Protein AF-0000000080789369 (afdb_homodimer)

Radius of gyration: 27.01 Å; Cα contacts (8 Å, |Δi|>4): 1394; chains: 2; bounding box: 45×80×58 Å

Structure (mmCIF, N/CA/C/O backbone):
data_AF-0000000080789369-model_v1
#
loop_
_entity.id
_entity.type
_entity.pdbx_description
1 polymer Dipeptidase
#
loop_
_atom_site.group_PDB
_atom_site.id
_atom_site.type_symbol
_atom_site.label_atom_id
_atom_site.label_alt_id
_atom_site.label_comp_id
_atom_site.label_asym_id
_atom_site.label_entity_id
_atom_site.label_seq_id
_atom_site.pdbx_PDB_ins_code
_atom_site.Cartn_x
_atom_site.Cartn_y
_atom_site.Cartn_z
_atom_site.occupancy
_atom_site.B_iso_or_equiv
_atom_site.auth_seq_id
_atom_site.auth_comp_id
_atom_site.auth_asym_id
_atom_site.auth_atom_id
_atom_site.pdbx_PDB_model_num
ATOM 1 N N . MET A 1 1 ? 8.461 16.344 27.047 1 94.12 1 MET A N 1
ATOM 2 C CA . MET A 1 1 ? 7.246 17 26.562 1 94.12 1 MET A CA 1
ATOM 3 C C . MET A 1 1 ? 6.656 16.234 25.391 1 94.12 1 MET A C 1
ATOM 5 O O . MET A 1 1 ? 7.391 15.766 24.516 1 94.12 1 MET A O 1
ATOM 9 N N . ARG A 1 2 ? 5.309 15.961 25.422 1 96.56 2 ARG A N 1
ATOM 10 C CA . ARG A 1 2 ? 4.613 15.297 24.328 1 96.56 2 ARG A CA 1
ATOM 11 C C . ARG A 1 2 ? 4.035 16.312 23.344 1 96.56 2 ARG A C 1
ATOM 13 O O . ARG A 1 2 ? 3.451 17.312 23.766 1 96.56 2 ARG A O 1
ATOM 20 N N . ILE A 1 3 ? 4.262 15.977 22.031 1 98.5 3 ILE A N 1
ATOM 21 C CA . ILE A 1 3 ? 3.693 16.906 21.047 1 98.5 3 ILE A CA 1
ATOM 22 C C . ILE A 1 3 ? 3.113 16.125 19.875 1 98.5 3 ILE A C 1
ATOM 24 O O . ILE A 1 3 ? 3.645 15.07 19.5 1 98.5 3 ILE A O 1
ATOM 28 N N . ILE A 1 4 ? 1.989 16.578 19.359 1 98.88 4 ILE A N 1
ATOM 29 C CA . ILE A 1 4 ? 1.464 16.188 18.047 1 98.88 4 ILE A CA 1
ATOM 30 C C . ILE A 1 4 ? 1.447 17.406 17.125 1 98.88 4 ILE A C 1
ATOM 32 O O . ILE A 1 4 ? 0.806 18.406 17.422 1 98.88 4 ILE A O 1
ATOM 36 N N . ASP A 1 5 ? 2.27 17.359 16.141 1 98.94 5 ASP A N 1
ATOM 37 C CA . ASP A 1 5 ? 2.242 18.375 15.086 1 98.94 5 ASP A CA 1
ATOM 38 C C . ASP A 1 5 ? 1.503 17.844 13.859 1 98.94 5 ASP A C 1
ATOM 40 O O . ASP A 1 5 ? 1.958 16.906 13.203 1 98.94 5 ASP A O 1
ATOM 44 N N . LEU A 1 6 ? 0.441 18.5 13.477 1 98.94 6 LEU A N 1
ATOM 45 C CA . LEU A 1 6 ? -0.512 17.953 12.516 1 98.94 6 LEU A CA 1
ATOM 46 C C . LEU A 1 6 ? -0.012 18.125 11.086 1 98.94 6 LEU A C 1
ATOM 48 O O . LEU A 1 6 ? -0.692 17.734 10.133 1 98.94 6 LEU A O 1
ATOM 52 N N . HIS A 1 7 ? 1.249 18.719 10.938 1 98.94 7 HIS A N 1
ATOM 53 C CA . HIS A 1 7 ? 1.694 18.844 9.555 1 98.94 7 HIS A CA 1
ATOM 54 C C . HIS A 1 7 ? 3.172 19.219 9.484 1 98.94 7 HIS A C 1
ATOM 56 O O . HIS A 1 7 ? 3.561 20.312 9.883 1 98.94 7 HIS A O 1
ATOM 62 N N . GLU A 1 8 ? 3.955 18.344 8.984 1 98.94 8 GLU A N 1
ATOM 63 C CA . GLU A 1 8 ? 5.328 18.656 8.594 1 98.94 8 GLU A CA 1
ATOM 64 C C . GLU A 1 8 ? 5.684 17.984 7.262 1 98.94 8 GLU A C 1
ATOM 66 O O . GLU A 1 8 ? 5.301 16.844 7.012 1 98.94 8 GLU A O 1
ATOM 71 N N . ASP A 1 9 ? 6.492 18.656 6.465 1 98.75 9 ASP A N 1
ATOM 72 C CA . ASP A 1 9 ? 6.758 18.219 5.098 1 98.75 9 ASP A CA 1
ATOM 73 C C . ASP A 1 9 ? 8.133 17.562 4.984 1 98.75 9 ASP A C 1
ATOM 75 O O . ASP A 1 9 ? 8.953 17.969 4.148 1 98.75 9 ASP A O 1
ATOM 79 N N . PHE A 1 10 ? 8.359 16.453 5.605 1 98.81 10 PHE A N 1
ATOM 80 C CA . PHE A 1 10 ? 9.656 15.789 5.637 1 98.81 10 PHE A CA 1
ATOM 81 C C . PHE A 1 10 ? 10.031 15.273 4.254 1 98.81 10 PHE A C 1
ATOM 83 O O . PHE A 1 10 ? 11.141 15.508 3.775 1 98.81 10 PHE A O 1
ATOM 90 N N . ALA A 1 11 ? 9.156 14.57 3.588 1 98.69 11 ALA A N 1
ATOM 91 C CA . ALA A 1 11 ? 9.477 13.945 2.309 1 98.69 11 ALA A CA 1
ATOM 92 C C . ALA A 1 11 ? 9.758 14.992 1.237 1 98.69 11 ALA A C 1
ATOM 94 O O . ALA A 1 11 ? 10.75 14.898 0.514 1 98.69 11 ALA A O 1
ATOM 95 N N . TYR A 1 12 ? 8.891 15.961 1.176 1 97.5 12 TYR A N 1
ATOM 96 C CA . TYR A 1 12 ? 9.07 17.031 0.208 1 97.5 12 TYR A CA 1
ATOM 97 C C . TYR A 1 12 ? 10.406 17.734 0.42 1 97.5 12 TYR A C 1
ATOM 99 O O . TYR A 1 12 ? 11.148 17.969 -0.535 1 97.5 12 TYR A O 1
ATOM 107 N N . SER A 1 13 ? 10.688 18.078 1.642 1 98 13 SER A N 1
ATOM 108 C CA . SER A 1 13 ? 11.906 18.797 1.975 1 98 13 SER A CA 1
ATOM 109 C C . SER A 1 13 ? 13.148 17.984 1.632 1 98 13 SER A C 1
ATOM 111 O O . SER A 1 13 ? 14.125 18.516 1.113 1 98 13 SER A O 1
ATOM 113 N N . ASP A 1 14 ? 13.07 16.719 1.913 1 97.94 14 ASP A N 1
ATOM 114 C CA . ASP A 1 14 ? 14.188 15.844 1.54 1 97.94 14 ASP A CA 1
ATOM 115 C C . ASP A 1 14 ? 14.414 15.859 0.03 1 97.94 14 ASP A C 1
ATOM 117 O O . ASP A 1 14 ? 15.555 15.914 -0.431 1 97.94 14 ASP A O 1
ATOM 121 N N . GLN A 1 15 ? 13.391 15.867 -0.738 1 95.94 15 GLN A N 1
ATOM 122 C CA . GLN A 1 15 ? 13.461 15.812 -2.195 1 95.94 15 GLN A CA 1
ATOM 123 C C . GLN A 1 15 ? 14.102 17.078 -2.762 1 95.94 15 GLN A C 1
ATOM 125 O O . GLN A 1 15 ? 14.703 17.047 -3.834 1 95.94 15 GLN A O 1
ATOM 130 N N . VAL A 1 16 ? 13.969 18.141 -2.014 1 94.88 16 VAL A N 1
ATOM 131 C CA . VAL A 1 16 ? 14.523 19.391 -2.537 1 94.88 16 VAL A CA 1
ATOM 132 C C . VAL A 1 16 ? 15.883 19.656 -1.888 1 94.88 16 VAL A C 1
ATOM 134 O O . VAL A 1 16 ? 16.375 20.781 -1.926 1 94.88 16 VAL A O 1
ATOM 137 N N . GLY A 1 17 ? 16.422 18.734 -1.163 1 96.56 17 GLY A N 1
ATOM 138 C CA . GLY A 1 17 ? 17.828 18.766 -0.775 1 96.56 17 GLY A CA 1
ATOM 139 C C . GLY A 1 17 ? 18.031 19.203 0.662 1 96.56 17 GLY A C 1
ATOM 140 O O . GLY A 1 17 ? 19.156 19.453 1.086 1 96.56 17 GLY A O 1
ATOM 141 N N . ILE A 1 18 ? 16.984 19.297 1.449 1 97.31 18 ILE A N 1
ATOM 142 C CA . ILE A 1 18 ? 17.109 19.688 2.85 1 97.31 18 ILE A CA 1
ATOM 143 C C . ILE A 1 18 ? 17.453 18.469 3.699 1 97.31 18 ILE A C 1
ATOM 145 O O . ILE A 1 18 ? 16.906 17.375 3.492 1 97.31 18 ILE A O 1
ATOM 149 N N . ASP A 1 19 ? 18.406 18.609 4.625 1 98.25 19 ASP A N 1
ATOM 150 C CA . ASP A 1 19 ? 18.766 17.547 5.555 1 98.25 19 ASP A CA 1
ATOM 151 C C . ASP A 1 19 ? 17.75 17.438 6.68 1 98.25 19 ASP A C 1
ATOM 153 O O . ASP A 1 19 ? 17.875 18.094 7.715 1 98.25 19 ASP A O 1
ATOM 157 N N . VAL A 1 20 ? 16.797 16.547 6.551 1 98.69 20 VAL A N 1
ATOM 158 C CA . VAL A 1 20 ? 15.695 16.453 7.492 1 98.69 20 VAL A CA 1
ATOM 159 C C . VAL A 1 20 ? 16.078 15.516 8.641 1 98.69 20 VAL A C 1
ATOM 161 O O . VAL A 1 20 ? 15.312 15.344 9.594 1 98.69 20 VAL A O 1
ATOM 164 N N . ILE A 1 21 ? 17.219 14.883 8.57 1 98.62 21 ILE A N 1
ATOM 165 C CA . ILE A 1 21 ? 17.672 13.961 9.609 1 98.62 21 ILE A CA 1
ATOM 166 C C . ILE A 1 21 ? 18.516 14.719 10.633 1 98.62 21 ILE A C 1
ATOM 168 O O . ILE A 1 21 ? 18.203 14.719 11.828 1 98.62 21 ILE A O 1
ATOM 172 N N . ASN A 1 22 ? 19.531 15.469 10.102 1 98.12 22 ASN A N 1
ATOM 173 C CA . ASN A 1 22 ? 20.516 16.062 11.008 1 98.12 22 ASN A CA 1
ATOM 174 C C . ASN A 1 22 ? 20.453 17.578 10.984 1 98.12 22 ASN A C 1
ATOM 176 O O . ASN A 1 22 ? 21.094 18.25 11.789 1 98.12 22 ASN A O 1
ATOM 180 N N . GLY A 1 23 ? 19.656 18.094 10.102 1 97.19 23 GLY A N 1
ATOM 181 C CA . GLY A 1 23 ? 19.625 19.531 9.945 1 97.19 23 GLY A CA 1
ATOM 182 C C . GLY A 1 23 ? 19.078 20.266 11.156 1 97.19 23 GLY A C 1
ATOM 183 O O . GLY A 1 23 ? 18.594 19.625 12.094 1 97.19 23 GLY A O 1
ATOM 184 N N . ASP A 1 24 ? 19.266 21.578 11.125 1 94.06 24 ASP A N 1
ATOM 185 C CA . ASP A 1 24 ? 18.781 22.422 12.219 1 94.06 24 ASP A CA 1
ATOM 186 C C . ASP A 1 24 ? 17.875 23.531 11.688 1 94.06 24 ASP A C 1
ATOM 188 O O . ASP A 1 24 ? 17.891 24.656 12.219 1 94.06 24 ASP A O 1
ATOM 192 N N . ILE A 1 25 ? 17.203 23.172 10.766 1 93.81 25 ILE A N 1
ATOM 193 C CA . ILE A 1 25 ? 16.266 24.125 10.172 1 93.81 25 ILE A CA 1
ATOM 194 C C . ILE A 1 25 ? 14.953 24.109 10.945 1 93.81 25 ILE A C 1
ATOM 196 O O . ILE A 1 25 ? 14.945 23.969 12.172 1 93.81 25 ILE A O 1
ATOM 200 N N . GLN A 1 26 ? 13.797 24.234 10.32 1 98.31 26 GLN A N 1
ATOM 201 C CA . GLN A 1 26 ? 12.477 24.312 10.922 1 98.31 26 GLN A CA 1
ATOM 202 C C . GLN A 1 26 ? 12.18 23.062 11.758 1 98.31 26 GLN A C 1
ATOM 204 O O . GLN A 1 26 ? 11.688 23.172 12.883 1 98.31 26 GLN A O 1
ATOM 209 N N . SER A 1 27 ? 12.562 21.906 11.281 1 98.75 27 SER A N 1
ATOM 210 C CA . SER A 1 27 ? 12.414 20.609 11.953 1 98.75 27 SER A CA 1
ATOM 211 C C . SER A 1 27 ? 13.383 19.578 11.391 1 98.75 27 SER A C 1
ATOM 213 O O . SER A 1 27 ? 13.984 19.797 10.336 1 98.75 27 SER A O 1
ATOM 215 N N . SER A 1 28 ? 13.633 18.578 12.117 1 98.81 28 SER A N 1
ATOM 216 C CA . SER A 1 28 ? 14.445 17.422 11.734 1 98.81 28 SER A CA 1
ATOM 217 C C . SER A 1 28 ? 14.297 16.281 12.734 1 98.81 28 SER A C 1
ATOM 219 O O . SER A 1 28 ? 13.781 16.484 13.836 1 98.81 28 SER A O 1
ATOM 221 N N . ILE A 1 29 ? 14.734 15.117 12.312 1 98.81 29 ILE A N 1
ATOM 222 C CA . ILE A 1 29 ? 14.742 13.977 13.219 1 98.81 29 ILE A CA 1
ATOM 223 C C . ILE A 1 29 ? 15.562 14.32 14.469 1 98.81 29 ILE A C 1
ATOM 225 O O . ILE A 1 29 ? 15.125 14.047 15.594 1 98.81 29 ILE A O 1
ATOM 229 N N . LYS A 1 30 ? 16.688 14.938 14.281 1 98.62 30 LYS A N 1
ATOM 230 C CA . LYS A 1 30 ? 17.547 15.336 15.391 1 98.62 30 LYS A CA 1
ATOM 231 C C . LYS A 1 30 ? 16.812 16.25 16.359 1 98.62 30 LYS A C 1
ATOM 233 O O . LYS A 1 30 ? 16.844 16.031 17.578 1 98.62 30 LYS A O 1
ATOM 238 N N . LEU A 1 31 ? 16.141 17.25 15.859 1 98.69 31 LEU A N 1
ATOM 239 C CA . LEU A 1 31 ? 15.445 18.219 16.703 1 98.69 31 LEU A CA 1
ATOM 240 C C . LEU A 1 31 ? 14.266 17.562 17.406 1 98.69 31 LEU A C 1
ATOM 242 O O . LEU A 1 31 ? 14 17.844 18.578 1 98.69 31 LEU A O 1
ATOM 246 N N . LEU A 1 32 ? 13.602 16.656 16.75 1 98.75 32 LEU A N 1
ATOM 247 C CA . LEU A 1 32 ? 12.391 16.031 17.281 1 98.75 32 LEU A CA 1
ATOM 248 C C . LEU A 1 32 ? 12.719 15.055 18.391 1 98.75 32 LEU A C 1
ATOM 250 O O . LEU A 1 32 ? 11.844 14.672 19.172 1 98.75 32 LEU A O 1
ATOM 254 N N . LYS A 1 33 ? 13.977 14.641 18.516 1 97.88 33 LYS A N 1
ATOM 255 C CA . LYS A 1 33 ? 14.391 13.695 19.547 1 97.88 33 LYS A CA 1
ATOM 256 C C . LYS A 1 33 ? 14.195 14.297 20.938 1 97.88 33 LYS A C 1
ATOM 258 O O . LYS A 1 33 ? 14.18 13.57 21.938 1 97.88 33 LYS A O 1
ATOM 263 N N . GLU A 1 34 ? 14.031 15.578 21 1 97.12 34 GLU A N 1
ATOM 264 C CA . GLU A 1 34 ? 13.828 16.266 22.266 1 97.12 34 GLU A CA 1
ATOM 265 C C . GLU A 1 34 ? 12.422 16 22.812 1 97.12 34 GLU A C 1
ATOM 267 O O . GLU A 1 34 ? 12.141 16.297 23.969 1 97.12 34 GLU A O 1
ATOM 272 N N . PHE A 1 35 ? 11.562 15.391 22 1 97.75 35 PHE A N 1
ATOM 273 C CA . PHE A 1 35 ? 10.148 15.266 22.344 1 97.75 35 PHE A CA 1
ATOM 274 C C . PHE A 1 35 ? 9.672 13.828 22.188 1 97.75 35 PHE A C 1
ATOM 276 O O . PHE A 1 35 ? 10.344 13.008 21.547 1 97.75 35 PHE A O 1
ATOM 283 N N . ASP A 1 36 ? 8.633 13.453 22.922 1 97.25 36 ASP A N 1
ATOM 284 C CA . ASP A 1 36 ? 7.762 12.359 22.5 1 97.25 36 ASP A CA 1
ATOM 285 C C . ASP A 1 36 ? 6.758 12.836 21.453 1 97.25 36 ASP A C 1
ATOM 287 O O . ASP A 1 36 ? 5.691 13.352 21.781 1 97.25 36 ASP A O 1
ATOM 291 N N . ALA A 1 37 ? 7.109 12.625 20.188 1 98.44 37 ALA A N 1
ATOM 292 C CA . ALA A 1 37 ? 6.445 13.375 19.109 1 98.44 37 ALA A CA 1
ATOM 293 C C . ALA A 1 37 ? 5.66 12.438 18.203 1 98.44 37 ALA A C 1
ATOM 295 O O . ALA A 1 37 ? 6.125 11.344 17.875 1 98.44 37 ALA A O 1
ATOM 296 N N . ILE A 1 38 ? 4.441 12.766 17.906 1 98.75 38 ILE A N 1
ATOM 297 C CA . ILE A 1 38 ? 3.705 12.25 16.766 1 98.75 38 ILE A CA 1
ATOM 298 C C . ILE A 1 38 ? 3.586 13.336 15.695 1 98.75 38 ILE A C 1
ATOM 300 O O . ILE A 1 38 ? 3.078 14.43 15.961 1 98.75 38 ILE A O 1
ATOM 304 N N . ILE A 1 39 ? 4.172 13.062 14.539 1 98.94 39 ILE A N 1
ATOM 305 C CA . ILE A 1 39 ? 4.18 14.023 13.445 1 98.94 39 ILE A CA 1
ATOM 306 C C . ILE A 1 39 ? 3.295 13.523 12.305 1 98.94 39 ILE A C 1
ATOM 308 O O . ILE A 1 39 ? 3.438 12.383 11.859 1 98.94 39 ILE A O 1
ATOM 312 N N . PHE A 1 40 ? 2.264 14.344 11.938 1 98.94 40 PHE A N 1
ATOM 313 C CA . PHE A 1 40 ? 1.639 14.078 10.648 1 98.94 40 PHE A CA 1
ATOM 314 C C . PHE A 1 40 ? 2.623 14.312 9.508 1 98.94 40 PHE A C 1
ATOM 316 O O . PHE A 1 40 ? 2.869 15.453 9.117 1 98.94 40 PHE A O 1
ATOM 323 N N . ALA A 1 41 ? 3.189 13.211 9.039 1 98.94 41 ALA A N 1
ATOM 324 C CA . ALA A 1 41 ? 4.203 13.227 7.984 1 98.94 41 ALA A CA 1
ATOM 325 C C . ALA A 1 41 ? 3.568 13.414 6.609 1 98.94 41 ALA A C 1
ATOM 327 O O . ALA A 1 41 ? 3.055 12.461 6.023 1 98.94 41 ALA A O 1
ATOM 328 N N . SER A 1 42 ? 3.701 14.57 6.121 1 98.81 42 SER A N 1
ATOM 329 C CA . SER A 1 42 ? 2.963 14.969 4.926 1 98.81 42 SER A CA 1
ATOM 330 C C . SER A 1 42 ? 3.52 14.289 3.68 1 98.81 42 SER A C 1
ATOM 332 O O . SER A 1 42 ? 4.738 14.195 3.512 1 98.81 42 SER A O 1
ATOM 334 N N . ILE A 1 43 ? 2.666 13.703 2.941 1 98.81 43 ILE A N 1
ATOM 335 C CA . ILE A 1 43 ? 2.904 13.32 1.555 1 98.81 43 ILE A CA 1
ATOM 336 C C . ILE A 1 43 ? 2.377 14.406 0.62 1 98.81 43 ILE A C 1
ATOM 338 O O . ILE A 1 43 ? 1.165 14.586 0.489 1 98.81 43 ILE A O 1
ATOM 342 N N . PHE A 1 44 ? 3.252 15.164 0.076 1 98.25 44 PHE A N 1
ATOM 343 C CA . PHE A 1 44 ? 2.938 16.266 -0.825 1 98.25 44 PHE A CA 1
ATOM 344 C C . PHE A 1 44 ? 3.463 15.984 -2.229 1 98.25 44 PHE A C 1
ATOM 346 O O . PHE A 1 44 ? 4.488 16.531 -2.635 1 98.25 44 PHE A O 1
ATOM 353 N N . PRO A 1 45 ? 2.691 15.164 -3.012 1 96.25 45 PRO A N 1
ATOM 354 C CA . PRO A 1 45 ? 3.215 14.664 -4.285 1 96.25 45 PRO A CA 1
ATOM 355 C C . PRO A 1 45 ? 3.051 15.664 -5.426 1 96.25 45 PRO A C 1
ATOM 357 O O . PRO A 1 45 ? 2.434 15.344 -6.445 1 96.25 45 PRO A O 1
ATOM 360 N N . HIS A 1 46 ? 3.646 16.781 -5.273 1 91.88 46 HIS A N 1
ATOM 361 C CA . HIS A 1 46 ? 3.604 17.859 -6.27 1 91.88 46 HIS A CA 1
ATOM 362 C C . HIS A 1 46 ? 4.953 18.016 -6.965 1 91.88 46 HIS A C 1
ATOM 364 O O . HIS A 1 46 ? 6 17.953 -6.316 1 91.88 46 HIS A O 1
ATOM 370 N N . ALA A 1 47 ? 4.793 18.078 -8.258 1 83 47 ALA A N 1
ATOM 371 C CA . ALA A 1 47 ? 5.984 18.297 -9.07 1 83 47 ALA A CA 1
ATOM 372 C C . ALA A 1 47 ? 5.758 19.422 -10.078 1 83 47 ALA A C 1
ATOM 374 O O . ALA A 1 47 ? 4.742 20.109 -10.023 1 83 47 ALA A O 1
ATOM 375 N N . SER A 1 48 ? 6.797 19.719 -10.914 1 77.69 48 SER A N 1
ATOM 376 C CA . SER A 1 48 ? 6.73 20.781 -11.914 1 77.69 48 SER A CA 1
ATOM 377 C C . SER A 1 48 ? 5.551 20.578 -12.859 1 77.69 48 SER A C 1
ATOM 379 O O . SER A 1 48 ? 4.969 21.547 -13.352 1 77.69 48 SER A O 1
ATOM 381 N N . LYS A 1 49 ? 5.203 19.328 -13.094 1 77.06 49 LYS A N 1
ATOM 382 C CA . LYS A 1 49 ? 4.145 19.031 -14.055 1 77.06 49 LYS A CA 1
ATOM 383 C C . LYS A 1 49 ? 2.832 18.719 -13.344 1 77.06 49 LYS A C 1
ATOM 385 O O . LYS A 1 49 ? 1.86 18.297 -13.984 1 77.06 49 LYS A O 1
ATOM 390 N N . GLY A 1 50 ? 2.895 18.844 -12.125 1 87.19 50 GLY A N 1
ATOM 391 C CA . GLY A 1 50 ? 1.676 18.578 -11.383 1 87.19 50 GLY A CA 1
ATOM 392 C C . GLY A 1 50 ? 1.831 17.469 -10.359 1 87.19 50 GLY A C 1
ATOM 393 O O . GLY A 1 50 ? 2.947 17.156 -9.938 1 87.19 50 GLY A O 1
ATOM 394 N N . PHE A 1 51 ? 0.647 16.984 -9.898 1 85.94 51 PHE A N 1
ATOM 395 C CA . PHE A 1 51 ? 0.623 15.922 -8.898 1 85.94 51 PHE A CA 1
ATOM 396 C C . PHE A 1 51 ? 0.674 14.547 -9.562 1 85.94 51 PHE A C 1
ATOM 398 O O . PHE A 1 51 ? 0.075 14.344 -10.625 1 85.94 51 PHE A O 1
ATOM 405 N N . SER A 1 52 ? 1.403 13.609 -8.938 1 91.31 52 SER A N 1
ATOM 406 C CA . SER A 1 52 ? 1.506 12.297 -9.562 1 91.31 52 SER A CA 1
ATOM 407 C C . SER A 1 52 ? 1.403 11.18 -8.531 1 91.31 52 SER A C 1
ATOM 409 O O . SER A 1 52 ? 1.865 11.336 -7.395 1 91.31 52 SER A O 1
ATOM 411 N N . LEU A 1 53 ? 0.868 10.117 -8.977 1 93 53 LEU A N 1
ATOM 412 C CA . LEU A 1 53 ? 0.767 8.906 -8.156 1 93 53 LEU A CA 1
ATOM 413 C C . LEU A 1 53 ? 2.148 8.344 -7.855 1 93 53 LEU A C 1
ATOM 415 O O . LEU A 1 53 ? 2.396 7.852 -6.75 1 93 53 LEU A O 1
ATOM 419 N N . GLU A 1 54 ? 3.02 8.422 -8.812 1 93.88 54 GLU A N 1
ATOM 420 C CA . GLU A 1 54 ? 4.387 7.941 -8.641 1 93.88 54 GLU A CA 1
ATOM 421 C C . GLU A 1 54 ? 5.105 8.711 -7.531 1 93.88 54 GLU A C 1
ATOM 423 O O . GLU A 1 54 ? 5.793 8.117 -6.699 1 93.88 54 GLU A O 1
ATOM 428 N N . LEU A 1 55 ? 4.902 9.992 -7.543 1 96.19 55 LEU A N 1
ATOM 429 C CA . LEU A 1 55 ? 5.539 10.82 -6.527 1 96.19 55 LEU A CA 1
ATOM 430 C C . LEU A 1 55 ? 4.949 10.539 -5.148 1 96.19 55 LEU A C 1
ATOM 432 O O . LEU A 1 55 ? 5.668 10.555 -4.148 1 96.19 55 LEU A O 1
ATOM 436 N N . LEU A 1 56 ? 3.664 10.312 -5.094 1 98 56 LEU A N 1
ATOM 437 C CA . LEU A 1 56 ? 3.008 9.906 -3.855 1 98 56 LEU A CA 1
ATOM 438 C C . LEU A 1 56 ? 3.668 8.656 -3.277 1 98 56 LEU A C 1
ATOM 440 O O . LEU A 1 56 ? 4.059 8.641 -2.109 1 98 56 LEU A O 1
ATOM 444 N N . LEU A 1 57 ? 3.912 7.672 -4.105 1 97.75 57 LEU A N 1
ATOM 445 C CA . LEU A 1 57 ? 4.508 6.418 -3.66 1 97.75 57 LEU A CA 1
ATOM 446 C C . LEU A 1 57 ? 5.973 6.613 -3.285 1 97.75 57 LEU A C 1
ATOM 448 O O . LEU A 1 57 ? 6.465 5.992 -2.342 1 97.75 57 LEU A O 1
ATOM 452 N N . ASP A 1 58 ? 6.652 7.496 -4.023 1 97.5 58 ASP A N 1
ATOM 453 C CA . ASP A 1 58 ? 8.047 7.793 -3.705 1 97.5 58 ASP A CA 1
ATOM 454 C C . ASP A 1 58 ? 8.172 8.406 -2.312 1 97.5 58 ASP A C 1
ATOM 456 O O . ASP A 1 58 ? 9.102 8.078 -1.568 1 97.5 58 ASP A O 1
ATOM 460 N N . GLN A 1 59 ? 7.258 9.219 -2.018 1 98.62 59 GLN A N 1
ATOM 461 C CA . GLN A 1 59 ? 7.312 9.875 -0.714 1 98.62 59 GLN A CA 1
ATOM 462 C C . GLN A 1 59 ? 6.938 8.906 0.403 1 98.62 59 GLN A C 1
ATOM 464 O O . GLN A 1 59 ? 7.488 8.977 1.505 1 98.62 59 GLN A O 1
ATOM 469 N N . ILE A 1 60 ? 6.086 8.008 0.133 1 98.75 60 ILE A N 1
ATOM 470 C CA . ILE A 1 60 ? 5.793 6.961 1.104 1 98.75 60 ILE A CA 1
ATOM 471 C C . ILE A 1 60 ? 7.039 6.105 1.333 1 98.75 60 ILE A C 1
ATOM 473 O O . ILE A 1 60 ? 7.395 5.809 2.477 1 98.75 60 ILE A O 1
ATOM 477 N N . LYS A 1 61 ? 7.77 5.738 0.287 1 98.38 61 LYS A N 1
ATOM 478 C CA . LYS A 1 61 ? 8.984 4.945 0.395 1 98.38 61 LYS A CA 1
ATOM 479 C C . LYS A 1 61 ? 10.047 5.668 1.227 1 98.38 61 LYS A C 1
ATOM 481 O O . LYS A 1 61 ? 10.797 5.035 1.973 1 98.38 61 LYS A O 1
ATOM 486 N N . PHE A 1 62 ? 10.031 7.008 1.071 1 98.69 62 PHE A N 1
ATOM 487 C CA . PHE A 1 62 ? 10.945 7.809 1.881 1 98.69 62 PHE A CA 1
ATOM 488 C C . PHE A 1 62 ? 10.672 7.598 3.365 1 98.69 62 PHE A C 1
ATOM 490 O O . PHE A 1 62 ? 11.609 7.398 4.148 1 98.69 62 PHE A O 1
ATOM 497 N N . TYR A 1 63 ? 9.453 7.609 3.744 1 98.88 63 TYR A N 1
ATOM 498 C CA . TYR A 1 63 ? 9.102 7.43 5.148 1 98.88 63 TYR A CA 1
ATOM 499 C C . TYR A 1 63 ? 9.414 6.008 5.609 1 98.88 63 TYR A C 1
ATOM 501 O O . TYR A 1 63 ? 9.859 5.801 6.738 1 98.88 63 TYR A O 1
ATOM 509 N N . TYR A 1 64 ? 9.203 5.039 4.703 1 98.25 64 TYR A N 1
ATOM 510 C CA . TYR A 1 64 ? 9.594 3.674 5.035 1 98.25 64 TYR A CA 1
ATOM 511 C C . TYR A 1 64 ? 11.094 3.572 5.27 1 98.25 64 TYR A C 1
ATOM 513 O O . TYR A 1 64 ? 11.539 2.869 6.18 1 98.25 64 TYR A O 1
ATOM 521 N N . ASP A 1 65 ? 11.852 4.238 4.441 1 97.81 65 ASP A N 1
ATOM 522 C CA . ASP A 1 65 ? 13.305 4.223 4.57 1 97.81 65 ASP A CA 1
ATOM 523 C C . ASP A 1 65 ? 13.742 4.812 5.906 1 97.81 65 ASP A C 1
ATOM 525 O O . ASP A 1 65 ? 14.664 4.297 6.547 1 97.81 65 ASP A O 1
ATOM 529 N N . LEU A 1 66 ? 13.07 5.902 6.348 1 98.62 66 LEU A N 1
ATOM 530 C CA . LEU A 1 66 ? 13.367 6.496 7.648 1 98.62 66 LEU A CA 1
ATOM 531 C C . LEU A 1 66 ? 13.141 5.484 8.766 1 98.62 66 LEU A C 1
ATOM 533 O O . LEU A 1 66 ? 13.93 5.41 9.711 1 98.62 66 LEU A O 1
ATOM 537 N N . GLU A 1 67 ? 12.086 4.781 8.641 1 98.31 67 GLU A N 1
ATOM 538 C CA . GLU A 1 67 ? 11.773 3.795 9.672 1 98.31 67 GLU A CA 1
ATOM 539 C C . GLU A 1 67 ? 12.789 2.656 9.664 1 98.31 67 GLU A C 1
ATOM 541 O O . GLU A 1 67 ? 13.266 2.238 10.727 1 98.31 67 GLU A O 1
ATOM 546 N N . LYS A 1 68 ? 13.125 2.164 8.492 1 96.44 68 LYS A N 1
ATOM 547 C CA . LYS A 1 68 ? 14.07 1.062 8.352 1 96.44 68 LYS A CA 1
ATOM 548 C C . LYS A 1 68 ? 15.422 1.421 8.961 1 96.44 68 LYS A C 1
ATOM 550 O O . LYS A 1 68 ? 16.109 0.562 9.523 1 96.44 68 LYS A O 1
ATOM 555 N N . LYS A 1 69 ? 15.742 2.652 8.844 1 97.62 69 LYS A N 1
ATOM 556 C CA . LYS A 1 69 ? 17.031 3.131 9.344 1 97.62 69 LYS A CA 1
ATOM 557 C C . LYS A 1 69 ? 16.953 3.439 10.836 1 97.62 69 LYS A C 1
ATOM 559 O O . LYS A 1 69 ? 17.922 3.893 11.438 1 97.62 69 LYS A O 1
ATOM 564 N N . GLY A 1 70 ? 15.758 3.305 11.43 1 97.56 70 GLY A N 1
ATOM 565 C CA . GLY A 1 70 ? 15.609 3.404 12.875 1 97.56 70 GLY A CA 1
ATOM 566 C C . GLY A 1 70 ? 15.336 4.82 13.352 1 97.56 70 GLY A C 1
ATOM 567 O O . GLY A 1 70 ? 15.422 5.105 14.547 1 97.56 70 GLY A O 1
ATOM 568 N N . HIS A 1 71 ? 14.93 5.734 12.398 1 98.5 71 HIS A N 1
ATOM 569 C CA . HIS A 1 71 ? 14.766 7.137 12.766 1 98.5 71 HIS A CA 1
ATOM 570 C C . HIS A 1 71 ? 13.375 7.395 13.352 1 98.5 71 HIS A C 1
ATOM 572 O O . HIS A 1 71 ? 13.219 8.25 14.227 1 98.5 71 HIS A O 1
ATOM 578 N N . VAL A 1 72 ? 12.414 6.691 12.828 1 98.69 72 VAL A N 1
ATOM 579 C CA . VAL A 1 72 ? 11.039 6.93 13.25 1 98.69 72 VAL A CA 1
ATOM 580 C C . VAL A 1 72 ? 10.266 5.613 13.258 1 98.69 72 VAL A C 1
ATOM 582 O O . VAL A 1 72 ? 10.773 4.586 12.805 1 98.69 72 VAL A O 1
ATOM 585 N N . ARG A 1 73 ? 9.141 5.672 13.828 1 98.31 73 ARG A N 1
ATOM 586 C CA . ARG A 1 73 ? 8.156 4.605 13.711 1 98.31 73 ARG A CA 1
ATOM 587 C C . ARG A 1 73 ? 6.91 5.094 12.977 1 98.31 73 ARG A C 1
ATOM 589 O O . ARG A 1 73 ? 6.332 6.121 13.336 1 98.31 73 ARG A O 1
ATOM 596 N N . ILE A 1 74 ? 6.559 4.379 11.953 1 98.5 74 ILE A N 1
ATOM 597 C CA . ILE A 1 74 ? 5.324 4.699 11.25 1 98.5 74 ILE A CA 1
ATOM 598 C C . ILE A 1 74 ? 4.133 4.074 11.977 1 98.5 74 ILE A C 1
ATOM 600 O O . ILE A 1 74 ? 4.176 2.902 12.352 1 98.5 74 ILE A O 1
ATOM 604 N N . ILE A 1 75 ? 3.137 4.82 12.195 1 98.12 75 ILE A N 1
ATOM 605 C CA . ILE A 1 75 ? 1.938 4.344 12.883 1 98.12 75 ILE A CA 1
ATOM 606 C C . ILE A 1 75 ? 1.114 3.477 11.938 1 98.12 75 ILE A C 1
ATOM 608 O O . ILE A 1 75 ? 0.68 3.939 10.875 1 98.12 75 ILE A O 1
ATOM 612 N N . ARG A 1 76 ? 0.897 2.209 12.289 1 96.44 76 ARG A N 1
ATOM 613 C CA . ARG A 1 76 ? 0.117 1.275 11.484 1 96.44 76 ARG A CA 1
ATOM 614 C C . ARG A 1 76 ? -1.127 0.812 12.234 1 96.44 76 ARG A C 1
ATOM 616 O O . ARG A 1 76 ? -2.027 0.212 11.648 1 96.44 76 ARG A O 1
ATOM 623 N N . SER A 1 77 ? -1.146 1.142 13.586 1 93.62 77 SER A N 1
ATOM 624 C CA . SER A 1 77 ? -2.283 0.85 14.453 1 93.62 77 SER A CA 1
ATOM 625 C C . SER A 1 77 ? -2.256 1.712 15.711 1 93.62 77 SER A C 1
ATOM 627 O O . SER A 1 77 ? -1.276 2.416 15.961 1 93.62 77 SER A O 1
ATOM 629 N N . ILE A 1 78 ? -3.297 1.588 16.438 1 92 78 ILE A N 1
ATOM 630 C CA . ILE A 1 78 ? -3.414 2.365 17.672 1 92 78 ILE A CA 1
ATOM 631 C C . ILE A 1 78 ? -2.344 1.926 18.656 1 92 78 ILE A C 1
ATOM 633 O O . ILE A 1 78 ? -1.866 2.729 19.469 1 92 78 ILE A O 1
ATOM 637 N N . ASP A 1 79 ? -1.877 0.707 18.469 1 92.31 79 ASP A N 1
ATOM 638 C CA . ASP A 1 79 ? -0.872 0.176 19.391 1 92.31 79 ASP A CA 1
ATOM 639 C C . ASP A 1 79 ? 0.463 0.897 19.219 1 92.31 79 ASP A C 1
ATOM 641 O O . ASP A 1 79 ? 1.306 0.877 20.109 1 92.31 79 ASP A O 1
ATOM 645 N N . ASP A 1 80 ? 0.63 1.538 18.141 1 94.94 80 ASP A N 1
ATOM 646 C CA . ASP A 1 80 ? 1.907 2.182 17.844 1 94.94 80 ASP A CA 1
ATOM 647 C C . ASP A 1 80 ? 2.012 3.537 18.547 1 94.94 80 ASP A C 1
ATOM 649 O O . ASP A 1 80 ? 3.107 4.082 18.688 1 94.94 80 ASP A O 1
ATOM 653 N N . PHE A 1 81 ? 0.918 4.074 19 1 92.19 81 PHE A N 1
ATOM 654 C CA . PHE A 1 81 ? 0.884 5.418 19.562 1 92.19 81 PHE A CA 1
ATOM 655 C C . PHE A 1 81 ? 1.681 5.48 20.859 1 92.19 81 PHE A C 1
ATOM 657 O O . PHE A 1 81 ? 2.227 6.531 21.203 1 92.19 81 PHE A O 1
ATOM 664 N N . ASN A 1 82 ? 1.772 4.367 21.562 1 90.75 82 ASN A N 1
ATOM 665 C CA . ASN A 1 82 ? 2.4 4.383 22.875 1 90.75 82 ASN A CA 1
ATOM 666 C C . ASN A 1 82 ? 3.842 3.889 22.828 1 90.75 82 ASN A C 1
ATOM 668 O O . ASN A 1 82 ? 4.508 3.783 23.859 1 90.75 82 ASN A O 1
ATOM 672 N N . LYS A 1 83 ? 4.289 3.559 21.625 1 93.81 83 LYS A N 1
ATOM 673 C CA . LYS A 1 83 ? 5.684 3.146 21.484 1 93.81 83 LYS A CA 1
ATOM 674 C C . LYS A 1 83 ? 6.625 4.336 21.625 1 93.81 83 LYS A C 1
ATOM 676 O O . LYS A 1 83 ? 6.25 5.473 21.328 1 93.81 83 LYS A O 1
ATOM 681 N N . PRO A 1 84 ? 7.754 4.051 22.141 1 94.19 84 PRO A N 1
ATOM 682 C CA . PRO A 1 84 ? 8.695 5.156 22.328 1 94.19 84 PRO A CA 1
ATOM 683 C C . PRO A 1 84 ? 9.25 5.688 21.016 1 94.19 84 PRO A C 1
ATOM 685 O O . PRO A 1 84 ? 9.18 5.004 19.984 1 94.19 84 PRO A O 1
ATOM 688 N N . GLY A 1 85 ? 9.773 6.922 21.047 1 94.75 85 GLY A N 1
ATOM 689 C CA . GLY A 1 85 ? 10.43 7.512 19.891 1 94.75 85 GLY A CA 1
ATOM 690 C C . GLY A 1 85 ? 9.508 8.383 19.047 1 94.75 85 GLY A C 1
ATOM 691 O O . GLY A 1 85 ? 8.359 8.609 19.438 1 94.75 85 GLY A O 1
ATOM 692 N N . ILE A 1 86 ? 10.07 8.93 18 1 98.56 86 ILE A N 1
ATOM 693 C CA . ILE A 1 86 ? 9.32 9.781 17.078 1 98.56 86 ILE A CA 1
ATOM 694 C C . ILE A 1 86 ? 8.391 8.922 16.219 1 98.56 86 ILE A C 1
ATOM 696 O O . ILE A 1 86 ? 8.812 7.938 15.617 1 98.56 86 ILE A O 1
ATOM 700 N N . LYS A 1 87 ? 7.121 9.219 16.266 1 98.81 87 LYS A N 1
ATOM 701 C CA . LYS A 1 87 ? 6.137 8.5 15.469 1 98.81 87 LYS A CA 1
ATOM 702 C C . LYS A 1 87 ? 5.613 9.375 14.328 1 98.81 87 LYS A C 1
ATOM 704 O O . LYS A 1 87 ? 5.363 10.562 14.523 1 98.81 87 LYS A O 1
ATOM 709 N N . PHE A 1 88 ? 5.52 8.742 13.164 1 98.94 88 PHE A N 1
ATOM 710 C CA . PHE A 1 88 ? 4.977 9.406 11.984 1 98.94 88 PHE A CA 1
ATOM 711 C C . PHE A 1 88 ? 3.611 8.836 11.625 1 98.94 88 PHE A C 1
ATOM 713 O O . PHE A 1 88 ? 3.455 7.621 11.5 1 98.94 88 PHE A O 1
ATOM 720 N N . LEU A 1 89 ? 2.615 9.68 11.578 1 98.88 89 LEU A N 1
ATOM 721 C CA . LEU A 1 89 ? 1.333 9.367 10.961 1 98.88 89 LEU A CA 1
ATOM 722 C C . LEU A 1 89 ? 1.28 9.883 9.531 1 98.88 89 LEU A C 1
ATOM 724 O O . LEU A 1 89 ? 1.372 11.094 9.297 1 98.88 89 LEU A O 1
ATOM 728 N N . LEU A 1 90 ? 1.215 8.961 8.531 1 98.94 90 LEU A N 1
ATOM 729 C CA . LEU A 1 90 ? 1.255 9.367 7.133 1 98.94 90 LEU A CA 1
ATOM 730 C C . LEU A 1 90 ? 0.001 10.148 6.754 1 98.94 90 LEU A C 1
ATOM 732 O O . LEU A 1 90 ? -1.115 9.727 7.074 1 98.94 90 LEU A O 1
ATOM 736 N N . SER A 1 91 ? 0.243 11.32 6.117 1 98.88 91 SER A N 1
ATOM 737 C CA . SER A 1 91 ? -0.815 12.281 5.82 1 98.88 91 SER A CA 1
ATOM 738 C C . SER A 1 91 ? -0.711 12.797 4.391 1 98.88 91 SER A C 1
ATOM 740 O O . SER A 1 91 ? 0.287 13.422 4.02 1 98.88 91 SER A O 1
ATOM 742 N N . LEU A 1 92 ? -1.746 12.555 3.564 1 98.88 92 LEU A N 1
ATOM 743 C CA . LEU A 1 92 ? -1.727 13.008 2.18 1 98.88 92 LEU A CA 1
ATOM 744 C C . LEU A 1 92 ? -2.283 14.43 2.07 1 98.88 92 LEU A C 1
ATOM 746 O O . LEU A 1 92 ? -3.406 14.695 2.504 1 98.88 92 LEU A O 1
ATOM 750 N N . GLU A 1 93 ? -1.493 15.297 1.524 1 98.44 93 GLU A N 1
ATOM 751 C CA . GLU A 1 93 ? -1.906 16.688 1.355 1 98.44 93 GLU A CA 1
ATOM 752 C C . GLU A 1 93 ? -2.461 16.938 -0.045 1 98.44 93 GLU A C 1
ATOM 754 O O . GLU A 1 93 ? -1.702 17.156 -0.989 1 98.44 93 GLU A O 1
ATOM 759 N N . GLY A 1 94 ? -3.805 16.938 -0.111 1 98.19 94 GLY A N 1
ATOM 760 C CA . GLY A 1 94 ? -4.473 17.062 -1.396 1 98.19 94 GLY A CA 1
ATOM 761 C C . GLY A 1 94 ? -4.684 15.742 -2.098 1 98.19 94 GLY A C 1
ATOM 762 O O . GLY A 1 94 ? -3.801 14.883 -2.092 1 98.19 94 GLY A O 1
ATOM 763 N N . LEU A 1 95 ? -5.809 15.617 -2.74 1 98.25 95 LEU A N 1
ATOM 764 C CA . LEU A 1 95 ? -6.16 14.344 -3.352 1 98.25 95 LEU A CA 1
ATOM 765 C C . LEU A 1 95 ? -5.91 14.367 -4.855 1 98.25 95 LEU A C 1
ATOM 767 O O . LEU A 1 95 ? -6.367 13.484 -5.582 1 98.25 95 LEU A O 1
ATOM 771 N N . ASP A 1 96 ? -5.141 15.336 -5.375 1 97.06 96 ASP A N 1
ATOM 772 C CA . ASP A 1 96 ? -4.902 15.57 -6.797 1 97.06 96 ASP A CA 1
ATOM 773 C C . ASP A 1 96 ? -4.312 14.328 -7.461 1 97.06 96 ASP A C 1
ATOM 775 O O . ASP A 1 96 ? -4.57 14.07 -8.641 1 97.06 96 ASP A O 1
ATOM 779 N N . SER A 1 97 ? -3.576 13.547 -6.676 1 96.81 97 SER A N 1
ATOM 780 C CA . SER A 1 97 ? -2.838 12.43 -7.246 1 96.81 97 SER A CA 1
ATOM 781 C C . SER A 1 97 ? -3.709 11.18 -7.336 1 96.81 97 SER A C 1
ATOM 783 O O . SER A 1 97 ? -3.312 10.18 -7.938 1 96.81 97 SER A O 1
ATOM 785 N N . LEU A 1 98 ? -4.832 11.219 -6.723 1 97.44 98 LEU A N 1
ATOM 786 C CA . LEU A 1 98 ? -5.703 10.047 -6.746 1 97.44 98 LEU A CA 1
ATOM 787 C C . LEU A 1 98 ? -6.523 10.008 -8.031 1 97.44 98 LEU A C 1
ATOM 789 O O . LEU A 1 98 ? -6.895 11.055 -8.57 1 97.44 98 LEU A O 1
ATOM 793 N N . ARG A 1 99 ? -6.863 8.852 -8.562 1 96.5 99 ARG A N 1
ATOM 794 C CA . ARG A 1 99 ? -7.582 8.672 -9.812 1 96.5 99 ARG A CA 1
ATOM 795 C C . ARG A 1 99 ? -9.07 8.438 -9.57 1 96.5 99 ARG A C 1
ATOM 797 O O . ARG A 1 99 ? -9.898 8.711 -10.438 1 96.5 99 ARG A O 1
ATOM 804 N N . SER A 1 100 ? -9.453 7.938 -8.375 1 97.06 100 SER A N 1
ATOM 805 C CA . SER A 1 100 ? -10.82 7.691 -7.938 1 97.06 100 SER A CA 1
ATOM 806 C C . SER A 1 100 ? -10.914 7.625 -6.418 1 97.06 100 SER A C 1
ATOM 808 O O . SER A 1 100 ? -9.891 7.531 -5.734 1 97.06 100 SER A O 1
ATOM 810 N N . TYR A 1 101 ? -12.125 7.75 -5.879 1 97.88 101 TYR A N 1
ATOM 811 C CA . TYR A 1 101 ? -12.289 7.68 -4.43 1 97.88 101 TYR A CA 1
ATOM 812 C C . TYR A 1 101 ? -11.906 6.301 -3.904 1 97.88 101 TYR A C 1
ATOM 814 O O . TYR A 1 101 ? -11.5 6.164 -2.748 1 97.88 101 TYR A O 1
ATOM 822 N N . GLU A 1 102 ? -11.883 5.301 -4.766 1 97.44 102 GLU A N 1
ATOM 823 C CA . GLU A 1 102 ? -11.547 3.936 -4.359 1 97.44 102 GLU A CA 1
ATOM 824 C C . GLU A 1 102 ? -10.062 3.795 -4.062 1 97.44 102 GLU A C 1
ATOM 826 O O . GLU A 1 102 ? -9.633 2.818 -3.443 1 97.44 102 GLU A O 1
ATOM 831 N N . ASP A 1 103 ? -9.266 4.785 -4.527 1 98.12 103 ASP A N 1
ATOM 832 C CA . ASP A 1 103 ? -7.844 4.777 -4.195 1 98.12 103 ASP A CA 1
ATOM 833 C C . ASP A 1 103 ? -7.633 4.895 -2.686 1 98.12 103 ASP A C 1
ATOM 835 O O . ASP A 1 103 ? -6.547 4.602 -2.182 1 98.12 103 ASP A O 1
ATOM 839 N N . LEU A 1 104 ? -8.695 5.211 -1.941 1 98.5 104 LEU A N 1
ATOM 840 C CA . LEU A 1 104 ? -8.609 5.266 -0.486 1 98.5 104 LEU A CA 1
ATOM 841 C C . LEU A 1 104 ? -8.32 3.887 0.095 1 98.5 104 LEU A C 1
ATOM 843 O O . LEU A 1 104 ? -7.699 3.771 1.152 1 98.5 104 LEU A O 1
ATOM 847 N N . TYR A 1 105 ? -8.758 2.84 -0.622 1 97.94 105 TYR A N 1
ATOM 848 C CA . TYR A 1 105 ? -8.461 1.492 -0.152 1 97.94 105 TYR A CA 1
ATOM 849 C C . TYR A 1 105 ? -6.961 1.227 -0.173 1 97.94 105 TYR A C 1
ATOM 851 O O . TYR A 1 105 ? -6.426 0.593 0.738 1 97.94 105 TYR A O 1
ATOM 859 N N . ILE A 1 106 ? -6.301 1.724 -1.23 1 98.38 106 ILE A N 1
ATOM 860 C CA . ILE A 1 106 ? -4.852 1.597 -1.337 1 98.38 106 ILE A CA 1
ATOM 861 C C . ILE A 1 106 ? -4.18 2.396 -0.222 1 98.38 106 ILE A C 1
ATOM 863 O O . ILE A 1 106 ? -3.283 1.893 0.458 1 98.38 106 ILE A O 1
ATOM 867 N N . LEU A 1 107 ? -4.664 3.598 -0.009 1 98.69 107 LEU A N 1
ATOM 868 C CA . LEU A 1 107 ? -4.082 4.461 1.015 1 98.69 107 LEU A CA 1
ATOM 869 C C . LEU A 1 107 ? -4.234 3.838 2.398 1 98.69 107 LEU A C 1
ATOM 871 O O . LEU A 1 107 ? -3.297 3.869 3.201 1 98.69 107 LEU A O 1
ATOM 875 N N . LYS A 1 108 ? -5.402 3.291 2.633 1 98.06 108 LYS A N 1
ATOM 876 C CA . LYS A 1 108 ? -5.648 2.66 3.926 1 98.06 108 LYS A CA 1
ATOM 877 C C . LYS A 1 108 ? -4.668 1.517 4.176 1 98.06 108 LYS A C 1
ATOM 879 O O . LYS A 1 108 ? -4.078 1.423 5.254 1 98.06 108 LYS A O 1
ATOM 884 N N . GLU A 1 109 ? -4.473 0.703 3.188 1 97.62 109 GLU A N 1
ATOM 885 C CA . GLU A 1 109 ? -3.574 -0.44 3.326 1 97.62 109 GLU A CA 1
ATOM 886 C C . GLU A 1 109 ? -2.127 0.012 3.484 1 97.62 109 GLU A C 1
ATOM 888 O O . GLU A 1 109 ? -1.326 -0.667 4.133 1 97.62 109 GLU A O 1
ATOM 893 N N . LEU A 1 110 ? -1.817 1.206 2.957 1 98.5 110 LEU A N 1
ATOM 894 C CA . LEU A 1 110 ? -0.488 1.789 3.105 1 98.5 110 LEU A CA 1
ATOM 895 C C . LEU A 1 110 ? -0.383 2.578 4.406 1 98.5 110 LEU A C 1
ATOM 897 O O . LEU A 1 110 ? 0.622 3.25 4.648 1 98.5 110 LEU A O 1
ATOM 901 N N . HIS A 1 111 ? -1.406 2.637 5.219 1 98 111 HIS A N 1
ATOM 902 C CA . HIS A 1 111 ? -1.482 3.213 6.559 1 98 111 HIS A CA 1
ATOM 903 C C . HIS A 1 111 ? -1.432 4.734 6.504 1 98 111 HIS A C 1
ATOM 905 O O . HIS A 1 111 ? -0.831 5.371 7.375 1 98 111 HIS A O 1
ATOM 911 N N . VAL A 1 112 ? -1.95 5.238 5.406 1 98.75 112 VAL A N 1
ATOM 912 C CA . VAL A 1 112 ? -2.219 6.676 5.375 1 98.75 112 VAL A CA 1
ATOM 913 C C . VAL A 1 112 ? -3.498 6.977 6.152 1 98.75 112 VAL A C 1
ATOM 915 O O . VAL A 1 112 ? -4.594 6.598 5.727 1 98.75 112 VAL A O 1
ATOM 918 N N . TYR A 1 113 ? -3.369 7.734 7.25 1 98.62 113 TYR A N 1
ATOM 919 C CA . TYR A 1 113 ? -4.496 7.84 8.172 1 98.62 113 TYR A CA 1
ATOM 920 C C . TYR A 1 113 ? -5.098 9.242 8.133 1 98.62 113 TYR A C 1
ATOM 922 O O . TYR A 1 113 ? -6.066 9.523 8.844 1 98.62 113 TYR A O 1
ATOM 930 N N . ASN A 1 114 ? -4.52 10.109 7.316 1 98.88 114 ASN A N 1
ATOM 931 C CA . ASN A 1 114 ? -5.062 11.445 7.133 1 98.88 114 ASN A CA 1
ATOM 932 C C . ASN A 1 114 ? -5.02 11.875 5.668 1 98.88 114 ASN A C 1
ATOM 934 O O . ASN A 1 114 ? -4.027 11.648 4.977 1 98.88 114 ASN A O 1
ATOM 938 N N . ILE A 1 115 ? -6.145 12.445 5.203 1 98.94 115 ILE A N 1
ATOM 939 C CA . ILE A 1 115 ? -6.16 12.938 3.828 1 98.94 115 ILE A CA 1
ATOM 940 C C . ILE A 1 115 ? -6.703 14.359 3.793 1 98.94 115 ILE A C 1
ATOM 942 O O . ILE A 1 115 ? -7.785 14.633 4.32 1 98.94 115 ILE A O 1
ATOM 946 N N . GLY A 1 116 ? -5.906 15.258 3.285 1 98.81 116 GLY A N 1
ATOM 947 C CA . GLY A 1 116 ? -6.422 16.562 2.898 1 98.81 116 GLY A CA 1
ATOM 948 C C . GLY A 1 116 ? -7.16 16.547 1.573 1 98.81 116 GLY A C 1
ATOM 949 O O . GLY A 1 116 ? -6.629 16.078 0.568 1 98.81 116 GLY A O 1
ATOM 950 N N . LEU A 1 117 ? -8.328 17.125 1.525 1 98.75 117 LEU A N 1
ATOM 951 C CA . LEU A 1 117 ? -9.148 17.031 0.323 1 98.75 117 LEU A CA 1
ATOM 952 C C . LEU A 1 117 ? -8.562 17.875 -0.802 1 98.75 117 LEU A C 1
ATOM 954 O O . LEU A 1 117 ? -8.641 17.5 -1.973 1 98.75 117 LEU A O 1
ATOM 958 N N . THR A 1 118 ? -8.039 19.016 -0.389 1 98.25 118 THR A N 1
ATOM 959 C CA . THR A 1 118 ? -7.477 19.938 -1.368 1 98.25 118 THR A CA 1
ATOM 960 C C . THR A 1 118 ? -6.137 20.484 -0.883 1 98.25 118 THR A C 1
ATOM 962 O O . THR A 1 118 ? -5.848 20.453 0.314 1 98.25 118 THR A O 1
ATOM 965 N N . TRP A 1 119 ? -5.336 20.844 -1.841 1 96.94 119 TRP A N 1
ATOM 966 C CA . TRP A 1 119 ? -4.309 21.844 -1.599 1 96.94 119 TRP A CA 1
ATOM 967 C C . TRP A 1 119 ? -4.77 23.219 -2.062 1 96.94 119 TRP A C 1
ATOM 969 O O . TRP A 1 119 ? -5.902 23.641 -1.788 1 96.94 119 TRP A O 1
ATOM 979 N N . ASN A 1 120 ? -3.949 23.922 -2.822 1 95.69 120 ASN A N 1
ATOM 980 C CA . ASN A 1 120 ? -4.312 25.266 -3.23 1 95.69 120 ASN A CA 1
ATOM 981 C C . ASN A 1 120 ? -5.086 25.266 -4.547 1 95.69 120 ASN A C 1
ATOM 983 O O . ASN A 1 120 ? -5.453 26.328 -5.059 1 95.69 120 ASN A O 1
ATOM 987 N N . TYR A 1 121 ? -5.387 24.062 -5.113 1 95.19 121 TYR A N 1
ATOM 988 C CA . TYR A 1 121 ? -6.105 23.906 -6.371 1 95.19 121 TYR A CA 1
ATOM 989 C C . TYR A 1 121 ? -7.371 23.078 -6.168 1 95.19 121 TYR A C 1
ATOM 991 O O . TYR A 1 121 ? -7.43 22.219 -5.277 1 95.19 121 TYR A O 1
ATOM 999 N N . ASP A 1 122 ? -8.344 23.406 -7.043 1 97 122 ASP A N 1
ATOM 1000 C CA . ASP A 1 122 ? -9.469 22.484 -7.129 1 97 122 ASP A CA 1
ATOM 1001 C C . ASP A 1 122 ? -9.039 21.141 -7.723 1 97 122 ASP A C 1
ATOM 1003 O O . ASP A 1 122 ? -8.062 21.078 -8.469 1 97 122 ASP A O 1
ATOM 1007 N N . ASN A 1 123 ? -9.719 20.125 -7.344 1 96.81 123 ASN A N 1
ATOM 1008 C CA . ASN A 1 123 ? -9.531 18.828 -7.984 1 96.81 123 ASN A CA 1
ATOM 1009 C C . ASN A 1 123 ? -10.859 18.109 -8.211 1 96.81 123 ASN A C 1
ATOM 1011 O O . ASN A 1 123 ? -11.922 18.719 -8.07 1 96.81 123 ASN A O 1
ATOM 1015 N N . LYS A 1 124 ? -10.844 17 -8.656 1 96.69 124 LYS A N 1
ATOM 1016 C CA . LYS A 1 124 ? -12.07 16.328 -9.078 1 96.69 124 LYS A CA 1
ATOM 1017 C C . LYS A 1 124 ? -12.977 16.016 -7.891 1 96.69 124 LYS A C 1
ATOM 1019 O O . LYS A 1 124 ? -14.148 15.672 -8.062 1 96.69 124 LYS A O 1
ATOM 1024 N N . PHE A 1 125 ? -12.508 16.266 -6.621 1 98.56 125 PHE A N 1
ATOM 1025 C CA . PHE A 1 125 ? -13.266 15.867 -5.445 1 98.56 125 PHE A CA 1
ATOM 1026 C C . PHE A 1 125 ? -13.867 17.078 -4.746 1 98.56 125 PHE A C 1
ATOM 1028 O O . PHE A 1 125 ? -14.953 17 -4.172 1 98.56 125 PHE A O 1
ATOM 1035 N N . ALA A 1 126 ? -13.125 18.234 -4.801 1 98.81 126 ALA A N 1
ATOM 1036 C CA . ALA A 1 126 ? -13.547 19.359 -3.975 1 98.81 126 ALA A CA 1
ATOM 1037 C C . ALA A 1 126 ? -12.93 20.672 -4.469 1 98.81 126 ALA A C 1
ATOM 1039 O O . ALA A 1 126 ? -11.93 20.656 -5.184 1 98.81 126 ALA A O 1
ATOM 1040 N N . SER A 1 127 ? -13.547 21.75 -4.059 1 98.75 127 SER A N 1
ATOM 1041 C CA . SER A 1 127 ? -12.984 23.078 -4.316 1 98.75 127 SER A CA 1
ATOM 1042 C C . SER A 1 127 ? -12.086 23.531 -3.17 1 98.75 127 SER A C 1
ATOM 1044 O O . SER A 1 127 ? -12.297 23.141 -2.02 1 98.75 127 SER A O 1
ATOM 1046 N N . SER A 1 128 ? -11.086 24.344 -3.467 1 98.5 128 SER A N 1
ATOM 1047 C CA . SER A 1 128 ? -10.086 24.797 -2.508 1 98.5 128 SER A CA 1
ATOM 1048 C C . SER A 1 128 ? -10.383 26.219 -2.037 1 98.5 128 SER A C 1
ATOM 1050 O O . SER A 1 128 ? -11.312 26.859 -2.527 1 98.5 128 SER A O 1
ATOM 1052 N N . CYS A 1 129 ? -9.578 26.703 -1.131 1 98 129 CYS A N 1
ATOM 1053 C CA . CYS A 1 129 ? -9.758 28.031 -0.563 1 98 129 CYS A CA 1
ATOM 1054 C C . CYS A 1 129 ? -9.375 29.109 -1.567 1 98 129 CYS A C 1
ATOM 1056 O O . CYS A 1 129 ? -9.688 30.297 -1.373 1 98 129 CYS A O 1
ATOM 1058 N N . PHE A 1 130 ? -8.742 28.688 -2.715 1 97.75 130 PHE A N 1
ATOM 1059 C CA . PHE A 1 130 ? -8.367 29.656 -3.732 1 97.75 130 PHE A CA 1
ATOM 1060 C C . PHE A 1 130 ? -9.258 29.516 -4.965 1 97.75 130 PHE A C 1
ATOM 1062 O O . PHE A 1 130 ? -8.984 30.125 -6 1 97.75 130 PHE A O 1
ATOM 1069 N N . SER A 1 131 ? -10.273 28.75 -4.82 1 96.69 131 SER A N 1
ATOM 1070 C CA . SER A 1 131 ? -11.164 28.516 -5.949 1 96.69 131 SER A CA 1
ATOM 1071 C C . SER A 1 131 ? -11.867 29.797 -6.383 1 96.69 131 SER A C 1
ATOM 1073 O O . SER A 1 131 ? -12.289 30.594 -5.539 1 96.69 131 SER A O 1
ATOM 1075 N N . LYS A 1 132 ? -11.992 30 -7.637 1 94.56 132 LYS A N 1
ATOM 1076 C CA . LYS A 1 132 ? -12.781 31.109 -8.164 1 94.56 132 LYS A CA 1
ATOM 1077 C C . LYS A 1 132 ? -14.273 30.828 -8.016 1 94.56 132 LYS A C 1
ATOM 1079 O O . LYS A 1 132 ? -15.055 31.75 -7.773 1 94.56 132 LYS A O 1
ATOM 1084 N N . LYS A 1 133 ? -14.594 29.594 -8.258 1 94.81 133 LYS A N 1
ATOM 1085 C CA . LYS A 1 133 ? -15.953 29.125 -8.039 1 94.81 133 LYS A CA 1
ATOM 1086 C C . LYS A 1 133 ? -15.992 28.062 -6.945 1 94.81 133 LYS A C 1
ATOM 1088 O O . LYS A 1 133 ? -15.781 26.875 -7.219 1 94.81 133 LYS A O 1
ATOM 1093 N N . ASP A 1 134 ? -16.297 28.406 -5.785 1 96.06 134 ASP A N 1
ATOM 1094 C CA . ASP A 1 134 ? -16.328 27.516 -4.629 1 96.06 134 ASP A CA 1
ATOM 1095 C C . ASP A 1 134 ? -17.547 26.594 -4.664 1 96.06 134 ASP A C 1
ATOM 1097 O O . ASP A 1 134 ? -18.562 26.875 -4.02 1 96.06 134 ASP A O 1
ATOM 1101 N N . TYR A 1 135 ? -17.453 25.469 -5.367 1 97.25 135 TYR A N 1
ATOM 1102 C CA . TYR A 1 135 ? -18.594 24.578 -5.617 1 97.25 135 TYR A CA 1
ATOM 1103 C C . TYR A 1 135 ? -18.688 23.516 -4.543 1 97.25 135 TYR A C 1
ATOM 1105 O O . TYR A 1 135 ? -19.625 22.719 -4.527 1 97.25 135 TYR A O 1
ATOM 1113 N N . GLY A 1 136 ? -17.719 23.453 -3.584 1 98.62 136 GLY A N 1
ATOM 1114 C CA . GLY A 1 136 ? -17.766 22.469 -2.516 1 98.62 136 GLY A CA 1
ATOM 1115 C C . GLY A 1 136 ? -17.344 21.078 -2.971 1 98.62 136 GLY A C 1
ATOM 1116 O O . GLY A 1 136 ? -16.406 20.938 -3.75 1 98.62 136 GLY A O 1
ATOM 1117 N N . LEU A 1 137 ? -18.016 20.047 -2.424 1 98.81 137 LEU A N 1
ATOM 1118 C CA . LEU A 1 137 ? -17.766 18.656 -2.805 1 98.81 137 LEU A CA 1
ATOM 1119 C C . LEU A 1 137 ? -18.438 18.328 -4.125 1 98.81 137 LEU A C 1
ATOM 1121 O O . LEU A 1 137 ? -19.578 18.734 -4.359 1 98.81 137 LEU A O 1
ATOM 1125 N N . THR A 1 138 ? -17.719 17.625 -4.977 1 98.56 138 THR A N 1
ATOM 1126 C CA . THR A 1 138 ? -18.375 16.969 -6.102 1 98.56 138 THR A CA 1
ATOM 1127 C C . THR A 1 138 ? -19.078 15.68 -5.645 1 98.56 138 THR A C 1
ATOM 1129 O O . THR A 1 138 ? -19 15.312 -4.473 1 98.56 138 THR A O 1
ATOM 1132 N N . GLY A 1 139 ? -19.781 15.07 -6.613 1 98.38 139 GLY A N 1
ATOM 1133 C CA . GLY A 1 139 ? -20.359 13.766 -6.293 1 98.38 139 GLY A CA 1
ATOM 1134 C C . GLY A 1 139 ? -19.328 12.766 -5.812 1 98.38 139 GLY A C 1
ATOM 1135 O O . GLY A 1 139 ? -19.547 12.062 -4.828 1 98.38 139 GLY A O 1
ATOM 1136 N N . GLU A 1 140 ? -18.188 12.719 -6.43 1 98.31 140 GLU A N 1
ATOM 1137 C CA . GLU A 1 140 ? -17.109 11.82 -6.035 1 98.31 140 GLU A CA 1
ATOM 1138 C C . GLU A 1 140 ? -16.484 12.242 -4.707 1 98.31 140 GLU A C 1
ATOM 1140 O O . GLU A 1 140 ? -16.031 11.398 -3.93 1 98.31 140 GLU A O 1
ATOM 1145 N N . GLY A 1 141 ? -16.453 13.578 -4.492 1 98.81 141 GLY A N 1
ATOM 1146 C CA . GLY A 1 141 ? -15.977 14.078 -3.207 1 98.81 141 GLY A CA 1
ATOM 1147 C C . GLY A 1 141 ? -16.797 13.578 -2.035 1 98.81 141 GLY A C 1
ATOM 1148 O O . GLY A 1 141 ? -16.25 13.273 -0.973 1 98.81 141 GLY A O 1
ATOM 1149 N N . GLU A 1 142 ? -18.078 13.508 -2.246 1 98.88 142 GLU A N 1
ATOM 1150 C CA . GLU A 1 142 ? -18.953 12.969 -1.206 1 98.88 142 GLU A CA 1
ATOM 1151 C C . GLU A 1 142 ? -18.625 11.508 -0.919 1 98.88 142 GLU A C 1
ATOM 1153 O O . GLU A 1 142 ? -18.641 11.078 0.236 1 98.88 142 GLU A O 1
ATOM 1158 N N . GLU A 1 143 ? -18.328 10.734 -1.941 1 98.75 143 GLU A N 1
ATOM 1159 C CA . GLU A 1 143 ? -17.938 9.336 -1.774 1 98.75 143 GLU A CA 1
ATOM 1160 C C . GLU A 1 143 ? -16.641 9.203 -0.999 1 98.75 143 GLU A C 1
ATOM 1162 O O . GLU A 1 143 ? -16.469 8.273 -0.207 1 98.75 143 GLU A O 1
ATOM 1167 N N . VAL A 1 144 ? -15.711 10.172 -1.203 1 98.88 144 VAL A N 1
ATOM 1168 C CA . VAL A 1 144 ? -14.453 10.195 -0.463 1 98.88 144 VAL A CA 1
ATOM 1169 C C . VAL A 1 144 ? -14.734 10.328 1.031 1 98.88 144 VAL A C 1
ATOM 1171 O O . VAL A 1 144 ? -14.188 9.586 1.845 1 98.88 144 VAL A O 1
ATOM 1174 N N . VAL A 1 145 ? -15.617 11.234 1.363 1 98.88 145 VAL A N 1
ATOM 1175 C CA . VAL A 1 145 ? -15.93 11.508 2.764 1 98.88 145 VAL A CA 1
ATOM 1176 C C . VAL A 1 145 ? -16.547 10.273 3.406 1 98.88 145 VAL A C 1
ATOM 1178 O O . VAL A 1 145 ? -16.125 9.844 4.48 1 98.88 145 VAL A O 1
ATOM 1181 N N . LYS A 1 146 ? -17.484 9.68 2.725 1 98.62 146 LYS A N 1
ATOM 1182 C CA . LYS A 1 146 ? -18.172 8.5 3.246 1 98.62 146 LYS A CA 1
ATOM 1183 C C . LYS A 1 146 ? -17.188 7.344 3.436 1 98.62 146 LYS A C 1
ATOM 1185 O O . LYS A 1 146 ? -17.172 6.699 4.484 1 98.62 146 LYS A O 1
ATOM 1190 N N . LEU A 1 147 ? -16.391 7.133 2.459 1 98.38 147 LEU A N 1
ATOM 1191 C CA . LEU A 1 147 ? -15.453 6.012 2.502 1 98.38 147 LEU A CA 1
ATOM 1192 C C . LEU A 1 147 ? -14.367 6.25 3.551 1 98.38 147 LEU A C 1
ATOM 1194 O O . LEU A 1 147 ? -13.961 5.32 4.246 1 98.38 147 LEU A O 1
ATOM 1198 N N . ALA A 1 148 ? -13.906 7.48 3.682 1 98.75 148 ALA A N 1
ATOM 1199 C CA . ALA A 1 148 ? -12.922 7.805 4.711 1 98.75 148 ALA A CA 1
ATOM 1200 C C . ALA A 1 148 ? -13.469 7.504 6.105 1 98.75 148 ALA A C 1
ATOM 1202 O O . ALA A 1 148 ? -12.758 6.941 6.945 1 98.75 148 ALA A O 1
ATOM 1203 N N . ASN A 1 149 ? -14.719 7.855 6.293 1 98.56 149 ASN A N 1
ATOM 1204 C CA . ASN A 1 149 ? -15.367 7.535 7.555 1 98.56 149 ASN A CA 1
ATOM 1205 C C . ASN A 1 149 ? -15.406 6.031 7.805 1 98.56 149 ASN A C 1
ATOM 1207 O O . ASN A 1 149 ? -15.086 5.57 8.898 1 98.56 149 ASN A O 1
ATOM 1211 N N . GLU A 1 150 ? -15.719 5.336 6.789 1 97.31 150 GLU A N 1
ATOM 1212 C CA . GLU A 1 150 ? -15.812 3.883 6.887 1 97.31 150 GLU A CA 1
ATOM 1213 C C . GLU A 1 150 ? -14.453 3.26 7.18 1 97.31 150 GLU A C 1
ATOM 1215 O O . GLU A 1 150 ? -14.352 2.309 7.957 1 97.31 150 GLU A O 1
ATOM 1220 N N . LEU A 1 151 ? -13.391 3.791 6.617 1 97.31 151 LEU A N 1
ATOM 1221 C CA . LEU A 1 151 ? -12.07 3.182 6.664 1 97.31 151 LEU A CA 1
ATOM 1222 C C . LEU A 1 151 ? -11.273 3.684 7.867 1 97.31 151 LEU A C 1
ATOM 1224 O O . LEU A 1 151 ? -10.18 3.197 8.141 1 97.31 151 LEU A O 1
ATOM 1228 N N . GLY A 1 152 ? -11.789 4.707 8.578 1 97.94 152 GLY A N 1
ATOM 1229 C CA . GLY A 1 152 ? -11.055 5.281 9.695 1 97.94 152 GLY A CA 1
ATOM 1230 C C . GLY A 1 152 ? -9.906 6.16 9.258 1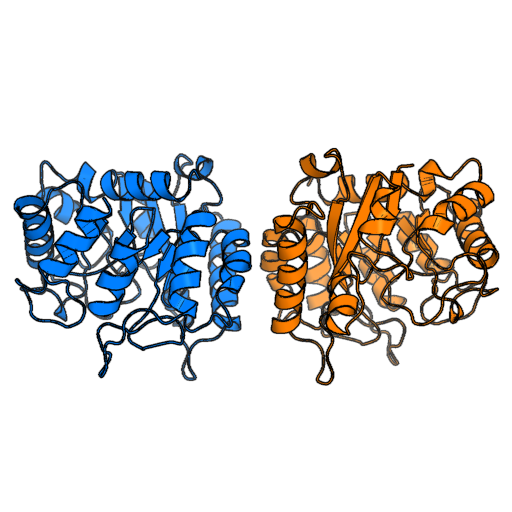 97.94 152 GLY A C 1
ATOM 1231 O O . GLY A 1 152 ? -8.797 6.059 9.797 1 97.94 152 GLY A O 1
ATOM 1232 N N . ILE A 1 153 ? -10.125 6.938 8.281 1 98.62 153 ILE A N 1
ATOM 1233 C CA . ILE A 1 153 ? -9.156 7.91 7.789 1 98.62 153 ILE A CA 1
ATOM 1234 C C . ILE A 1 153 ? -9.617 9.32 8.148 1 98.62 153 ILE A C 1
ATOM 1236 O O . ILE A 1 153 ? -10.773 9.68 7.918 1 98.62 153 ILE A O 1
ATOM 1240 N N . LEU A 1 154 ? -8.75 10.078 8.727 1 98.88 154 LEU A N 1
ATOM 1241 C CA . LEU A 1 154 ? -9.062 11.461 9.07 1 98.88 154 LEU A CA 1
ATOM 1242 C C . LEU A 1 154 ? -9.281 12.297 7.812 1 98.88 154 LEU A C 1
ATOM 1244 O O . LEU A 1 154 ? -8.547 12.156 6.832 1 98.88 154 LEU A O 1
ATOM 1248 N N . ILE A 1 155 ? -10.297 13.109 7.887 1 98.94 155 ILE A N 1
ATOM 1249 C CA . ILE A 1 155 ? -10.539 14.094 6.832 1 98.94 155 ILE A CA 1
ATOM 1250 C C . ILE A 1 155 ? -10 15.453 7.254 1 98.94 155 ILE A C 1
ATOM 1252 O O . ILE A 1 155 ? -10.453 16.031 8.242 1 98.94 155 ILE A O 1
ATOM 1256 N N . ASP A 1 156 ? -9.07 15.891 6.531 1 98.94 156 ASP A N 1
ATOM 1257 C CA . ASP A 1 156 ? -8.375 17.141 6.793 1 98.94 156 ASP A CA 1
ATOM 1258 C C . ASP A 1 156 ? -8.867 18.25 5.863 1 98.94 156 ASP A C 1
ATOM 1260 O O . ASP A 1 156 ? -8.742 18.141 4.641 1 98.94 156 ASP A O 1
ATOM 1264 N N . LEU A 1 157 ? -9.336 19.359 6.391 1 98.94 157 LEU A N 1
ATOM 1265 C CA . LEU A 1 157 ? -9.977 20.406 5.609 1 98.94 157 LEU A CA 1
ATOM 1266 C C . LEU A 1 157 ? -9.047 21.609 5.461 1 98.94 157 LEU A C 1
ATOM 1268 O O . LEU A 1 157 ? -9.477 22.688 5.035 1 98.94 157 LEU A O 1
ATOM 1272 N N . ALA A 1 158 ? -7.738 21.406 5.828 1 98.88 158 ALA A N 1
ATOM 1273 C CA . ALA A 1 158 ? -6.777 22.438 5.461 1 98.88 158 ALA A CA 1
ATOM 1274 C C . ALA A 1 158 ? -6.82 22.719 3.963 1 98.88 158 ALA A C 1
ATOM 1276 O O . ALA A 1 158 ? -6.953 21.797 3.156 1 98.88 158 ALA A O 1
ATOM 1277 N N . HIS A 1 159 ? -6.781 24 3.529 1 98.44 159 HIS A N 1
ATOM 1278 C CA . HIS A 1 159 ? -6.754 24.438 2.141 1 98.44 159 HIS A CA 1
ATOM 1279 C C . HIS A 1 159 ? -8.141 24.344 1.506 1 98.44 159 HIS A C 1
ATOM 1281 O O . HIS A 1 159 ? -8.32 24.719 0.346 1 98.44 159 HIS A O 1
ATOM 1287 N N . ALA A 1 160 ? -9.156 23.891 2.207 1 98.75 160 ALA A N 1
ATOM 1288 C CA . ALA A 1 160 ? -10.477 23.688 1.604 1 98.75 160 ALA A CA 1
ATOM 1289 C C . ALA A 1 160 ? -11.227 25 1.459 1 98.75 160 ALA A C 1
ATOM 1291 O O . ALA A 1 160 ? -11.078 25.906 2.283 1 98.75 160 ALA A O 1
ATOM 1292 N N . GLY A 1 161 ? -12.062 25.109 0.449 1 98.5 161 GLY A N 1
ATOM 1293 C CA . GLY A 1 161 ? -12.984 26.219 0.356 1 98.5 161 GLY A CA 1
ATOM 1294 C C . GLY A 1 161 ? -14.102 26.156 1.382 1 98.5 161 GLY A C 1
ATOM 1295 O O . GLY A 1 161 ? -14.375 25.109 1.95 1 98.5 161 GLY A O 1
ATOM 1296 N N . LYS A 1 162 ? -14.695 27.297 1.58 1 98.38 162 LYS A N 1
ATOM 1297 C CA . LYS A 1 162 ? -15.75 27.375 2.59 1 98.38 162 LYS A CA 1
ATOM 1298 C C . LYS A 1 162 ? -16.875 26.391 2.291 1 98.38 162 LYS A C 1
ATOM 1300 O O . LYS A 1 162 ? -17.359 25.703 3.193 1 98.38 162 LYS A O 1
ATOM 1305 N N . ARG A 1 163 ? -17.312 26.297 1.028 1 98.69 163 ARG A N 1
ATOM 1306 C CA . ARG A 1 163 ? -18.391 25.375 0.683 1 98.69 163 ARG A CA 1
ATOM 1307 C C . ARG A 1 163 ? -17.969 23.922 0.902 1 98.69 163 ARG A C 1
ATOM 1309 O O . ARG A 1 163 ? -18.781 23.078 1.276 1 98.69 163 ARG A O 1
ATOM 1316 N N . THR A 1 164 ? -16.703 23.578 0.645 1 98.88 164 THR A N 1
ATOM 1317 C CA . THR A 1 164 ? -16.188 22.25 0.945 1 98.88 164 THR A CA 1
ATOM 1318 C C . THR A 1 164 ? -16.281 21.953 2.441 1 98.88 164 THR A C 1
ATOM 1320 O O . THR A 1 164 ? -16.703 20.875 2.844 1 98.88 164 THR A O 1
ATOM 1323 N N . VAL A 1 165 ? -15.914 22.938 3.277 1 98.94 165 VAL A N 1
ATOM 1324 C CA . VAL A 1 165 ? -16 22.766 4.727 1 98.94 165 VAL A CA 1
ATOM 1325 C C . VAL A 1 165 ? -17.453 22.516 5.133 1 98.94 165 VAL A C 1
ATOM 1327 O O . VAL A 1 165 ? -17.734 21.594 5.902 1 98.94 165 VAL A O 1
ATOM 1330 N N . VAL A 1 166 ? -18.328 23.266 4.566 1 98.81 166 VAL A N 1
ATOM 1331 C CA . VAL A 1 166 ? -19.75 23.156 4.875 1 98.81 166 VAL A CA 1
ATOM 1332 C C . VAL A 1 166 ? -20.25 21.766 4.477 1 98.81 166 VAL A C 1
ATOM 1334 O O . VAL A 1 166 ? -20.891 21.078 5.277 1 98.81 166 VAL A O 1
ATOM 1337 N N . ASP A 1 167 ? -19.969 21.375 3.219 1 98.88 167 ASP A N 1
ATOM 1338 C CA . ASP A 1 167 ? -20.422 20.078 2.703 1 98.88 167 ASP A CA 1
ATOM 1339 C C . ASP A 1 167 ? -19.906 18.938 3.559 1 98.88 167 ASP A C 1
ATOM 1341 O O . ASP A 1 167 ? -20.672 18.047 3.934 1 98.88 167 ASP A O 1
ATOM 1345 N N . VAL A 1 168 ? -18.609 18.938 3.912 1 98.94 168 VAL A N 1
ATOM 1346 C CA . VAL A 1 168 ? -18.016 17.844 4.664 1 98.94 168 VAL A CA 1
ATOM 1347 C C . VAL A 1 168 ? -18.609 17.797 6.07 1 98.94 168 VAL A C 1
ATOM 1349 O O . VAL A 1 168 ? -18.969 16.719 6.555 1 98.94 168 VAL A O 1
ATOM 1352 N N . ALA A 1 169 ? -18.719 18.938 6.73 1 98.69 169 ALA A N 1
ATOM 1353 C CA . ALA A 1 169 ? -19.266 19 8.086 1 98.69 169 ALA A CA 1
ATOM 1354 C C . ALA A 1 169 ? -20.688 18.453 8.125 1 98.69 169 ALA A C 1
ATOM 1356 O O . ALA A 1 169 ? -21.109 17.875 9.133 1 98.69 169 ALA A O 1
ATOM 1357 N N . SER A 1 170 ? -21.391 18.641 7.02 1 98.25 170 SER A N 1
ATOM 1358 C CA . SER A 1 170 ? -22.797 18.25 6.965 1 98.25 170 SER A CA 1
ATOM 1359 C C . SER A 1 170 ? -22.922 16.734 6.809 1 98.25 170 SER A C 1
ATOM 1361 O O . SER A 1 170 ? -23.922 16.141 7.246 1 98.25 170 SER A O 1
ATOM 1363 N N . ILE A 1 171 ? -21.891 16.047 6.258 1 98.56 171 ILE A N 1
ATOM 1364 C CA . ILE A 1 171 ? -22.141 14.648 5.895 1 98.56 171 ILE A CA 1
ATOM 1365 C C . ILE A 1 171 ? -21.188 13.742 6.664 1 98.56 171 ILE A C 1
ATOM 1367 O O . ILE A 1 171 ? -21.406 12.531 6.742 1 98.56 171 ILE A O 1
ATOM 1371 N N . SER A 1 172 ? -20.094 14.273 7.207 1 98.62 172 SER A N 1
ATOM 1372 C CA . SER A 1 172 ? -19.141 13.422 7.91 1 98.62 172 SER A CA 1
ATOM 1373 C C . SER A 1 172 ? -19.75 12.844 9.188 1 98.62 172 SER A C 1
ATOM 1375 O O . SER A 1 172 ? -20.438 13.555 9.922 1 98.62 172 SER A O 1
ATOM 1377 N N . LYS A 1 173 ? -19.469 11.617 9.469 1 98.12 173 LYS A N 1
ATOM 1378 C CA . LYS A 1 173 ? -19.969 10.938 10.656 1 98.12 173 LYS A CA 1
ATOM 1379 C C . LYS A 1 173 ? -18.922 10.891 11.75 1 98.12 173 LYS A C 1
ATOM 1381 O O . LYS A 1 173 ? -19.172 10.398 12.852 1 98.12 173 LYS A O 1
ATOM 1386 N N . LYS A 1 174 ? -17.734 11.367 11.469 1 98.38 174 LYS A N 1
ATOM 1387 C CA . LYS A 1 174 ? -16.609 11.438 12.391 1 98.38 174 LYS A CA 1
ATOM 1388 C C . LYS A 1 174 ? -16.047 12.852 12.477 1 98.38 174 LYS A C 1
ATOM 1390 O O . LYS A 1 174 ? -16.281 13.672 11.586 1 98.38 174 LYS A O 1
ATOM 1395 N N . PRO A 1 175 ? -15.312 13.148 13.578 1 98.75 175 PRO A N 1
ATOM 1396 C CA . PRO A 1 175 ? -14.664 14.453 13.664 1 98.75 175 PRO A CA 1
ATOM 1397 C C . PRO A 1 175 ? -13.719 14.719 12.492 1 98.75 175 PRO A C 1
ATOM 1399 O O . PRO A 1 175 ? -13.023 13.805 12.039 1 98.75 175 PRO A O 1
ATOM 1402 N N . VAL A 1 176 ? -13.742 15.945 11.977 1 98.88 176 VAL A N 1
ATOM 1403 C CA . VAL A 1 176 ? -12.805 16.375 10.938 1 98.88 176 VAL A CA 1
ATOM 1404 C C . VAL A 1 176 ? -11.688 17.203 11.555 1 98.88 176 VAL A C 1
ATOM 1406 O O . VAL A 1 176 ? -11.812 17.672 12.688 1 98.88 176 VAL A O 1
ATOM 1409 N N . ILE A 1 177 ? -10.625 17.328 10.844 1 98.94 177 ILE A N 1
ATOM 1410 C CA . ILE A 1 177 ? -9.578 18.219 11.344 1 98.94 177 ILE A CA 1
ATOM 1411 C C . ILE A 1 177 ? -9.281 19.297 10.305 1 98.94 177 ILE A C 1
ATOM 1413 O O . ILE A 1 177 ? -9.656 19.172 9.133 1 98.94 177 ILE A O 1
ATOM 1417 N N . VAL A 1 178 ? -8.773 20.328 10.68 1 98.94 178 VAL A N 1
ATOM 1418 C CA . VAL A 1 178 ? -8.008 21.281 9.891 1 98.94 178 VAL A CA 1
ATOM 1419 C C . VAL A 1 178 ? -6.562 21.328 10.391 1 98.94 178 VAL A C 1
ATOM 1421 O O . VAL A 1 178 ? -6.266 21.969 11.398 1 98.94 178 VAL A O 1
ATOM 1424 N N . SER A 1 179 ? -5.73 20.656 9.672 1 98.94 179 SER A N 1
ATOM 1425 C CA . SER A 1 179 ? -4.414 20.328 10.211 1 98.94 179 SER A CA 1
ATOM 1426 C C . SER A 1 179 ? -3.568 21.578 10.398 1 98.94 179 SER A C 1
ATOM 1428 O O . SER A 1 179 ? -2.764 21.656 11.328 1 98.94 179 SER A O 1
ATOM 1430 N N . HIS A 1 180 ? -3.701 22.516 9.477 1 98.94 180 HIS A N 1
ATOM 1431 C CA . HIS A 1 180 ? -2.867 23.719 9.57 1 98.94 180 HIS A CA 1
ATOM 1432 C C . HIS A 1 180 ? -3.562 24.922 8.953 1 98.94 180 HIS A C 1
ATOM 1434 O O . HIS A 1 180 ? -3.764 24.984 7.742 1 98.94 180 HIS A O 1
ATOM 1440 N N . THR A 1 181 ? -3.902 25.828 9.766 1 98.88 181 THR A N 1
ATOM 1441 C CA . THR A 1 181 ? -4.617 27.047 9.406 1 98.88 181 THR A CA 1
ATOM 1442 C C . THR A 1 181 ? -4.445 28.109 10.492 1 98.88 181 THR A C 1
ATOM 1444 O O . THR A 1 181 ? -3.705 27.906 11.453 1 98.88 181 THR A O 1
ATOM 1447 N N . ASN A 1 182 ? -5 29.312 10.273 1 98.88 182 ASN A N 1
ATOM 1448 C CA . ASN A 1 182 ? -5.184 30.375 11.25 1 98.88 182 ASN A CA 1
ATOM 1449 C C . ASN A 1 182 ? -6.586 30.969 11.18 1 98.88 182 ASN A C 1
ATOM 1451 O O . ASN A 1 182 ? -7.539 30.281 10.812 1 98.88 182 ASN A O 1
ATOM 1455 N N . VAL A 1 183 ? -6.762 32.156 11.75 1 98.81 183 VAL A N 1
ATOM 1456 C CA . VAL A 1 183 ? -8.102 32.688 11.961 1 98.81 183 VAL A CA 1
ATOM 1457 C C . VAL A 1 183 ? -8.312 33.906 11.055 1 98.81 183 VAL A C 1
ATOM 1459 O O . VAL A 1 183 ? -7.547 34.875 11.117 1 98.81 183 VAL A O 1
ATOM 1462 N N . LYS A 1 184 ? -9.391 33.906 10.336 1 98.81 184 LYS A N 1
ATOM 1463 C CA . LYS A 1 184 ? -9.672 34.969 9.367 1 98.81 184 LYS A CA 1
ATOM 1464 C C . LYS A 1 184 ? -9.961 36.312 10.078 1 98.81 184 LYS A C 1
ATOM 1466 O O . LYS A 1 184 ? -9.609 37.375 9.57 1 98.81 184 LYS A O 1
ATOM 1471 N N . LYS A 1 185 ? -10.586 36.312 11.242 1 98.44 185 LYS A N 1
ATOM 1472 C CA . LYS A 1 185 ? -10.891 37.5 12.016 1 98.44 185 LYS A CA 1
ATOM 1473 C C . LYS A 1 185 ? -9.617 38.25 12.398 1 98.44 185 LYS A C 1
ATOM 1475 O O . LYS A 1 185 ? -9.625 39.469 12.531 1 98.44 185 LYS A O 1
ATOM 1480 N N . LEU A 1 186 ? -8.562 37.531 12.578 1 98.75 186 LEU A N 1
ATOM 1481 C CA . LEU A 1 186 ? -7.289 38.125 12.969 1 98.75 186 LEU A CA 1
ATOM 1482 C C . LEU A 1 186 ? -6.477 38.531 11.742 1 98.75 186 LEU A C 1
ATOM 1484 O O . LEU A 1 186 ? -5.797 39.562 11.758 1 98.75 186 LEU A O 1
ATOM 1488 N N . LYS A 1 187 ? -6.508 37.781 10.688 1 98.69 187 LYS A N 1
ATOM 1489 C CA . LYS A 1 187 ? -5.855 38.031 9.406 1 98.69 187 LYS A CA 1
ATOM 1490 C C . LYS A 1 187 ? -6.715 37.531 8.242 1 98.69 187 LYS A C 1
ATOM 1492 O O . LYS A 1 187 ? -6.887 36.344 8.055 1 98.69 187 LYS A O 1
ATOM 1497 N N . ASP A 1 188 ? -7.156 38.531 7.41 1 98.31 188 ASP A N 1
ATOM 1498 C CA . ASP A 1 188 ? -7.992 38.188 6.266 1 98.31 188 ASP A CA 1
ATOM 1499 C C . ASP A 1 188 ? -7.164 37.531 5.156 1 98.31 188 ASP A C 1
ATOM 1501 O O . ASP A 1 188 ? -6.598 38.25 4.312 1 98.31 188 ASP A O 1
ATOM 1505 N N . HIS A 1 189 ? -7.105 36.25 5.191 1 98.25 189 HIS A N 1
ATOM 1506 C CA . HIS A 1 189 ? -6.422 35.438 4.199 1 98.25 189 HIS A CA 1
ATOM 1507 C C . HIS A 1 189 ? -7.266 34.219 3.801 1 98.25 189 HIS A C 1
ATOM 1509 O O . HIS A 1 189 ? -7.945 33.625 4.641 1 98.25 189 HIS A O 1
ATOM 1515 N N . ASN A 1 190 ? -7.234 33.781 2.568 1 97.62 190 ASN A N 1
ATOM 1516 C CA . ASN A 1 190 ? -8.062 32.688 2.039 1 97.62 190 ASN A CA 1
ATOM 1517 C C . ASN A 1 190 ? -7.816 31.391 2.771 1 97.62 190 ASN A C 1
ATOM 1519 O O . ASN A 1 190 ? -8.719 30.562 2.902 1 97.62 190 ASN A O 1
ATOM 1523 N N . ARG A 1 191 ? -6.637 31.156 3.354 1 97.94 191 ARG A N 1
ATOM 1524 C CA . ARG A 1 191 ? -6.25 29.922 4.035 1 97.94 191 ARG A CA 1
ATOM 1525 C C . ARG A 1 191 ? -6.816 29.875 5.449 1 97.94 191 ARG A C 1
ATOM 1527 O O . ARG A 1 191 ? -6.797 28.828 6.102 1 97.94 191 ARG A O 1
ATOM 1534 N N . ASN A 1 192 ? -7.191 31.047 5.922 1 98.81 192 ASN A N 1
ATOM 1535 C CA . ASN A 1 192 ? -7.656 31.141 7.301 1 98.81 192 ASN A CA 1
ATOM 1536 C C . ASN A 1 192 ? -9.148 30.844 7.414 1 98.81 192 ASN A C 1
ATOM 1538 O O . ASN A 1 192 ? -9.922 31.172 6.512 1 98.81 192 ASN A O 1
ATOM 1542 N N . LEU A 1 193 ? -9.547 30.281 8.508 1 98.81 193 LEU A N 1
ATOM 1543 C CA . LEU A 1 193 ? -10.945 29.938 8.75 1 98.81 193 LEU A CA 1
ATOM 1544 C C . LEU A 1 193 ? -11.727 31.141 9.273 1 98.81 193 LEU A C 1
ATOM 1546 O O . LEU A 1 193 ? -11.242 31.875 10.133 1 98.81 193 LEU A O 1
ATOM 1550 N N . ASP A 1 194 ? -12.883 31.375 8.758 1 98.62 194 ASP A N 1
ATOM 1551 C CA . ASP A 1 194 ? -13.781 32.344 9.383 1 98.62 194 ASP A CA 1
ATOM 1552 C C . ASP A 1 194 ? -14.578 31.703 10.516 1 98.62 194 ASP A C 1
ATOM 1554 O O . ASP A 1 194 ? -14.422 30.5 10.789 1 98.62 194 ASP A O 1
ATOM 1558 N N . ASP A 1 195 ? -15.367 32.5 11.172 1 98.75 195 ASP A N 1
ATOM 1559 C CA . ASP A 1 195 ? -16.062 32.062 12.367 1 98.75 195 ASP A CA 1
ATOM 1560 C C . ASP A 1 195 ? -17.031 30.922 12.039 1 98.75 195 ASP A C 1
ATOM 1562 O O . ASP A 1 195 ? -17.156 29.969 12.812 1 98.75 195 ASP A O 1
ATOM 1566 N N . GLU A 1 196 ? -17.703 31 10.945 1 98.69 196 GLU A N 1
ATOM 1567 C CA . GLU A 1 196 ? -18.641 29.953 10.547 1 98.69 196 GLU A CA 1
ATOM 1568 C C . GLU A 1 196 ? -17.906 28.625 10.312 1 98.69 196 GLU A C 1
ATOM 1570 O O . GLU A 1 196 ? -18.375 27.578 10.742 1 98.69 196 GLU A O 1
ATOM 1575 N N . GLU A 1 197 ? -16.828 28.672 9.609 1 98.81 197 GLU A N 1
ATOM 1576 C CA . GLU A 1 197 ? -16.031 27.469 9.344 1 98.81 197 GLU A CA 1
ATOM 1577 C C . GLU A 1 197 ? -15.523 26.859 10.648 1 98.81 197 GLU A C 1
ATOM 1579 O O . GLU A 1 197 ? -15.547 25.641 10.812 1 98.81 197 GLU A O 1
ATOM 1584 N N . ILE A 1 198 ? -15.055 27.688 11.562 1 98.94 198 ILE A N 1
ATOM 1585 C CA . ILE A 1 198 ? -14.586 27.203 12.852 1 98.94 198 ILE A CA 1
ATOM 1586 C C . ILE A 1 198 ? -15.719 26.484 13.578 1 98.94 198 ILE A C 1
ATOM 1588 O O . ILE A 1 198 ? -15.531 25.375 14.094 1 98.94 198 ILE A O 1
ATOM 1592 N N . GLU A 1 199 ? -16.875 27.078 13.586 1 98.88 199 GLU A N 1
ATOM 1593 C CA . GLU A 1 199 ? -18.031 26.5 14.25 1 98.88 199 GLU A CA 1
ATOM 1594 C C . GLU A 1 199 ? -18.375 25.125 13.656 1 98.88 199 GLU A C 1
ATOM 1596 O O . GLU A 1 199 ? -18.766 24.219 14.383 1 98.88 199 GLU A O 1
ATOM 1601 N N . LEU A 1 200 ? -18.281 25.016 12.352 1 98.88 200 LEU A N 1
ATOM 1602 C CA . LEU A 1 200 ? -18.594 23.766 11.672 1 98.88 200 LEU A CA 1
ATOM 1603 C C . LEU A 1 200 ? -17.625 22.656 12.109 1 98.88 200 LEU A C 1
ATOM 1605 O O . LEU A 1 200 ? -18.047 21.531 12.359 1 98.88 200 LEU A O 1
ATOM 1609 N N . VAL A 1 201 ? -16.312 22.953 12.227 1 98.88 201 VAL A N 1
ATOM 1610 C CA . VAL A 1 201 ? -15.336 21.984 12.68 1 98.88 201 VAL A CA 1
ATOM 1611 C C . VAL A 1 201 ? -15.641 21.578 14.125 1 98.88 201 VAL A C 1
ATOM 1613 O O . VAL A 1 201 ? -15.609 20.391 14.469 1 98.88 201 VAL A O 1
ATOM 1616 N N . VAL A 1 202 ? -15.953 22.578 14.969 1 98.75 202 VAL A N 1
ATOM 1617 C CA . VAL A 1 202 ? -16.266 22.359 16.375 1 98.75 202 VAL A CA 1
ATOM 1618 C C . VAL A 1 202 ? -17.484 21.453 16.516 1 98.75 202 VAL A C 1
ATOM 1620 O O . VAL A 1 202 ? -17.516 20.562 17.359 1 98.75 202 VAL A O 1
ATOM 1623 N N . LYS A 1 203 ? -18.438 21.656 15.648 1 98.5 203 LYS A N 1
ATOM 1624 C CA . LYS A 1 203 ? -19.672 20.875 15.68 1 98.5 203 LYS A CA 1
ATOM 1625 C C . LYS A 1 203 ? -19.391 19.391 15.43 1 98.5 203 LYS A C 1
ATOM 1627 O O . LYS A 1 203 ? -20.094 18.516 15.945 1 98.5 203 LYS A O 1
ATOM 1632 N N . THR A 1 204 ? -18.375 19.062 14.68 1 98.69 204 THR A N 1
ATOM 1633 C CA . THR A 1 204 ? -18.016 17.672 14.438 1 98.69 204 THR A CA 1
ATOM 1634 C C . THR A 1 204 ? -17.156 17.125 15.57 1 98.69 204 THR A C 1
ATOM 1636 O O . THR A 1 204 ? -16.734 15.969 15.547 1 98.69 204 THR A O 1
ATOM 1639 N N . ARG A 1 205 ? -16.812 18.016 16.531 1 98.62 205 ARG A N 1
ATOM 1640 C CA . ARG A 1 205 ? -15.891 17.719 17.609 1 98.62 205 ARG A CA 1
ATOM 1641 C C . ARG A 1 205 ? -14.477 17.5 17.094 1 98.62 205 ARG A C 1
ATOM 1643 O O . ARG A 1 205 ? -13.727 16.672 17.609 1 98.62 205 ARG A O 1
ATOM 1650 N N . GLY A 1 206 ? -14.18 18.172 16 1 98.81 206 GLY A N 1
ATOM 1651 C CA . GLY A 1 206 ? -12.859 18.109 15.383 1 98.81 206 GLY A CA 1
ATOM 1652 C C . GLY A 1 206 ? -11.82 18.938 16.109 1 98.81 206 GLY A C 1
ATOM 1653 O O . GLY A 1 206 ? -11.984 19.25 17.297 1 98.81 206 GLY A O 1
ATOM 1654 N N . VAL A 1 207 ? -10.711 19.172 15.438 1 98.94 207 VAL A N 1
ATOM 1655 C CA . VAL A 1 207 ? -9.625 19.969 16 1 98.94 207 VAL A CA 1
ATOM 1656 C C . VAL A 1 207 ? -8.984 20.828 14.922 1 98.94 207 VAL A C 1
ATOM 1658 O O . VAL A 1 207 ? -9.023 20.484 13.734 1 98.94 207 VAL A O 1
ATOM 1661 N N . ILE A 1 208 ? -8.477 21.953 15.32 1 99 208 ILE A N 1
ATOM 1662 C CA . ILE A 1 208 ? -7.902 22.938 14.406 1 99 208 ILE A CA 1
ATOM 1663 C C . ILE A 1 208 ? -6.441 23.188 14.773 1 99 208 ILE A C 1
ATOM 1665 O O . ILE A 1 208 ? -6.145 23.641 15.883 1 99 208 ILE A O 1
ATOM 1669 N N . GLY A 1 209 ? -5.555 22.828 13.844 1 98.94 209 GLY A N 1
ATOM 1670 C CA . GLY A 1 209 ? -4.133 23.062 14.039 1 98.94 209 GLY A CA 1
ATOM 1671 C C . GLY A 1 209 ? -3.691 24.453 13.617 1 98.94 209 GLY A C 1
ATOM 1672 O O . GLY A 1 209 ? -3.822 24.828 12.445 1 98.94 209 GLY A O 1
ATOM 1673 N N . ILE A 1 210 ? -3.135 25.172 14.492 1 98.94 210 ILE A N 1
ATOM 1674 C CA . ILE A 1 210 ? -2.637 26.516 14.195 1 98.94 210 ILE A CA 1
ATOM 1675 C C . ILE A 1 210 ? -1.272 26.422 13.508 1 98.94 210 ILE A C 1
ATOM 1677 O O . ILE A 1 210 ? -0.381 25.719 13.992 1 98.94 210 ILE A O 1
ATOM 1681 N N . THR A 1 211 ? -1.13 27.172 12.391 1 98.94 211 THR A N 1
ATOM 1682 C CA . THR A 1 211 ? 0.049 27 11.555 1 98.94 211 THR A CA 1
ATOM 1683 C C . THR A 1 211 ? 1.043 28.141 11.773 1 98.94 211 THR A C 1
ATOM 1685 O O . THR A 1 211 ? 0.668 29.219 12.242 1 98.94 211 THR A O 1
ATOM 1688 N N . ALA A 1 212 ? 2.271 27.891 11.383 1 98.88 212 ALA A N 1
ATOM 1689 C CA . ALA A 1 212 ? 3.363 28.859 11.523 1 98.88 212 ALA A CA 1
ATOM 1690 C C . ALA A 1 212 ? 3.6 29.609 10.211 1 98.88 212 ALA A C 1
ATOM 1692 O O . ALA A 1 212 ? 4.676 30.172 10 1 98.88 212 ALA A O 1
ATOM 1693 N N . ILE A 1 213 ? 2.67 29.594 9.352 1 98.69 213 ILE A N 1
ATOM 1694 C CA . ILE A 1 213 ? 2.814 30.359 8.117 1 98.69 213 ILE A CA 1
ATOM 1695 C C . ILE A 1 213 ? 2.703 31.859 8.414 1 98.69 213 ILE A C 1
ATOM 1697 O O . ILE A 1 213 ? 1.623 32.344 8.742 1 98.69 213 ILE A O 1
ATOM 1701 N N . PRO A 1 214 ? 3.701 32.594 8.188 1 98.56 214 PRO A N 1
ATOM 1702 C CA . PRO A 1 214 ? 3.752 33.969 8.695 1 98.56 214 PRO A CA 1
ATOM 1703 C C . PRO A 1 214 ? 2.699 34.875 8.07 1 98.56 214 PRO A C 1
ATOM 1705 O O . PRO A 1 214 ? 2.07 35.688 8.766 1 98.56 214 PRO A O 1
ATOM 1708 N N . TYR A 1 215 ? 2.482 34.781 6.77 1 97.94 215 TYR A N 1
ATOM 1709 C CA . TYR A 1 215 ? 1.603 35.719 6.074 1 97.94 215 TYR A CA 1
ATOM 1710 C C . TYR A 1 215 ? 0.141 35.438 6.402 1 97.94 215 TYR A C 1
ATOM 1712 O O . TYR A 1 215 ? 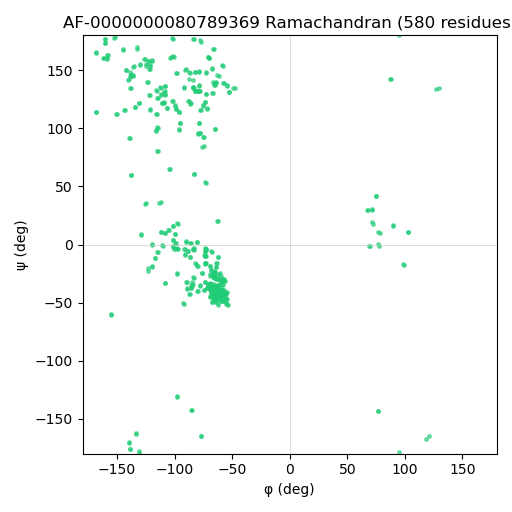-0.746 36.219 6.016 1 97.94 215 TYR A O 1
ATOM 1720 N N . THR A 1 216 ? -0.158 34.375 7.137 1 98.69 216 THR A N 1
ATOM 1721 C CA . THR A 1 216 ? -1.525 34.062 7.535 1 98.69 216 THR A CA 1
ATOM 1722 C C . THR A 1 216 ? -1.778 34.469 8.977 1 98.69 216 THR A C 1
ATOM 1724 O O . THR A 1 216 ? -2.887 34.312 9.492 1 98.69 216 THR A O 1
ATOM 1727 N N . LEU A 1 217 ? -0.796 35 9.664 1 98.81 217 LEU A N 1
ATOM 1728 C CA . LEU A 1 217 ? -0.886 35.469 11.047 1 98.81 217 LEU A CA 1
ATOM 1729 C C . LEU A 1 217 ? -1.091 36.969 11.109 1 98.81 217 LEU A C 1
ATOM 1731 O O . LEU A 1 217 ? -0.571 37.719 10.273 1 98.81 217 LEU A O 1
ATOM 1735 N N . LYS A 1 218 ? -1.826 37.406 12.156 1 98.44 218 LYS A N 1
ATOM 1736 C CA . LYS A 1 218 ? -1.963 38.844 12.391 1 98.44 218 LYS A CA 1
ATOM 1737 C C . LYS A 1 218 ? -0.597 39.531 12.5 1 98.44 218 LYS A C 1
ATOM 1739 O O . LYS A 1 218 ? -0.345 40.531 11.852 1 98.44 218 LYS A O 1
ATOM 1744 N N . GLU A 1 219 ? 0.229 38.969 13.336 1 98.19 219 GLU A N 1
ATOM 1745 C CA . GLU A 1 219 ? 1.645 39.312 13.438 1 98.19 219 GLU A CA 1
ATOM 1746 C C . GLU A 1 219 ? 2.525 38.094 13.195 1 98.19 219 GLU A C 1
ATOM 1748 O O . GLU A 1 219 ? 2.291 37.031 13.766 1 98.19 219 GLU A O 1
ATOM 1753 N N . PRO A 1 220 ? 3.498 38.281 12.273 1 98.44 220 PRO A N 1
ATOM 1754 C CA . PRO A 1 220 ? 4.34 37.125 11.938 1 98.44 220 PRO A CA 1
ATOM 1755 C C . PRO A 1 220 ? 5.332 36.781 13.039 1 98.44 220 PRO A C 1
ATOM 1757 O O . PRO A 1 220 ? 6.539 36.719 12.789 1 98.44 220 PRO A O 1
ATOM 1760 N N . THR A 1 221 ? 4.844 36.594 14.242 1 98.56 221 THR A N 1
ATOM 1761 C CA . THR A 1 221 ? 5.598 36.219 15.445 1 98.56 221 THR A CA 1
ATOM 1762 C C . THR A 1 221 ? 4.926 35.094 16.188 1 98.56 221 THR A C 1
ATOM 1764 O O . THR A 1 221 ? 3.795 34.719 15.867 1 98.56 221 THR A O 1
ATOM 1767 N N . ILE A 1 222 ? 5.633 34.531 17.141 1 98.62 222 ILE A N 1
ATOM 1768 C CA . ILE A 1 222 ? 5.062 33.5 17.969 1 98.62 222 ILE A CA 1
ATOM 1769 C C . ILE A 1 222 ? 3.812 34 18.672 1 98.62 222 ILE A C 1
ATOM 1771 O O . ILE A 1 222 ? 2.854 33.281 18.875 1 98.62 222 ILE A O 1
ATOM 1775 N N . GLN A 1 223 ? 3.801 35.312 18.953 1 98.44 223 GLN A N 1
ATOM 1776 C CA . GLN A 1 223 ? 2.631 35.875 19.594 1 98.44 223 GLN A CA 1
ATOM 1777 C C . GLN A 1 223 ? 1.418 35.844 18.672 1 98.44 223 GLN A C 1
ATOM 1779 O O . GLN A 1 223 ? 0.284 35.688 19.125 1 98.44 223 GLN A O 1
ATOM 1784 N N . GLY A 1 224 ? 1.677 36.094 17.375 1 98.75 224 GLY A N 1
ATOM 1785 C CA . GLY A 1 224 ? 0.589 35.906 16.422 1 98.75 224 GLY A CA 1
ATOM 1786 C C . GLY A 1 224 ? -0.037 34.531 16.469 1 98.75 224 GLY A C 1
ATOM 1787 O O . GLY A 1 224 ? -1.254 34.406 16.328 1 98.75 224 GLY A O 1
ATOM 1788 N N . MET A 1 225 ? 0.782 33.531 16.609 1 98.88 225 MET A N 1
ATOM 1789 C CA . MET A 1 225 ? 0.267 32.156 16.766 1 98.88 225 MET A CA 1
ATOM 1790 C C . MET A 1 225 ? -0.556 32.031 18.031 1 98.88 225 MET A C 1
ATOM 1792 O O . MET A 1 225 ? -1.634 31.438 18.031 1 98.88 225 MET A O 1
ATOM 1796 N N . VAL A 1 226 ? -0.02 32.594 19.109 1 98.81 226 VAL A N 1
ATOM 1797 C CA . VAL A 1 226 ? -0.696 32.562 20.391 1 98.81 226 VAL A CA 1
ATOM 1798 C C . VAL A 1 226 ? -2.07 33.219 20.281 1 98.81 226 VAL A C 1
ATOM 1800 O O . VAL A 1 226 ? -3.051 32.719 20.844 1 98.81 226 VAL A O 1
ATOM 1803 N N . GLU A 1 227 ? -2.148 34.312 19.562 1 98.81 227 GLU A N 1
ATOM 1804 C CA . GLU A 1 227 ? -3.42 35.031 19.375 1 98.81 227 GLU A CA 1
ATOM 1805 C C . GLU A 1 227 ? -4.434 34.125 18.672 1 98.81 227 GLU A C 1
ATOM 1807 O O . GLU A 1 227 ? -5.609 34.094 19.031 1 98.81 227 GLU A O 1
ATOM 1812 N N . SER A 1 228 ? -3.992 33.438 17.641 1 98.88 228 SER A N 1
ATOM 1813 C CA . SER A 1 228 ? -4.867 32.5 16.938 1 98.88 228 SER A CA 1
ATOM 1814 C C . SER A 1 228 ? -5.332 31.375 17.844 1 98.88 228 SER A C 1
ATOM 1816 O O . SER A 1 228 ? -6.512 31.016 17.859 1 98.88 228 SER A O 1
ATOM 1818 N N . ILE A 1 229 ? -4.371 30.797 18.609 1 98.88 229 ILE A N 1
ATOM 1819 C CA . ILE A 1 229 ? -4.668 29.703 19.547 1 98.88 229 ILE A CA 1
ATOM 1820 C C . ILE A 1 229 ? -5.715 30.172 20.547 1 98.88 229 ILE A C 1
ATOM 1822 O O . ILE A 1 229 ? -6.727 29.5 20.766 1 98.88 229 ILE A O 1
ATOM 1826 N N . LYS A 1 230 ? -5.484 31.344 21.094 1 98.69 230 LYS A N 1
ATOM 1827 C CA . LYS A 1 230 ? -6.371 31.859 22.125 1 98.69 230 LYS A CA 1
ATOM 1828 C C . LYS A 1 230 ? -7.738 32.219 21.562 1 98.69 230 LYS A C 1
ATOM 1830 O O . LYS A 1 230 ? -8.758 32.031 22.219 1 98.69 230 LYS A O 1
ATOM 1835 N N . TYR A 1 231 ? -7.719 32.781 20.344 1 98.75 231 TYR A N 1
ATOM 1836 C CA . TYR A 1 231 ? -9 33.094 19.734 1 98.75 231 TYR A CA 1
ATOM 1837 C C . TYR A 1 231 ? -9.914 31.891 19.688 1 98.75 231 TYR A C 1
ATOM 1839 O O . TYR A 1 231 ? -11.07 31.969 20.109 1 98.75 231 TYR A O 1
ATOM 1847 N N . ILE A 1 232 ? -9.461 30.766 19.172 1 98.81 232 ILE A N 1
ATOM 1848 C CA . ILE A 1 232 ? -10.273 29.562 19.047 1 98.81 232 ILE A CA 1
ATOM 1849 C C . ILE A 1 232 ? -10.555 28.984 20.438 1 98.81 232 ILE A C 1
ATOM 1851 O O . ILE A 1 232 ? -11.703 28.656 20.75 1 98.81 232 ILE A O 1
ATOM 1855 N N . GLY A 1 233 ? -9.516 28.906 21.281 1 98.69 233 GLY A N 1
ATOM 1856 C CA . GLY A 1 233 ? -9.664 28.328 22.609 1 98.69 233 GLY A CA 1
ATOM 1857 C C . GLY A 1 233 ? -10.664 29.062 23.469 1 98.69 233 GLY A C 1
ATOM 1858 O O . GLY A 1 233 ? -11.477 28.438 24.156 1 98.69 233 GLY A O 1
ATOM 1859 N N . GLU A 1 234 ? -10.641 30.328 23.422 1 98.38 234 GLU A N 1
ATOM 1860 C CA . GLU A 1 234 ? -11.477 31.141 24.297 1 98.38 234 GLU A CA 1
ATOM 1861 C C . GLU A 1 234 ? -12.875 31.328 23.703 1 98.38 234 GLU A C 1
ATOM 1863 O O . GLU A 1 234 ? -13.859 31.422 24.453 1 98.38 234 GLU A O 1
ATOM 1868 N N . SER A 1 235 ? -12.953 31.375 22.422 1 98.56 235 SER A N 1
ATOM 1869 C CA . SER A 1 235 ? -14.234 31.672 21.797 1 98.56 235 SER A CA 1
ATOM 1870 C C . SER A 1 235 ? -15.031 30.406 21.547 1 98.56 235 SER A C 1
ATOM 1872 O O . SER A 1 235 ? -16.266 30.422 21.562 1 98.56 235 SER A O 1
ATOM 1874 N N . TYR A 1 236 ? -14.383 29.297 21.266 1 98.62 236 TYR A N 1
ATOM 1875 C CA . TYR A 1 236 ? -15.078 28.109 20.797 1 98.62 236 TYR A CA 1
ATOM 1876 C C . TYR A 1 236 ? -14.789 26.922 21.719 1 98.62 236 TYR A C 1
ATOM 1878 O O . TYR A 1 236 ? -15.539 25.938 21.734 1 98.62 236 TYR A O 1
ATOM 1886 N N . GLY A 1 237 ? -13.703 26.906 22.469 1 98.62 237 GLY A N 1
ATOM 1887 C CA . GLY A 1 237 ? -13.305 25.828 23.359 1 98.62 237 GLY A CA 1
ATOM 1888 C C . GLY A 1 237 ? -11.867 25.391 23.141 1 98.62 237 GLY A C 1
ATOM 1889 O O . GLY A 1 237 ? -11.438 25.172 22.016 1 98.62 237 GLY A O 1
ATOM 1890 N N . TRP A 1 238 ? -11.133 25.219 24.266 1 98.75 238 TRP A N 1
ATOM 1891 C CA . TRP A 1 238 ? -9.719 24.844 24.203 1 98.75 238 TRP A CA 1
ATOM 1892 C C . TRP A 1 238 ? -9.547 23.422 23.672 1 98.75 238 TRP A C 1
ATOM 1894 O O . TRP A 1 238 ? -8.477 23.078 23.172 1 98.75 238 TRP A O 1
ATOM 1904 N N . GLU A 1 239 ? -10.609 22.578 23.766 1 98.62 239 GLU A N 1
ATOM 1905 C CA . GLU A 1 239 ? -10.539 21.172 23.344 1 98.62 239 GLU A CA 1
ATOM 1906 C C . GLU A 1 239 ? -10.5 21.062 21.828 1 98.62 239 GLU A C 1
ATOM 1908 O O . GLU A 1 239 ? -10.25 19.984 21.281 1 98.62 239 GLU A O 1
ATOM 1913 N N . TYR A 1 240 ? -10.617 22.234 21.094 1 98.88 240 TYR A N 1
ATOM 1914 C CA . TYR A 1 240 ? -10.695 22.172 19.641 1 98.88 240 TYR A CA 1
ATOM 1915 C C . TYR A 1 240 ? -9.438 22.766 19 1 98.88 240 TYR A C 1
ATOM 1917 O O . TYR A 1 240 ? -9.383 22.953 17.781 1 98.88 240 TYR A O 1
ATOM 1925 N N . VAL A 1 241 ? -8.383 23.047 19.766 1 98.81 241 VAL A N 1
ATOM 1926 C CA . VAL A 1 241 ? -7.184 23.703 19.281 1 98.81 241 VAL A CA 1
ATOM 1927 C C . VAL A 1 241 ? -6.008 22.719 19.312 1 98.81 241 VAL A C 1
ATOM 1929 O O . VAL A 1 241 ? -5.852 21.969 20.266 1 98.81 241 VAL A O 1
ATOM 1932 N N . ALA A 1 242 ? -5.277 22.672 18.312 1 98.94 242 ALA A N 1
ATOM 1933 C CA . ALA A 1 242 ? -4.023 21.938 18.188 1 98.94 242 ALA A CA 1
ATOM 1934 C C . ALA A 1 242 ? -2.979 22.734 17.422 1 98.94 242 ALA A C 1
ATOM 1936 O O . ALA A 1 242 ? -3.137 23.953 17.234 1 98.94 242 ALA A O 1
ATOM 1937 N N . ILE A 1 243 ? -1.878 22.109 17.094 1 98.88 243 ILE A N 1
ATOM 1938 C CA . ILE A 1 243 ? -0.842 22.781 16.312 1 98.88 243 ILE A CA 1
ATOM 1939 C C . ILE A 1 243 ? -0.564 21.984 15.031 1 98.88 243 ILE A C 1
ATOM 1941 O O . ILE A 1 243 ? -0.59 20.75 15.039 1 98.88 243 ILE A O 1
ATOM 1945 N N . GLY A 1 244 ? -0.371 22.578 13.984 1 98.94 244 GLY A N 1
ATOM 1946 C CA . GLY A 1 244 ? 0.13 22.125 12.695 1 98.94 244 GLY A CA 1
ATOM 1947 C C . GLY A 1 244 ? 1.085 23.109 12.047 1 98.94 244 GLY A C 1
ATOM 1948 O O . GLY A 1 244 ? 0.665 23.969 11.273 1 98.94 244 GLY A O 1
ATOM 1949 N N . THR A 1 245 ? 2.285 22.922 12.305 1 98.88 245 THR A N 1
ATOM 1950 C CA . THR A 1 245 ? 3.258 24 12.086 1 98.88 245 THR A CA 1
ATOM 1951 C C . THR A 1 245 ? 3.441 24.266 10.602 1 98.88 245 THR A C 1
ATOM 1953 O O . THR A 1 245 ? 3.641 25.406 10.188 1 98.88 245 THR A O 1
ATOM 1956 N N . ASP A 1 246 ? 3.338 23.266 9.82 1 98.81 246 ASP A N 1
ATOM 1957 C CA . ASP A 1 246 ? 3.668 23.328 8.398 1 98.81 246 ASP A CA 1
ATOM 1958 C C . ASP A 1 246 ? 5.176 23.422 8.188 1 98.81 246 ASP A C 1
ATOM 1960 O O . ASP A 1 246 ? 5.633 23.859 7.125 1 98.81 246 ASP A O 1
ATOM 1964 N N . PHE A 1 247 ? 5.98 23.078 9.219 1 98.81 247 PHE A N 1
ATOM 1965 C CA . PHE A 1 247 ? 7.434 23.109 9.094 1 98.81 247 PHE A CA 1
ATOM 1966 C C . PHE A 1 247 ? 7.906 22.219 7.957 1 98.81 247 PHE A C 1
ATOM 1968 O O . PHE A 1 247 ? 7.23 21.25 7.605 1 98.81 247 PHE A O 1
ATOM 1975 N N . LEU A 1 248 ? 9.07 22.609 7.438 1 98.62 248 LEU A N 1
ATOM 1976 C CA . LEU A 1 248 ? 9.711 21.938 6.309 1 98.62 248 LEU A CA 1
ATOM 1977 C C . LEU A 1 248 ? 8.914 22.172 5.023 1 98.62 248 LEU A C 1
ATOM 1979 O O . LEU A 1 248 ? 9.312 21.703 3.955 1 98.62 248 LEU A O 1
ATOM 1983 N N . GLY A 1 249 ? 7.809 22.875 5.094 1 97.38 249 GLY A N 1
ATOM 1984 C CA . GLY A 1 249 ? 7.008 23.219 3.928 1 97.38 249 GLY A CA 1
ATOM 1985 C C . GLY A 1 249 ? 6.883 24.719 3.717 1 97.38 249 GLY A C 1
ATOM 1986 O O . GLY A 1 249 ? 6.219 25.156 2.775 1 97.38 249 GLY A O 1
ATOM 1987 N N . ILE A 1 250 ? 7.473 25.547 4.562 1 97.25 250 ILE A N 1
ATOM 1988 C CA . ILE A 1 250 ? 7.344 27 4.469 1 97.25 250 ILE A CA 1
ATOM 1989 C C . ILE A 1 250 ? 8.727 27.625 4.305 1 97.25 250 ILE A C 1
ATOM 1991 O O . ILE A 1 250 ? 9.727 27.094 4.793 1 97.25 250 ILE A O 1
ATOM 1995 N N . LYS A 1 251 ? 8.797 28.797 3.703 1 95.5 251 LYS A N 1
ATOM 1996 C CA . LYS A 1 251 ? 10.055 29.469 3.416 1 95.5 251 LYS A CA 1
ATOM 1997 C C . LYS A 1 251 ? 10.516 30.297 4.617 1 95.5 251 LYS A C 1
ATOM 1999 O O . LYS A 1 251 ? 11.719 30.391 4.887 1 95.5 251 LYS A O 1
ATOM 2004 N N . GLU A 1 252 ? 9.555 30.891 5.266 1 97.19 252 GLU A N 1
ATOM 2005 C CA . GLU A 1 252 ? 9.812 31.766 6.414 1 97.19 252 GLU A CA 1
ATOM 2006 C C . GLU A 1 252 ? 9.023 31.297 7.637 1 97.19 252 GLU A C 1
ATOM 2008 O O . GLU A 1 252 ? 8.023 30.594 7.508 1 97.19 252 GLU A O 1
ATOM 2013 N N . THR A 1 253 ? 9.539 31.625 8.766 1 98.5 253 THR A N 1
ATOM 2014 C CA . THR A 1 253 ? 8.891 31.281 10.023 1 98.5 253 THR A CA 1
ATOM 2015 C C . THR A 1 253 ? 8.547 32.531 10.812 1 98.5 253 THR A C 1
ATOM 2017 O O . THR A 1 253 ? 9.094 33.625 10.547 1 98.5 253 THR A O 1
ATOM 2020 N N . PRO A 1 254 ? 7.59 32.438 11.727 1 98.62 254 PRO A N 1
ATOM 2021 C CA . PRO A 1 254 ? 7.367 33.562 12.617 1 98.62 254 PRO A CA 1
ATOM 2022 C C . PRO A 1 254 ? 8.586 33.875 13.484 1 98.62 254 PRO A C 1
ATOM 2024 O O . PRO A 1 254 ? 9.32 32.969 13.883 1 98.62 254 PRO A O 1
ATOM 2027 N N . LYS A 1 255 ? 8.758 35.219 13.742 1 98.44 255 LYS A N 1
ATOM 2028 C CA . LYS A 1 255 ? 9.781 35.625 14.703 1 98.44 255 LYS A CA 1
ATOM 2029 C C . LYS A 1 255 ? 9.594 34.875 16.031 1 98.44 255 LYS A C 1
ATOM 2031 O O . LYS A 1 255 ? 8.461 34.75 16.516 1 98.44 255 LYS A O 1
ATOM 2036 N N . ASP A 1 256 ? 10.633 34.281 16.609 1 98.12 256 ASP A N 1
ATOM 2037 C CA . ASP A 1 256 ? 10.688 33.594 17.891 1 98.12 256 ASP A CA 1
ATOM 2038 C C . ASP A 1 256 ? 10.055 32.188 17.797 1 98.12 256 ASP A C 1
ATOM 2040 O O . ASP A 1 256 ? 9.758 31.578 18.812 1 98.12 256 ASP A O 1
ATOM 2044 N N . PHE A 1 257 ? 9.766 31.719 16.578 1 98.62 257 PHE A N 1
ATOM 2045 C CA . PHE A 1 257 ? 9.305 30.375 16.328 1 98.62 257 PHE A CA 1
ATOM 2046 C C . PHE A 1 257 ? 9.984 29.781 15.086 1 98.62 257 PHE A C 1
ATOM 2048 O O . PHE A 1 257 ? 9.312 29.344 14.156 1 98.62 257 PHE A O 1
ATOM 2055 N N . GLU A 1 258 ? 11.281 29.719 15.164 1 98.25 258 GLU A N 1
ATOM 2056 C CA . GLU A 1 258 ? 12.109 29.453 13.992 1 98.25 258 GLU A CA 1
ATOM 2057 C C . GLU A 1 258 ? 12.195 27.969 13.703 1 98.25 258 GLU A C 1
ATOM 2059 O O . GLU A 1 258 ? 12.453 27.562 12.57 1 98.25 258 GLU A O 1
ATOM 2064 N N . ASN A 1 259 ? 12.07 27.188 14.773 1 98.44 259 ASN A N 1
ATOM 2065 C CA . ASN A 1 259 ? 12.102 25.734 14.594 1 98.44 259 ASN A CA 1
ATOM 2066 C C . ASN A 1 259 ? 11.297 25.016 15.672 1 98.44 259 ASN A C 1
ATOM 2068 O O . ASN A 1 259 ? 10.727 25.656 16.562 1 98.44 259 ASN A O 1
ATOM 2072 N N . ILE A 1 260 ? 11.211 23.734 15.625 1 98.75 260 ILE A N 1
ATOM 2073 C CA . ILE A 1 260 ? 10.297 22.906 16.406 1 98.75 260 ILE A CA 1
ATOM 2074 C C . ILE A 1 260 ? 10.664 23.016 17.891 1 98.75 260 ILE A C 1
ATOM 2076 O O . ILE A 1 260 ? 9.812 22.781 18.766 1 98.75 260 ILE A O 1
ATOM 2080 N N . LEU A 1 261 ? 11.914 23.359 18.234 1 98.56 261 LEU A N 1
ATOM 2081 C CA . LEU A 1 261 ? 12.32 23.5 19.641 1 98.56 261 LEU A CA 1
ATOM 2082 C C . LEU A 1 261 ? 11.594 24.656 20.312 1 98.56 261 LEU A C 1
ATOM 2084 O O . LEU A 1 261 ? 11.398 24.656 21.531 1 98.56 261 LEU A O 1
ATOM 2088 N N . ARG A 1 262 ? 11.188 25.609 19.516 1 98.31 262 ARG A N 1
ATOM 2089 C CA . ARG A 1 262 ? 10.531 26.812 20.031 1 98.31 262 ARG A CA 1
ATOM 2090 C C . ARG A 1 262 ? 9.109 26.5 20.484 1 98.31 262 ARG A C 1
ATOM 2092 O O . ARG A 1 262 ? 8.438 27.344 21.078 1 98.31 262 ARG A O 1
ATOM 2099 N N . ILE A 1 263 ? 8.664 25.281 20.297 1 98.56 263 ILE A N 1
ATOM 2100 C CA . ILE A 1 263 ? 7.355 24.859 20.781 1 98.56 263 ILE A CA 1
ATOM 2101 C C . ILE A 1 263 ? 7.297 24.984 22.297 1 98.56 263 ILE A C 1
ATOM 2103 O O . ILE A 1 263 ? 6.223 25.156 22.875 1 98.56 263 ILE A O 1
ATOM 2107 N N . LYS A 1 264 ? 8.453 24.922 22.969 1 98 264 LYS A N 1
ATOM 2108 C CA . LYS A 1 264 ? 8.547 25.125 24.406 1 98 264 LYS A CA 1
ATOM 2109 C C . LYS A 1 264 ? 8.125 26.531 24.797 1 98 264 LYS A C 1
ATOM 2111 O O . LYS A 1 264 ? 7.465 26.734 25.828 1 98 264 LYS A O 1
ATOM 2116 N N . GLU A 1 265 ? 8.555 27.469 23.953 1 97.94 265 GLU A N 1
ATOM 2117 C CA . GLU A 1 265 ? 8.156 28.859 24.172 1 97.94 265 GLU A CA 1
ATOM 2118 C C . GLU A 1 265 ? 6.664 29.047 23.922 1 97.94 265 GLU A C 1
ATOM 2120 O O . GLU A 1 265 ? 6 29.812 24.641 1 97.94 265 GLU A O 1
ATOM 2125 N N . LEU A 1 266 ? 6.16 28.375 22.906 1 98.44 266 LEU A N 1
ATOM 2126 C CA . LEU A 1 266 ? 4.727 28.422 22.641 1 98.44 266 LEU A CA 1
ATOM 2127 C C . LEU A 1 266 ? 3.934 27.859 23.812 1 98.44 266 LEU A C 1
ATOM 2129 O O . LEU A 1 266 ? 2.908 28.406 24.203 1 98.44 266 LEU A O 1
ATOM 2133 N N . ALA A 1 267 ? 4.398 26.75 24.375 1 98.12 267 ALA A N 1
ATOM 2134 C CA . ALA A 1 267 ? 3.766 26.109 25.516 1 98.12 267 ALA A CA 1
ATOM 2135 C C . ALA A 1 267 ? 3.678 27.062 26.703 1 98.12 267 ALA A C 1
ATOM 2137 O O . ALA A 1 267 ? 2.645 27.125 27.375 1 98.12 267 ALA A O 1
ATOM 2138 N N . LYS A 1 268 ? 4.719 27.781 26.906 1 97.81 268 LYS A N 1
ATOM 2139 C CA . LYS A 1 268 ? 4.75 28.75 28 1 97.81 268 LYS A CA 1
ATOM 2140 C C . LYS A 1 268 ? 3.719 29.844 27.797 1 97.81 268 LYS A C 1
ATOM 2142 O O . LYS A 1 268 ? 3.07 30.281 28.75 1 97.81 268 LYS A O 1
ATOM 2147 N N . ALA A 1 269 ? 3.604 30.219 26.578 1 97.44 269 ALA A N 1
ATOM 2148 C CA . ALA A 1 269 ? 2.732 31.344 26.234 1 97.44 269 ALA A CA 1
ATOM 2149 C C . ALA A 1 269 ? 1.263 30.969 26.422 1 97.44 269 ALA A C 1
ATOM 2151 O O . ALA A 1 269 ? 0.41 31.844 26.578 1 97.44 269 ALA A O 1
ATOM 2152 N N . ILE A 1 270 ? 0.888 29.719 26.312 1 97.56 270 ILE A N 1
ATOM 2153 C CA . ILE A 1 270 ? -0.497 29.297 26.484 1 97.56 270 ILE A CA 1
ATOM 2154 C C . ILE A 1 270 ? -0.638 28.469 27.75 1 97.56 270 ILE A C 1
ATOM 2156 O O . ILE A 1 270 ? -1.361 27.469 27.781 1 97.56 270 ILE A O 1
ATOM 2160 N N . GLU A 1 271 ? 0.116 28.844 28.781 1 93.94 271 GLU A N 1
ATOM 2161 C CA . GLU A 1 271 ? 0.178 28.141 30.062 1 93.94 271 GLU A CA 1
ATOM 2162 C C . GLU A 1 271 ? -1.22 27.812 30.578 1 93.94 271 GLU A C 1
ATOM 2164 O O . GLU A 1 271 ? -2.117 28.656 30.547 1 93.94 271 GLU A O 1
ATOM 2169 N N . GLY A 1 272 ? -1.338 26.594 31.016 1 97.25 272 GLY A N 1
ATOM 2170 C CA . GLY A 1 272 ? -2.615 26.094 31.5 1 97.25 272 GLY A CA 1
ATOM 2171 C C . GLY A 1 272 ? -3.361 25.266 30.453 1 97.25 272 GLY A C 1
ATOM 2172 O O . GLY A 1 272 ? -4.289 24.531 30.797 1 97.25 272 GLY A O 1
ATOM 2173 N N . HIS A 1 273 ? -2.943 25.422 29.172 1 98.31 273 HIS A N 1
ATOM 2174 C CA . HIS A 1 273 ? -3.619 24.719 28.094 1 98.31 273 HIS A CA 1
ATOM 2175 C C . HIS A 1 273 ? -2.621 23.969 27.219 1 98.31 273 HIS A C 1
ATOM 2177 O O . HIS A 1 273 ? -2.98 23.469 26.156 1 98.31 273 HIS A O 1
ATOM 2183 N N . GLU A 1 274 ? -1.367 23.938 27.672 1 97.69 274 GLU A N 1
ATOM 2184 C CA . GLU A 1 274 ? -0.289 23.406 26.844 1 97.69 274 GLU A CA 1
ATOM 2185 C C . GLU A 1 274 ? -0.53 21.938 26.5 1 97.69 274 GLU A C 1
ATOM 2187 O O . GLU A 1 274 ? -0.348 21.531 25.344 1 97.69 274 GLU A O 1
ATOM 2192 N N . GLU A 1 275 ? -0.954 21.141 27.453 1 97.88 275 GLU A N 1
ATOM 2193 C CA . GLU A 1 275 ? -1.168 19.719 27.203 1 97.88 275 GLU A CA 1
ATOM 2194 C C . GLU A 1 275 ? -2.332 19.484 26.25 1 97.88 275 GLU A C 1
ATOM 2196 O O . GLU A 1 275 ? -2.258 18.641 25.359 1 97.88 275 GLU A O 1
ATOM 2201 N N . GLU A 1 276 ? -3.398 20.219 26.438 1 98.31 276 GLU A N 1
ATOM 2202 C CA . GLU A 1 276 ? -4.555 20.125 25.547 1 98.31 276 GLU A CA 1
ATOM 2203 C C . GLU A 1 276 ? -4.168 20.438 24.109 1 98.31 276 GLU A C 1
ATOM 2205 O O . GLU A 1 276 ? -4.395 19.641 23.203 1 98.31 276 GLU A O 1
ATOM 2210 N N . VAL A 1 277 ? -3.461 21.516 23.953 1 98.88 277 VAL A N 1
ATOM 2211 C CA . VAL A 1 277 ? -3.191 22.062 22.625 1 98.88 277 VAL A CA 1
ATOM 2212 C C . VAL A 1 277 ? -2.09 21.266 21.938 1 98.88 277 VAL A C 1
ATOM 2214 O O . VAL A 1 277 ? -2.146 21.016 20.734 1 98.88 277 VAL A O 1
ATOM 2217 N N . LEU A 1 278 ? -1.137 20.797 22.719 1 98.81 278 LEU A N 1
ATOM 2218 C CA . LEU A 1 278 ? 0.05 20.203 22.109 1 98.81 278 LEU A CA 1
ATOM 2219 C C . LEU A 1 278 ? -0.062 18.688 22.047 1 98.81 278 LEU A C 1
ATOM 2221 O O . LEU A 1 278 ? 0.79 18.016 21.453 1 98.81 278 LEU A O 1
ATOM 2225 N N . TRP A 1 279 ? -1.165 18.062 22.609 1 98.38 279 TRP A N 1
ATOM 2226 C CA . TRP A 1 279 ? -1.198 16.609 22.609 1 98.38 279 TRP A CA 1
ATOM 2227 C C . TRP A 1 279 ? -2.633 16.094 22.672 1 98.38 279 TRP A C 1
ATOM 2229 O O . TRP A 1 279 ? -3.137 15.523 21.703 1 98.38 279 TRP A O 1
ATOM 2239 N N . LYS A 1 280 ? -3.389 16.406 23.688 1 98.62 280 LYS A N 1
ATOM 2240 C CA . LYS A 1 280 ? -4.602 15.688 24.062 1 98.62 280 LYS A CA 1
ATOM 2241 C C . LYS A 1 280 ? -5.695 15.867 23.016 1 98.62 280 LYS A C 1
ATOM 2243 O O . LYS A 1 280 ? -6.41 14.914 22.703 1 98.62 280 LYS A O 1
ATOM 2248 N N . ASN A 1 281 ? -5.848 17.062 22.562 1 98.88 281 ASN A N 1
ATOM 2249 C CA . ASN A 1 281 ? -6.949 17.344 21.641 1 98.88 281 ASN A CA 1
ATOM 2250 C C . ASN A 1 281 ? -6.789 16.594 20.328 1 98.88 281 ASN A C 1
ATOM 2252 O O . ASN A 1 281 ? -7.723 15.938 19.859 1 98.88 281 ASN A O 1
ATOM 2256 N N . ALA A 1 282 ? -5.59 16.688 19.75 1 98.75 282 ALA A N 1
ATOM 2257 C CA . ALA A 1 282 ? -5.324 15.961 18.516 1 98.75 282 ALA A CA 1
ATOM 2258 C C . ALA A 1 282 ? -5.41 14.453 18.734 1 98.75 282 ALA A C 1
ATOM 2260 O O . ALA A 1 282 ? -5.984 13.727 17.922 1 98.75 282 ALA A O 1
ATOM 2261 N N . TYR A 1 283 ? -4.879 14.008 19.844 1 98 283 TYR A N 1
ATOM 2262 C CA . TYR A 1 283 ? -4.898 12.594 20.188 1 98 283 TYR A CA 1
ATOM 2263 C C . TYR A 1 283 ? -6.328 12.07 20.266 1 98 283 TYR A C 1
ATOM 2265 O O . TYR A 1 283 ? -6.629 10.992 19.734 1 98 283 TYR A O 1
ATOM 2273 N N . ARG A 1 284 ? -7.176 12.773 20.859 1 98.06 284 ARG A N 1
ATOM 2274 C CA . ARG A 1 284 ? -8.578 12.398 21 1 98.06 284 ARG A CA 1
ATOM 2275 C C . ARG A 1 284 ? -9.211 12.164 19.625 1 98.06 284 ARG A C 1
ATOM 2277 O O . ARG A 1 284 ? -9.867 11.141 19.406 1 98.06 284 ARG A O 1
ATOM 2284 N N . VAL A 1 285 ? -8.992 13.07 18.734 1 98.56 285 VAL A N 1
ATOM 2285 C CA . VAL A 1 285 ? -9.609 13 17.422 1 98.56 285 VAL A CA 1
ATOM 2286 C C . VAL A 1 285 ? -9.016 11.828 16.641 1 98.56 285 VAL A C 1
ATOM 2288 O O . VAL A 1 285 ? -9.75 11.07 15.992 1 98.56 285 VAL A O 1
ATOM 2291 N N . ILE A 1 286 ? -7.707 11.633 16.734 1 98.25 286 ILE A N 1
ATOM 2292 C CA . ILE A 1 286 ? -7.023 10.562 16.031 1 98.25 286 ILE A CA 1
ATOM 2293 C C . ILE A 1 286 ? -7.586 9.211 16.469 1 98.25 286 ILE A C 1
ATOM 2295 O O . ILE A 1 286 ? -7.961 8.383 15.633 1 98.25 286 ILE A O 1
ATOM 2299 N N . ILE A 1 287 ? -7.691 9.047 17.766 1 97 287 ILE A N 1
ATOM 2300 C CA . ILE A 1 287 ? -8.133 7.773 18.312 1 97 287 ILE A CA 1
ATOM 2301 C C . ILE A 1 287 ? -9.594 7.531 17.938 1 97 287 ILE A C 1
ATOM 2303 O O . ILE A 1 287 ? -9.977 6.41 17.578 1 97 287 ILE A O 1
ATOM 2307 N N . GLU A 1 288 ? -10.359 8.555 18 1 96.94 288 GLU A N 1
ATOM 2308 C CA . GLU A 1 288 ? -11.781 8.43 17.688 1 96.94 288 GLU A CA 1
ATOM 2309 C C . GLU A 1 288 ? -11.992 8.016 16.234 1 96.94 288 GLU A C 1
ATOM 2311 O O . GLU A 1 288 ? -12.914 7.246 15.945 1 96.94 288 GLU A O 1
ATOM 2316 N N . VAL A 1 289 ? -11.172 8.484 15.359 1 97.56 289 VAL A N 1
ATOM 2317 C CA . VAL A 1 289 ? -11.383 8.242 13.938 1 97.56 289 VAL A CA 1
ATOM 2318 C C . VAL A 1 289 ? -10.742 6.918 13.539 1 97.56 289 VAL A C 1
ATOM 2320 O O . VAL A 1 289 ? -11.352 6.113 12.828 1 97.56 289 VAL A O 1
ATOM 2323 N N . ILE A 1 290 ? -9.516 6.602 14.016 1 95.44 290 ILE A N 1
ATOM 2324 C CA . ILE A 1 290 ? -8.734 5.461 13.531 1 95.44 290 ILE A CA 1
ATOM 2325 C C . ILE A 1 290 ? -9.242 4.18 14.195 1 95.44 290 ILE A C 1
ATOM 2327 O O . ILE A 1 290 ? -9.188 3.105 13.594 1 95.44 290 ILE A O 1
ATOM 2331 N N . ARG A 1 291 ? -9.641 4.09 15.594 1 82 291 ARG A N 1
ATOM 2332 C CA . ARG A 1 291 ? -10.086 2.906 16.328 1 82 291 ARG A CA 1
ATOM 2333 C C . ARG A 1 291 ? -11.375 2.346 15.727 1 82 291 ARG A C 1
ATOM 2335 O O . ARG A 1 291 ? -11.664 1.155 15.867 1 82 291 ARG A O 1
ATOM 2342 N N . GLN A 1 292 ? -11.867 2.529 14.562 1 62.94 292 GLN A N 1
ATOM 2343 C CA . GLN A 1 292 ? -13.141 2.078 14.023 1 62.94 292 GLN A CA 1
ATOM 2344 C C . GLN A 1 292 ? -14.039 1.528 15.133 1 62.94 292 GLN A C 1
ATOM 2346 O O . GLN A 1 292 ? -13.547 0.943 16.109 1 62.94 292 GLN A O 1
ATOM 2351 N N . MET B 1 1 ? -12.305 -30.609 1.095 1 94.06 1 MET B N 1
ATOM 2352 C CA . MET B 1 1 ? -10.953 -30.766 0.557 1 94.06 1 MET B CA 1
ATOM 2353 C C . MET B 1 1 ? -10.211 -29.422 0.585 1 94.06 1 MET B C 1
ATOM 2355 O O . MET B 1 1 ? -10.797 -28.375 0.285 1 94.06 1 MET B O 1
ATOM 2359 N N . ARG B 1 2 ? -8.938 -29.422 1.097 1 96.5 2 ARG B N 1
ATOM 2360 C CA . ARG B 1 2 ? -8.102 -28.234 1.126 1 96.5 2 ARG B CA 1
ATOM 2361 C C . ARG B 1 2 ? -7.227 -28.141 -0.12 1 96.5 2 ARG B C 1
ATOM 2363 O O . ARG B 1 2 ? -6.645 -29.141 -0.545 1 96.5 2 ARG B O 1
ATOM 2370 N N . ILE B 1 3 ? -7.203 -26.891 -0.683 1 98.5 3 ILE B N 1
ATOM 2371 C CA . ILE B 1 3 ? -6.352 -26.75 -1.858 1 98.5 3 ILE B CA 1
ATOM 2372 C C . ILE B 1 3 ? -5.617 -25.406 -1.813 1 98.5 3 ILE B C 1
ATOM 2374 O O . ILE B 1 3 ? -6.16 -24.422 -1.332 1 98.5 3 ILE B O 1
ATOM 2378 N N . ILE B 1 4 ? -4.371 -25.406 -2.246 1 98.88 4 ILE B N 1
ATOM 2379 C CA . ILE B 1 4 ? -3.623 -24.203 -2.594 1 98.88 4 ILE B CA 1
ATOM 2380 C C . ILE B 1 4 ? -3.281 -24.219 -4.082 1 98.88 4 ILE B C 1
ATOM 2382 O O . ILE B 1 4 ? -2.621 -25.141 -4.566 1 98.88 4 ILE B O 1
ATOM 2386 N N . ASP B 1 5 ? -3.869 -23.344 -4.793 1 98.94 5 ASP B N 1
ATOM 2387 C CA . ASP B 1 5 ? -3.514 -23.141 -6.191 1 98.94 5 ASP B CA 1
ATOM 2388 C C . ASP B 1 5 ? -2.588 -21.938 -6.352 1 98.94 5 ASP B C 1
ATOM 2390 O O . ASP B 1 5 ? -2.99 -20.797 -6.09 1 98.94 5 ASP B O 1
ATOM 2394 N N . LEU B 1 6 ? -1.403 -22.141 -6.859 1 98.94 6 LEU B N 1
ATOM 2395 C CA . LEU B 1 6 ? -0.331 -21.156 -6.789 1 98.94 6 LEU B CA 1
ATOM 2396 C C . LEU B 1 6 ? -0.495 -20.094 -7.871 1 98.94 6 LEU B C 1
ATOM 2398 O O . LEU B 1 6 ? 0.325 -19.172 -7.98 1 98.94 6 LEU B O 1
ATOM 2402 N N . HIS B 1 7 ? -1.633 -20.203 -8.688 1 98.94 7 HIS B N 1
ATOM 2403 C CA . HIS B 1 7 ? -1.759 -19.141 -9.688 1 98.94 7 HIS B CA 1
ATOM 2404 C C . HIS B 1 7 ? -3.141 -19.156 -10.336 1 98.94 7 HIS B C 1
ATOM 2406 O O . HIS B 1 7 ? -3.486 -20.109 -11.047 1 98.94 7 HIS B O 1
ATOM 2412 N N . GLU B 1 8 ? -3.885 -18.156 -10.109 1 98.94 8 GLU B N 1
ATOM 2413 C CA . GLU B 1 8 ? -5.105 -17.891 -10.867 1 98.94 8 GLU B CA 1
ATOM 2414 C C . GLU B 1 8 ? -5.242 -16.406 -11.203 1 98.94 8 GLU B C 1
ATOM 2416 O O . GLU B 1 8 ? -4.93 -15.555 -10.375 1 98.94 8 GLU B O 1
ATOM 2421 N N . ASP B 1 9 ? -5.793 -16.109 -12.352 1 98.75 9 ASP B N 1
ATOM 2422 C CA . ASP B 1 9 ? -5.809 -14.742 -12.875 1 98.75 9 ASP B CA 1
ATOM 2423 C C . ASP B 1 9 ? -7.191 -14.117 -12.727 1 98.75 9 ASP B C 1
ATOM 2425 O O . ASP B 1 9 ? -7.758 -13.617 -13.695 1 98.75 9 ASP B O 1
ATOM 2429 N N . PHE B 1 10 ? -7.66 -13.898 -11.539 1 98.81 10 PHE B N 1
ATOM 2430 C CA . PHE B 1 10 ? -9 -13.375 -11.281 1 98.81 10 PHE B CA 1
ATOM 2431 C C . PHE B 1 10 ? -9.117 -11.938 -11.758 1 98.81 10 PHE B C 1
ATOM 2433 O O . PHE B 1 10 ? -10.07 -11.586 -12.461 1 98.81 10 PHE B O 1
ATOM 2440 N N . ALA B 1 11 ? -8.203 -11.07 -11.414 1 98.69 11 ALA B N 1
ATOM 2441 C CA . ALA B 1 11 ? -8.305 -9.648 -11.742 1 98.69 11 ALA B CA 1
ATOM 2442 C C . ALA B 1 11 ? -8.242 -9.43 -13.25 1 98.69 11 ALA B C 1
ATOM 2444 O O . ALA B 1 11 ? -9.07 -8.703 -13.812 1 98.69 11 ALA B O 1
ATOM 2445 N N . TYR B 1 12 ? -7.285 -10.062 -13.852 1 97.5 12 TYR B N 1
ATOM 2446 C CA . TYR B 1 12 ? -7.141 -9.945 -15.305 1 97.5 12 TYR B CA 1
ATOM 2447 C C . TYR B 1 12 ? -8.406 -10.406 -16.016 1 97.5 12 TYR B C 1
ATOM 2449 O O . TYR B 1 12 ? -8.906 -9.719 -16.906 1 97.5 12 TYR B O 1
ATOM 2457 N N . SER B 1 13 ? -8.898 -11.539 -15.617 1 98 13 SER B N 1
ATOM 2458 C CA . SER B 1 13 ? -10.078 -12.117 -16.25 1 98 13 SER B CA 1
ATOM 2459 C C . SER B 1 13 ? -11.297 -11.219 -16.078 1 98 13 SER B C 1
ATOM 2461 O O . SER B 1 13 ? -12.078 -11.039 -17.016 1 98 13 SER B O 1
ATOM 2463 N N . ASP B 1 14 ? -11.422 -10.664 -14.906 1 97.94 14 ASP B N 1
ATOM 2464 C CA . ASP B 1 14 ? -12.516 -9.727 -14.688 1 97.94 14 ASP B CA 1
ATOM 2465 C C . ASP B 1 14 ? -12.414 -8.531 -15.633 1 97.94 14 ASP B C 1
ATOM 2467 O O . ASP B 1 14 ? -13.414 -8.078 -16.188 1 97.94 14 ASP B O 1
ATOM 2471 N N . GLN B 1 15 ? -11.25 -8.039 -15.859 1 96 15 GLN B N 1
ATOM 2472 C CA . GLN B 1 15 ? -11.016 -6.855 -16.688 1 96 15 GLN B CA 1
ATOM 2473 C C . GLN B 1 15 ? -11.375 -7.121 -18.141 1 96 15 GLN B C 1
ATOM 2475 O O . GLN B 1 15 ? -11.742 -6.199 -18.875 1 96 15 GLN B O 1
ATOM 2480 N N . VAL B 1 16 ? -11.297 -8.367 -18.516 1 94.94 16 VAL B N 1
ATOM 2481 C CA . VAL B 1 16 ? -11.594 -8.664 -19.906 1 94.94 16 VAL B CA 1
ATOM 2482 C C . VAL B 1 16 ? -13.016 -9.195 -20.031 1 94.94 16 VAL B C 1
ATOM 2484 O O . VAL B 1 16 ? -13.375 -9.797 -21.062 1 94.94 16 VAL B O 1
ATOM 2487 N N . GLY B 1 17 ? -13.797 -9.141 -19 1 96.62 17 GLY B N 1
ATOM 2488 C CA . GLY B 1 17 ? -15.234 -9.32 -19.094 1 96.62 17 GLY B CA 1
ATOM 2489 C C . GLY B 1 17 ? -15.703 -10.688 -18.641 1 96.62 17 GLY B C 1
ATOM 2490 O O . GLY B 1 17 ? -16.859 -11.047 -18.828 1 96.62 17 GLY B O 1
ATOM 2491 N N . ILE B 1 18 ? -14.852 -11.469 -18.031 1 97.31 18 ILE B N 1
ATOM 2492 C CA . ILE B 1 18 ? -15.227 -12.789 -17.547 1 97.31 18 ILE B CA 1
ATOM 2493 C C . ILE B 1 18 ? -15.875 -12.672 -16.172 1 97.31 18 ILE B C 1
ATOM 2495 O O . ILE B 1 18 ? -15.414 -11.898 -15.32 1 97.31 18 ILE B O 1
ATOM 2499 N N . ASP B 1 19 ? -16.984 -13.383 -15.93 1 98.31 19 ASP B N 1
ATOM 2500 C CA . ASP B 1 19 ? -17.641 -13.414 -14.625 1 98.31 19 ASP B CA 1
ATOM 2501 C C . ASP B 1 19 ? -16.906 -14.336 -13.656 1 98.31 19 ASP B C 1
ATOM 2503 O O . ASP B 1 19 ? -17.188 -15.531 -13.602 1 98.31 19 ASP B O 1
ATOM 2507 N N . VAL B 1 20 ? -16.047 -13.805 -12.844 1 98.75 20 VAL B N 1
ATOM 2508 C CA . VAL B 1 20 ? -15.188 -14.602 -11.977 1 98.75 20 VAL B CA 1
ATOM 2509 C C . VAL B 1 20 ? -15.898 -14.883 -10.656 1 98.75 20 VAL B C 1
ATOM 2511 O O . VAL B 1 20 ? -15.375 -15.602 -9.805 1 98.75 20 VAL B O 1
ATOM 2514 N N . ILE B 1 21 ? -17.062 -14.312 -10.445 1 98.62 21 ILE B N 1
ATOM 2515 C CA . ILE B 1 21 ? -17.797 -14.523 -9.211 1 98.62 21 ILE B CA 1
ATOM 2516 C C . ILE B 1 21 ? -18.766 -15.695 -9.383 1 98.62 21 ILE B C 1
ATOM 2518 O O . ILE B 1 21 ? -18.719 -16.656 -8.617 1 98.62 21 ILE B O 1
ATOM 2522 N N . ASN B 1 22 ? -19.562 -15.625 -10.492 1 98.12 22 ASN B N 1
ATOM 2523 C CA . ASN B 1 22 ? -20.641 -16.594 -10.641 1 98.12 22 ASN B CA 1
ATOM 2524 C C . ASN B 1 22 ? -20.422 -17.516 -11.828 1 98.12 22 ASN B C 1
ATOM 2526 O O . ASN B 1 22 ? -21.156 -18.484 -12.016 1 98.12 22 ASN B O 1
ATOM 2530 N N . GLY B 1 23 ? -19.422 -17.219 -12.578 1 97.19 23 GLY B N 1
ATOM 2531 C CA . GLY B 1 23 ? -19.203 -17.984 -13.789 1 97.19 23 GLY B CA 1
ATOM 2532 C C . GLY B 1 23 ? -18.844 -19.438 -13.531 1 97.19 23 GLY B C 1
ATOM 2533 O O . GLY B 1 23 ? -18.641 -19.844 -12.383 1 97.19 23 GLY B O 1
ATOM 2534 N N . ASP B 1 24 ? -18.875 -20.203 -14.617 1 94.19 24 ASP B N 1
ATOM 2535 C CA . ASP B 1 24 ? -18.562 -21.625 -14.531 1 94.19 24 ASP B CA 1
ATOM 2536 C C . ASP B 1 24 ? -17.453 -22 -15.516 1 94.19 24 ASP B C 1
ATOM 2538 O O . ASP B 1 24 ? -17.453 -23.094 -16.078 1 94.19 24 ASP B O 1
ATOM 2542 N N . ILE B 1 25 ? -16.641 -21.125 -15.648 1 93.88 25 ILE B N 1
ATOM 2543 C CA . ILE B 1 25 ? -15.508 -21.359 -16.531 1 93.88 25 ILE B CA 1
ATOM 2544 C C . ILE B 1 25 ? -14.391 -22.078 -15.789 1 93.88 25 ILE B C 1
ATOM 2546 O O . ILE B 1 25 ? -14.664 -22.953 -14.961 1 93.88 25 ILE B O 1
ATOM 2550 N N . GLN B 1 26 ? -13.125 -21.781 -16.016 1 98.31 26 GLN B N 1
ATOM 2551 C CA . GLN B 1 26 ? -11.953 -22.453 -15.445 1 98.31 26 GLN B CA 1
ATOM 2552 C C . GLN B 1 26 ? -11.977 -22.375 -13.922 1 98.31 26 GLN B C 1
ATOM 2554 O O . GLN B 1 26 ? -11.727 -23.375 -13.234 1 98.31 26 GLN B O 1
ATOM 2559 N N . SER B 1 27 ? -12.367 -21.234 -13.367 1 98.75 27 SER B N 1
ATOM 2560 C CA . SER B 1 27 ? -12.5 -20.984 -11.93 1 98.75 27 SER B CA 1
ATOM 2561 C C . SER B 1 27 ? -13.43 -19.812 -11.656 1 98.75 27 SER B C 1
ATOM 2563 O O . SER B 1 27 ? -13.781 -19.062 -12.57 1 98.75 27 SER B O 1
ATOM 2565 N N . SER B 1 28 ? -13.93 -19.734 -10.492 1 98.81 28 SER B N 1
ATOM 2566 C CA . SER B 1 28 ? -14.758 -18.641 -9.992 1 98.81 28 SER B CA 1
ATOM 2567 C C . SER B 1 28 ? -14.945 -18.734 -8.477 1 98.81 28 SER B C 1
ATOM 2569 O O . SER B 1 28 ? -14.656 -19.781 -7.879 1 98.81 28 SER B O 1
ATOM 2571 N N . ILE B 1 29 ? -15.406 -17.656 -7.914 1 98.88 29 ILE B N 1
ATOM 2572 C CA . ILE B 1 29 ? -15.727 -17.672 -6.492 1 98.88 29 ILE B CA 1
ATOM 2573 C C . ILE B 1 29 ? -16.75 -18.781 -6.199 1 98.88 29 ILE B C 1
ATOM 2575 O O . ILE B 1 29 ? -16.594 -19.531 -5.238 1 98.88 29 ILE B O 1
ATOM 2579 N N . LYS B 1 30 ? -17.734 -18.891 -7.027 1 98.62 30 LYS B N 1
ATOM 2580 C CA . LYS B 1 30 ? -18.766 -19.906 -6.879 1 98.62 30 LYS B CA 1
ATOM 2581 C C . LYS B 1 30 ? -18.156 -21.312 -6.871 1 98.62 30 LYS B C 1
ATOM 2583 O O . LYS B 1 30 ? -18.469 -22.125 -5.996 1 98.62 30 LYS B O 1
ATOM 2588 N N . LEU B 1 31 ? -17.297 -21.609 -7.801 1 98.69 31 LEU B N 1
ATOM 2589 C CA . LEU B 1 31 ? -16.703 -22.938 -7.91 1 98.69 31 LEU B CA 1
ATOM 2590 C C . LEU B 1 31 ? -15.773 -23.203 -6.734 1 98.69 31 LEU B C 1
ATOM 2592 O O . LEU B 1 31 ? -15.734 -24.328 -6.219 1 98.69 31 LEU B O 1
ATOM 2596 N N . LEU B 1 32 ? -15.086 -22.203 -6.273 1 98.75 32 LEU B N 1
ATOM 2597 C CA . LEU B 1 32 ? -14.078 -22.359 -5.223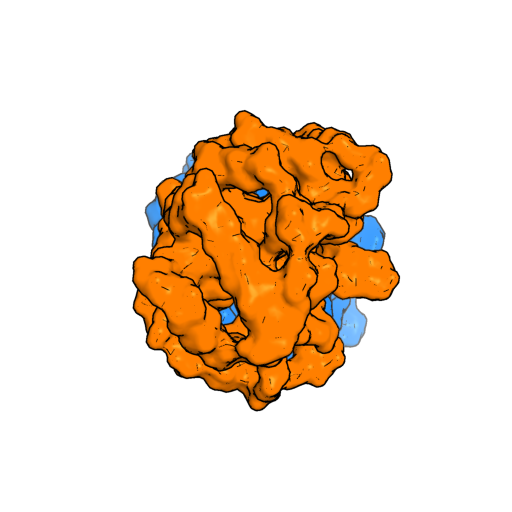 1 98.75 32 LEU B CA 1
ATOM 2598 C C . LEU B 1 32 ? -14.742 -22.594 -3.873 1 98.75 32 LEU B C 1
ATOM 2600 O O . LEU B 1 32 ? -14.094 -23.062 -2.932 1 98.75 32 LEU B O 1
ATOM 2604 N N . LYS B 1 33 ? -16.031 -22.297 -3.752 1 97.88 33 LYS B N 1
ATOM 2605 C CA . LYS B 1 33 ? -16.75 -22.5 -2.492 1 97.88 33 LYS B CA 1
ATOM 2606 C C . LYS B 1 33 ? -16.797 -23.969 -2.102 1 97.88 33 LYS B C 1
ATOM 2608 O O . LYS B 1 33 ? -17.062 -24.297 -0.947 1 97.88 33 LYS B O 1
ATOM 2613 N N . GLU B 1 34 ? -16.516 -24.812 -3.029 1 97.12 34 GLU B N 1
ATOM 2614 C CA . GLU B 1 34 ? -16.516 -26.25 -2.775 1 97.12 34 GLU B CA 1
ATOM 2615 C C . GLU B 1 34 ? -15.289 -26.672 -1.959 1 97.12 34 GLU B C 1
ATOM 2617 O O . GLU B 1 34 ? -15.227 -27.781 -1.447 1 97.12 34 GLU B O 1
ATOM 2622 N N . PHE B 1 35 ? -14.344 -25.734 -1.777 1 97.81 35 PHE B N 1
ATOM 2623 C CA . PHE B 1 35 ? -13.062 -26.078 -1.178 1 97.81 35 PHE B CA 1
ATOM 2624 C C . PHE B 1 35 ? -12.719 -25.125 -0.04 1 97.81 35 PHE B C 1
ATOM 2626 O O . PHE B 1 35 ? -13.312 -24.062 0.075 1 97.81 35 PHE B O 1
ATOM 2633 N N . ASP B 1 36 ? -11.898 -25.578 0.897 1 97.25 36 ASP B N 1
ATOM 2634 C CA . ASP B 1 36 ? -11.078 -24.672 1.688 1 97.25 36 ASP B CA 1
ATOM 2635 C C . ASP B 1 36 ? -9.828 -24.234 0.912 1 97.25 36 ASP B C 1
ATOM 2637 O O . ASP B 1 36 ? -8.812 -24.938 0.926 1 97.25 36 ASP B O 1
ATOM 2641 N N . ALA B 1 37 ? -9.922 -23.078 0.26 1 98.44 37 ALA B N 1
ATOM 2642 C CA . ALA B 1 37 ? -8.977 -22.781 -0.808 1 98.44 37 ALA B CA 1
ATOM 2643 C C . ALA B 1 37 ? -8.117 -21.578 -0.445 1 98.44 37 ALA B C 1
ATOM 2645 O O . ALA B 1 37 ? -8.609 -20.594 0.123 1 98.44 37 ALA B O 1
ATOM 2646 N N . ILE B 1 38 ? -6.836 -21.672 -0.622 1 98.75 38 ILE B N 1
ATOM 2647 C CA . ILE B 1 38 ? -5.93 -20.547 -0.734 1 98.75 38 ILE B CA 1
ATOM 2648 C C . ILE B 1 38 ? -5.473 -20.391 -2.184 1 98.75 38 ILE B C 1
ATOM 2650 O O . ILE B 1 38 ? -4.922 -21.312 -2.771 1 98.75 38 ILE B O 1
ATOM 2654 N N . ILE B 1 39 ? -5.828 -19.25 -2.766 1 98.94 39 ILE B N 1
ATOM 2655 C CA . ILE B 1 39 ? -5.504 -18.984 -4.16 1 98.94 39 ILE B CA 1
ATOM 2656 C C . ILE B 1 39 ? -4.457 -17.875 -4.246 1 98.94 39 ILE B C 1
ATOM 2658 O O . ILE B 1 39 ? -4.617 -16.812 -3.646 1 98.94 39 ILE B O 1
ATOM 2662 N N . PHE B 1 40 ? -3.289 -18.203 -4.891 1 98.94 40 PHE B N 1
ATOM 2663 C CA . PHE B 1 40 ? -2.434 -17.094 -5.301 1 98.94 40 PHE B CA 1
ATOM 2664 C C . PHE B 1 40 ? -3.125 -16.234 -6.359 1 98.94 40 PHE B C 1
ATOM 2666 O O . PHE B 1 40 ? -3.15 -16.609 -7.535 1 98.94 40 PHE B O 1
ATOM 2673 N N . ALA B 1 41 ? -3.688 -15.133 -5.902 1 98.94 41 ALA B N 1
ATOM 2674 C CA . ALA B 1 41 ? -4.449 -14.219 -6.742 1 98.94 41 ALA B CA 1
ATOM 2675 C C . ALA B 1 41 ? -3.521 -13.32 -7.555 1 98.94 41 ALA B C 1
ATOM 2677 O O . ALA B 1 41 ? -2.998 -12.328 -7.043 1 98.94 41 ALA B O 1
ATOM 2678 N N . SER B 1 42 ? -3.422 -13.633 -8.781 1 98.81 42 SER B N 1
ATOM 2679 C 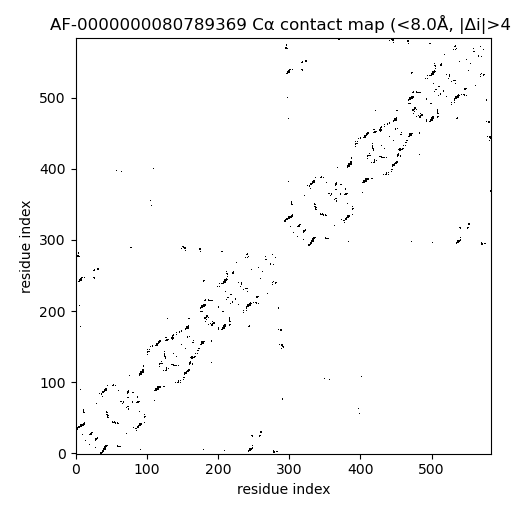CA . SER B 1 42 ? -2.414 -13.023 -9.633 1 98.81 42 SER B CA 1
ATOM 2680 C C . SER B 1 42 ? -2.762 -11.57 -9.945 1 98.81 42 SER B C 1
ATOM 2682 O O . SER B 1 42 ? -3.918 -11.25 -10.234 1 98.81 42 SER B O 1
ATOM 2684 N N . ILE B 1 43 ? -1.835 -10.727 -9.734 1 98.81 43 ILE B N 1
ATOM 2685 C CA . ILE B 1 43 ? -1.812 -9.375 -10.297 1 98.81 43 ILE B CA 1
ATOM 2686 C C . ILE B 1 43 ? -0.991 -9.367 -11.578 1 98.81 43 ILE B C 1
ATOM 2688 O O . ILE B 1 43 ? 0.234 -9.5 -11.547 1 98.81 43 ILE B O 1
ATOM 2692 N N . PHE B 1 44 ? -1.638 -9.305 -12.68 1 98.19 44 PHE B N 1
ATOM 2693 C CA . PHE B 1 44 ? -1.028 -9.312 -14 1 98.19 44 PHE B CA 1
ATOM 2694 C C . PHE B 1 44 ? -1.27 -7.992 -14.719 1 98.19 44 PHE B C 1
ATOM 2696 O O . PHE B 1 44 ? -2.121 -7.906 -15.602 1 98.19 44 PHE B O 1
ATOM 2703 N N . PRO B 1 45 ? -0.457 -6.945 -14.383 1 96.19 45 PRO B N 1
ATOM 2704 C CA . PRO B 1 45 ? -0.743 -5.586 -14.859 1 96.19 45 PRO B CA 1
ATOM 2705 C C . PRO B 1 45 ? -0.226 -5.332 -16.266 1 96.19 45 PRO B C 1
ATOM 2707 O O . PRO B 1 45 ? 0.551 -4.398 -16.484 1 96.19 45 PRO B O 1
ATOM 2710 N N . HIS B 1 46 ? -0.699 -6.086 -17.203 1 91.81 46 HIS B N 1
ATOM 2711 C CA . HIS B 1 46 ? -0.323 -5.969 -18.609 1 91.81 46 HIS B CA 1
ATOM 2712 C C . HIS B 1 46 ? -1.468 -5.402 -19.438 1 91.81 46 HIS B C 1
ATOM 2714 O O . HIS B 1 46 ? -2.627 -5.77 -19.25 1 91.81 46 HIS B O 1
ATOM 2720 N N . ALA B 1 47 ? -1.049 -4.438 -20.188 1 82.88 47 ALA B N 1
ATOM 2721 C CA . ALA B 1 47 ? -2.018 -3.828 -21.094 1 82.88 47 ALA B CA 1
ATOM 2722 C C . ALA B 1 47 ? -1.45 -3.721 -22.5 1 82.88 47 ALA B C 1
ATOM 2724 O O . ALA B 1 47 ? -0.383 -4.266 -22.797 1 82.88 47 ALA B O 1
ATOM 2725 N N . SER B 1 48 ? -2.23 -3.127 -23.469 1 77.06 48 SER B N 1
ATOM 2726 C CA . SER B 1 48 ? -1.828 -2.967 -24.859 1 77.06 48 SER B CA 1
ATOM 2727 C C . SER B 1 48 ? -0.517 -2.195 -24.969 1 77.06 48 SER B C 1
ATOM 2729 O O . SER B 1 48 ? 0.267 -2.422 -25.891 1 77.06 48 SER B O 1
ATOM 2731 N N . LYS B 1 49 ? -0.282 -1.306 -24.047 1 77.31 49 LYS B N 1
ATOM 2732 C CA . LYS B 1 49 ? 0.904 -0.457 -24.109 1 77.31 49 LYS B CA 1
ATOM 2733 C C . LYS B 1 49 ? 1.996 -0.959 -23.172 1 77.31 49 LYS B C 1
ATOM 2735 O O . LYS B 1 49 ? 3.01 -0.287 -22.969 1 77.31 49 LYS B O 1
ATOM 2740 N N . GLY B 1 50 ? 1.693 -2.02 -22.609 1 87.44 50 GLY B N 1
ATOM 2741 C CA . GLY B 1 50 ? 2.697 -2.564 -21.703 1 87.44 50 GLY B CA 1
ATOM 2742 C C . GLY B 1 50 ? 2.223 -2.662 -20.266 1 87.44 50 GLY B C 1
ATOM 2743 O O . GLY B 1 50 ? 1.02 -2.613 -20 1 87.44 50 GLY B O 1
ATOM 2744 N N . PHE B 1 51 ? 3.201 -2.898 -19.375 1 86.06 51 PHE B N 1
ATOM 2745 C CA . PHE B 1 51 ? 2.906 -3.029 -17.953 1 86.06 51 PHE B CA 1
ATOM 2746 C C . PHE B 1 51 ? 2.836 -1.66 -17.281 1 86.06 51 PHE B C 1
ATOM 2748 O O . PHE B 1 51 ? 3.609 -0.761 -17.625 1 86.06 51 PHE B O 1
ATOM 2755 N N . SER B 1 52 ? 1.898 -1.5 -16.344 1 91.31 52 SER B N 1
ATOM 2756 C CA . SER B 1 52 ? 1.758 -0.193 -15.711 1 91.31 52 SER B CA 1
ATOM 2757 C C . SER B 1 52 ? 1.535 -0.328 -14.211 1 91.31 52 SER B C 1
ATOM 2759 O O . SER B 1 52 ? 0.875 -1.265 -13.758 1 91.31 52 SER B O 1
ATOM 2761 N N . LEU B 1 53 ? 2.055 0.626 -13.531 1 93.06 53 LEU B N 1
ATOM 2762 C CA . LEU B 1 53 ? 1.854 0.711 -12.086 1 93.06 53 LEU B CA 1
ATOM 2763 C C . LEU B 1 53 ? 0.387 0.966 -11.758 1 93.06 53 LEU B C 1
ATOM 2765 O O . LEU B 1 53 ? -0.136 0.425 -10.781 1 93.06 53 LEU B O 1
ATOM 2769 N N . GLU B 1 54 ? -0.245 1.771 -12.562 1 93.94 54 GLU B N 1
ATOM 2770 C CA . GLU B 1 54 ? -1.661 2.068 -12.375 1 93.94 54 GLU B CA 1
ATOM 2771 C C . GLU B 1 54 ? -2.512 0.807 -12.484 1 93.94 54 GLU B C 1
ATOM 2773 O O . GLU B 1 54 ? -3.416 0.588 -11.672 1 93.94 54 GLU B O 1
ATOM 2778 N N . LEU B 1 55 ? -2.176 0.015 -13.453 1 96.25 55 LEU B N 1
ATOM 2779 C CA . LEU B 1 55 ? -2.922 -1.224 -13.641 1 96.25 55 LEU B CA 1
ATOM 2780 C C . LEU B 1 55 ? -2.67 -2.195 -12.492 1 96.25 55 LEU B C 1
ATOM 2782 O O . LEU B 1 55 ? -3.578 -2.916 -12.078 1 96.25 55 LEU B O 1
ATOM 2786 N N . LEU B 1 56 ? -1.458 -2.238 -12.016 1 98 56 LEU B N 1
ATOM 2787 C CA . LEU B 1 56 ? -1.126 -3.027 -10.828 1 98 56 LEU B CA 1
ATOM 2788 C C . LEU B 1 56 ? -2.02 -2.646 -9.656 1 98 56 LEU B C 1
ATOM 2790 O O . LEU B 1 56 ? -2.648 -3.514 -9.039 1 98 56 LEU B O 1
ATOM 2794 N N . LEU B 1 57 ? -2.186 -1.374 -9.414 1 97.75 57 LEU B N 1
ATOM 2795 C CA . LEU B 1 57 ? -2.99 -0.892 -8.297 1 97.75 57 LEU B CA 1
ATOM 2796 C C . LEU B 1 57 ? -4.473 -1.151 -8.547 1 97.75 57 LEU B C 1
ATOM 2798 O O . LEU B 1 57 ? -5.215 -1.461 -7.609 1 97.75 57 LEU B O 1
ATOM 2802 N N . ASP B 1 58 ? -4.887 -1.035 -9.812 1 97.5 58 ASP B N 1
ATOM 2803 C CA . ASP B 1 58 ? -6.277 -1.318 -10.148 1 97.5 58 ASP B CA 1
ATOM 2804 C C . ASP B 1 58 ? -6.633 -2.771 -9.844 1 97.5 58 ASP B C 1
ATOM 2806 O O . ASP B 1 58 ? -7.727 -3.059 -9.359 1 97.5 58 ASP B O 1
ATOM 2810 N N . GLN B 1 59 ? -5.715 -3.609 -10.125 1 98.62 59 GLN B N 1
ATOM 2811 C CA . GLN B 1 59 ? -5.977 -5.023 -9.883 1 98.62 59 GLN B CA 1
ATOM 2812 C C . GLN B 1 59 ? -5.953 -5.344 -8.391 1 98.62 59 GLN B C 1
ATOM 2814 O O . GLN B 1 59 ? -6.715 -6.191 -7.922 1 98.62 59 GLN B O 1
ATOM 2819 N N . ILE B 1 60 ? -5.16 -4.672 -7.664 1 98.75 60 ILE B N 1
ATOM 2820 C CA . ILE B 1 60 ? -5.195 -4.82 -6.215 1 98.75 60 ILE B CA 1
ATOM 2821 C C . ILE B 1 60 ? -6.543 -4.348 -5.676 1 98.75 60 ILE B C 1
ATOM 2823 O O . ILE B 1 60 ? -7.16 -5.02 -4.852 1 98.75 60 ILE B O 1
ATOM 2827 N N . LYS B 1 61 ? -7.07 -3.221 -6.156 1 98.38 61 LYS B N 1
ATOM 2828 C CA . LYS B 1 61 ? -8.359 -2.689 -5.73 1 98.38 61 LYS B CA 1
ATOM 2829 C C . LYS B 1 61 ? -9.484 -3.674 -6.031 1 98.38 61 LYS B C 1
ATOM 2831 O O . LYS B 1 61 ? -10.445 -3.787 -5.266 1 98.38 61 LYS B O 1
ATOM 2836 N N . PHE B 1 62 ? -9.305 -4.379 -7.168 1 98.69 62 PHE B N 1
ATOM 2837 C CA . PHE B 1 62 ? -10.281 -5.41 -7.512 1 98.69 62 PHE B CA 1
ATOM 2838 C C . PHE B 1 62 ? -10.359 -6.469 -6.418 1 98.69 62 PHE B C 1
ATOM 2840 O O . PHE B 1 62 ? -11.445 -6.863 -6.004 1 98.69 62 PHE B O 1
ATOM 2847 N N . TYR B 1 63 ? -9.242 -6.902 -5.953 1 98.88 63 TYR B N 1
ATOM 2848 C CA . TYR B 1 63 ? -9.219 -7.926 -4.91 1 98.88 63 TYR B CA 1
ATOM 2849 C C . TYR B 1 63 ? -9.766 -7.379 -3.598 1 98.88 63 TYR B C 1
ATOM 2851 O O . TYR B 1 63 ? -10.461 -8.086 -2.867 1 98.88 63 TYR B O 1
ATOM 2859 N N . TYR B 1 64 ? -9.469 -6.098 -3.334 1 98.25 64 TYR B N 1
ATOM 2860 C CA . TYR B 1 64 ? -10.055 -5.477 -2.154 1 98.25 64 TYR B CA 1
ATOM 2861 C C . TYR B 1 64 ? -11.578 -5.441 -2.256 1 98.25 64 TYR B C 1
ATOM 2863 O O . TYR B 1 64 ? -12.281 -5.676 -1.268 1 98.25 64 TYR B O 1
ATOM 2871 N N . ASP B 1 65 ? -12.07 -5.121 -3.422 1 97.81 65 ASP B N 1
ATOM 2872 C CA . ASP B 1 65 ? -13.508 -5.062 -3.641 1 97.81 65 ASP B CA 1
ATOM 2873 C C . ASP B 1 65 ? -14.156 -6.426 -3.41 1 97.81 65 ASP B C 1
ATOM 2875 O O . ASP B 1 65 ? -15.242 -6.516 -2.826 1 97.81 65 ASP B O 1
ATOM 2879 N N . LEU B 1 66 ? -13.484 -7.508 -3.861 1 98.62 66 LEU B N 1
ATOM 2880 C CA . LEU B 1 66 ? -13.984 -8.859 -3.625 1 98.62 66 LEU B CA 1
ATOM 2881 C C . LEU B 1 66 ? -14.102 -9.141 -2.131 1 98.62 66 LEU B C 1
ATOM 2883 O O . LEU B 1 66 ? -15.078 -9.75 -1.685 1 98.62 66 LEU B O 1
ATOM 2887 N N . GLU B 1 67 ? -13.125 -8.719 -1.434 1 98.31 67 GLU B N 1
ATOM 2888 C CA . GLU B 1 67 ? -13.141 -8.953 0.008 1 98.31 67 GLU B CA 1
ATOM 2889 C C . GLU B 1 67 ? -14.25 -8.148 0.683 1 98.31 67 GLU B C 1
ATOM 2891 O O . GLU B 1 67 ? -14.977 -8.672 1.53 1 98.31 67 GLU B O 1
ATOM 2896 N N . LYS B 1 68 ? -14.375 -6.887 0.316 1 96.44 68 LYS B N 1
ATOM 2897 C CA . LYS B 1 68 ? -15.383 -6.004 0.897 1 96.44 68 LYS B CA 1
ATOM 2898 C C . LYS B 1 68 ? -16.781 -6.559 0.686 1 96.44 68 LYS B C 1
ATOM 2900 O O . LYS B 1 68 ? -17.656 -6.402 1.546 1 96.44 68 LYS B O 1
ATOM 2905 N N . LYS B 1 69 ? -16.938 -7.18 -0.413 1 97.56 69 LYS B N 1
ATOM 2906 C CA . LYS B 1 69 ? -18.25 -7.734 -0.763 1 97.56 69 LYS B CA 1
ATOM 2907 C C . LYS B 1 69 ? -18.453 -9.102 -0.114 1 97.56 69 LYS B C 1
ATOM 2909 O O . LYS B 1 69 ? -19.484 -9.742 -0.325 1 97.56 69 LYS B O 1
ATOM 2914 N N . GLY B 1 70 ? -17.438 -9.609 0.585 1 97.62 70 GLY B N 1
ATOM 2915 C CA . GLY B 1 70 ? -17.578 -10.82 1.387 1 97.62 70 GLY B CA 1
ATOM 2916 C C . GLY B 1 70 ? -17.281 -12.086 0.615 1 97.62 70 GLY B C 1
ATOM 2917 O O . GLY B 1 70 ? -17.578 -13.188 1.075 1 97.62 70 GLY B O 1
ATOM 2918 N N . HIS B 1 71 ? -16.594 -11.953 -0.573 1 98.5 71 HIS B N 1
ATOM 2919 C CA . HIS B 1 71 ? -16.359 -13.117 -1.419 1 98.5 71 HIS B CA 1
ATOM 2920 C C . HIS B 1 71 ? -15.109 -13.883 -0.984 1 98.5 71 HIS B C 1
ATOM 2922 O O . HIS B 1 71 ? -15.047 -15.102 -1.112 1 98.5 71 HIS B O 1
ATOM 2928 N N . VAL B 1 72 ? -14.133 -13.141 -0.536 1 98.69 72 VAL B N 1
ATOM 2929 C CA . VAL B 1 72 ? -12.859 -13.758 -0.187 1 98.69 72 VAL B CA 1
ATOM 2930 C C . VAL B 1 72 ? -12.242 -13.039 1.012 1 98.69 72 VAL B C 1
ATOM 2932 O O . VAL B 1 72 ? -12.75 -12 1.446 1 98.69 72 VAL B O 1
ATOM 2935 N N . ARG B 1 73 ? -11.281 -13.633 1.536 1 98.31 73 ARG B N 1
ATOM 2936 C CA . ARG B 1 73 ? -10.406 -12.992 2.512 1 98.31 73 ARG B CA 1
ATOM 2937 C C . ARG B 1 73 ? -8.984 -12.852 1.966 1 98.31 73 ARG B C 1
ATOM 2939 O O . ARG B 1 73 ? -8.391 -13.828 1.506 1 98.31 73 ARG B O 1
ATOM 2946 N N . ILE B 1 74 ? -8.508 -11.656 1.996 1 98.5 74 ILE B N 1
ATOM 2947 C CA . ILE B 1 74 ? -7.121 -11.43 1.594 1 98.5 74 ILE B CA 1
ATOM 2948 C C . ILE B 1 74 ? -6.188 -11.734 2.762 1 98.5 74 ILE B C 1
ATOM 2950 O O . ILE B 1 74 ? -6.43 -11.297 3.891 1 98.5 74 ILE B O 1
ATOM 2954 N N . ILE B 1 75 ? -5.188 -12.469 2.527 1 98.12 75 ILE B N 1
ATOM 2955 C CA . ILE B 1 75 ? -4.219 -12.844 3.555 1 98.12 75 ILE B CA 1
ATOM 2956 C C . ILE B 1 75 ? -3.309 -11.656 3.859 1 98.12 75 ILE B C 1
ATOM 2958 O O . ILE B 1 75 ? -2.617 -11.148 2.971 1 98.12 75 ILE B O 1
ATOM 2962 N N . ARG B 1 76 ? -3.309 -11.188 5.105 1 96.44 76 ARG B N 1
ATOM 2963 C CA . ARG B 1 76 ? -2.477 -10.062 5.535 1 96.44 76 ARG B CA 1
ATOM 2964 C C . ARG B 1 76 ? -1.477 -10.5 6.602 1 96.44 76 ARG B C 1
ATOM 2966 O O . ARG B 1 76 ? -0.543 -9.766 6.922 1 96.44 76 ARG B O 1
ATOM 2973 N N . SER B 1 77 ? -1.696 -11.758 7.133 1 93.62 77 SER B N 1
ATOM 2974 C CA . SER B 1 77 ? -0.805 -12.383 8.109 1 93.62 77 SER B CA 1
ATOM 2975 C C . SER B 1 77 ? -1.006 -13.891 8.164 1 93.62 77 SER B C 1
ATOM 2977 O O . SER B 1 77 ? -1.936 -14.422 7.547 1 93.62 77 SER B O 1
ATOM 2979 N N . ILE B 1 78 ? -0.157 -14.492 8.906 1 91.88 78 ILE B N 1
ATOM 2980 C CA . ILE B 1 78 ? -0.221 -15.938 9.039 1 91.88 78 ILE B CA 1
ATOM 2981 C C . ILE B 1 78 ? -1.519 -16.344 9.734 1 91.88 78 ILE B C 1
ATOM 2983 O O . ILE B 1 78 ? -2.068 -17.406 9.477 1 91.88 78 ILE B O 1
ATOM 2987 N N . ASP B 1 79 ? -2.061 -15.398 10.484 1 92.25 79 ASP B N 1
ATOM 2988 C CA . ASP B 1 79 ? -3.287 -15.688 11.227 1 92.25 79 ASP B CA 1
ATOM 2989 C C . ASP B 1 79 ? -4.473 -15.859 10.281 1 92.25 79 ASP B C 1
ATOM 2991 O O . ASP B 1 79 ? -5.484 -16.453 10.648 1 92.25 79 ASP B O 1
ATOM 2995 N N . ASP B 1 80 ? -4.344 -15.391 9.109 1 95 80 ASP B N 1
ATOM 2996 C CA . ASP B 1 80 ? -5.457 -15.422 8.164 1 95 80 ASP B CA 1
ATOM 2997 C C . ASP B 1 80 ? -5.562 -16.781 7.484 1 95 80 ASP B C 1
ATOM 2999 O O . ASP B 1 80 ? -6.598 -17.125 6.906 1 95 80 ASP B O 1
ATOM 3003 N N . PHE B 1 81 ? -4.539 -17.578 7.551 1 92.19 81 PHE B N 1
ATOM 3004 C CA . PHE B 1 81 ? -4.48 -18.844 6.828 1 92.19 81 PHE B CA 1
ATOM 3005 C C . PHE B 1 81 ? -5.527 -19.812 7.359 1 92.19 81 PHE B C 1
ATOM 3007 O O . PHE B 1 81 ? -6.02 -20.672 6.621 1 92.19 81 PHE B O 1
ATOM 3014 N N . ASN B 1 82 ? -5.883 -19.688 8.633 1 90.69 82 ASN B N 1
ATOM 3015 C CA . ASN B 1 82 ? -6.77 -20.672 9.25 1 90.69 82 ASN B CA 1
ATOM 3016 C C . ASN B 1 82 ? -8.211 -20.172 9.297 1 90.69 82 ASN B C 1
ATOM 3018 O O . ASN B 1 82 ? -9.094 -20.844 9.828 1 90.69 82 ASN B O 1
ATOM 3022 N N . LYS B 1 83 ? -8.422 -18.984 8.766 1 93.81 83 LYS B N 1
ATOM 3023 C CA . LYS B 1 83 ? -9.789 -18.469 8.711 1 93.81 83 LYS B CA 1
ATOM 3024 C C . LYS B 1 83 ? -10.609 -19.203 7.66 1 93.81 83 LYS B C 1
ATOM 3026 O O . LYS B 1 83 ? -10.062 -19.703 6.676 1 93.81 83 LYS B O 1
ATOM 3031 N N . PRO B 1 84 ? -11.852 -19.328 7.953 1 94.19 84 PRO B N 1
ATOM 3032 C CA . PRO B 1 84 ? -12.688 -20.062 6.996 1 94.19 84 PRO B CA 1
ATOM 3033 C C . PRO B 1 84 ? -12.898 -19.297 5.691 1 94.19 84 PRO B C 1
ATOM 3035 O O . PRO B 1 84 ? -12.688 -18.078 5.645 1 94.19 84 PRO B O 1
ATOM 3038 N N . GLY B 1 85 ? -13.289 -20.016 4.629 1 94.75 85 GLY B N 1
ATOM 3039 C CA . GLY B 1 85 ? -13.625 -19.406 3.352 1 94.75 85 GLY B CA 1
ATOM 3040 C C . GLY B 1 85 ? -12.461 -19.375 2.381 1 94.75 85 GLY B C 1
ATOM 3041 O O . GLY B 1 85 ? -11.406 -19.953 2.654 1 94.75 85 GLY B O 1
ATOM 3042 N N . ILE B 1 86 ? -12.719 -18.812 1.228 1 98.56 86 ILE B N 1
ATOM 3043 C CA . ILE B 1 86 ? -11.711 -18.672 0.182 1 98.56 86 ILE B CA 1
ATOM 3044 C C . ILE B 1 86 ? -10.711 -17.578 0.559 1 98.56 86 ILE B C 1
ATOM 3046 O O . ILE B 1 86 ? -11.102 -16.469 0.893 1 98.56 86 ILE B O 1
ATOM 3050 N N . LYS B 1 87 ? -9.461 -17.938 0.623 1 98.81 87 LYS B N 1
ATOM 3051 C CA . LYS B 1 87 ? -8.414 -16.969 0.926 1 98.81 87 LYS B CA 1
ATOM 3052 C C . LYS B 1 87 ? -7.566 -16.672 -0.308 1 98.81 87 LYS B C 1
ATOM 3054 O O . LYS B 1 87 ? -7.234 -17.578 -1.075 1 98.81 87 LYS B O 1
ATOM 3059 N N . PHE B 1 88 ? -7.301 -15.383 -0.475 1 98.94 88 PHE B N 1
ATOM 3060 C CA . PHE B 1 88 ? -6.453 -14.922 -1.57 1 98.94 88 PHE B CA 1
ATOM 3061 C C . PHE B 1 88 ? -5.109 -14.43 -1.046 1 98.94 88 PHE B C 1
ATOM 3063 O O . PHE B 1 88 ? -5.055 -13.609 -0.133 1 98.94 88 PHE B O 1
ATOM 3070 N N . LEU B 1 89 ? -4.043 -15.023 -1.524 1 98.88 89 LEU B N 1
ATOM 3071 C CA . LEU B 1 89 ? -2.697 -14.484 -1.366 1 98.88 89 LEU B CA 1
ATOM 3072 C C . LEU B 1 89 ? -2.285 -13.68 -2.598 1 98.88 89 LEU B C 1
ATOM 3074 O O . LEU B 1 89 ? -2.199 -14.227 -3.699 1 98.88 89 LEU B O 1
ATOM 3078 N N . LEU B 1 90 ? -2.107 -12.344 -2.445 1 98.94 90 LEU B N 1
ATOM 3079 C CA . LEU B 1 90 ? -1.806 -11.492 -3.586 1 98.94 90 LEU B CA 1
ATOM 3080 C C . LEU B 1 90 ? -0.427 -11.805 -4.156 1 98.94 90 LEU B C 1
ATOM 3082 O O . LEU B 1 90 ? 0.546 -11.922 -3.406 1 98.94 90 LEU B O 1
ATOM 3086 N N . SER B 1 91 ? -0.397 -12 -5.508 1 98.88 91 SER B N 1
ATOM 3087 C CA . SER B 1 91 ? 0.792 -12.469 -6.207 1 98.88 91 SER B CA 1
ATOM 3088 C C . SER B 1 91 ? 1.05 -11.656 -7.469 1 98.88 91 SER B C 1
ATOM 3090 O O . SER B 1 91 ? 0.225 -11.641 -8.383 1 98.88 91 SER B O 1
ATOM 3092 N N . LEU B 1 92 ? 2.199 -10.969 -7.535 1 98.88 92 LEU B N 1
ATOM 3093 C CA . LEU B 1 92 ? 2.521 -10.164 -8.711 1 98.88 92 LEU B CA 1
ATOM 3094 C C . LEU B 1 92 ? 3.23 -11 -9.766 1 98.88 92 LEU B C 1
ATOM 3096 O O . LEU B 1 92 ? 4.254 -11.633 -9.484 1 98.88 92 LEU B O 1
ATOM 3100 N N . GLU B 1 93 ? 2.678 -11.023 -10.938 1 98.44 93 GLU B N 1
ATOM 3101 C CA . GLU B 1 93 ? 3.254 -11.789 -12.039 1 98.44 93 GLU B CA 1
ATOM 3102 C C . GLU B 1 93 ? 4.117 -10.906 -12.93 1 98.44 93 GLU B C 1
ATOM 3104 O O . GLU B 1 93 ? 3.609 -10.234 -13.828 1 98.44 93 GLU B O 1
ATOM 3109 N N . GLY B 1 94 ? 5.438 -10.992 -12.68 1 98.19 94 GLY B N 1
ATOM 3110 C CA . GLY B 1 94 ? 6.379 -10.141 -13.391 1 98.19 94 GLY B CA 1
ATOM 3111 C C . GLY B 1 94 ? 6.594 -8.797 -12.711 1 98.19 94 GLY B C 1
ATOM 3112 O O . GLY B 1 94 ? 5.645 -8.188 -12.211 1 98.19 94 GLY B O 1
ATOM 3113 N N . LEU B 1 95 ? 7.812 -8.336 -12.75 1 98.25 95 LEU B N 1
ATOM 3114 C CA . LEU B 1 95 ? 8.156 -7.117 -12.031 1 98.25 95 LEU B CA 1
ATOM 3115 C C . LEU B 1 95 ? 8.234 -5.926 -12.984 1 98.25 95 LEU B C 1
ATOM 3117 O O . LEU B 1 95 ? 8.734 -4.863 -12.609 1 98.25 95 LEU B O 1
ATOM 3121 N N . ASP B 1 96 ? 7.695 -6.027 -14.211 1 97.06 96 ASP B N 1
ATOM 3122 C CA . ASP B 1 96 ? 7.793 -5.027 -15.273 1 97.06 96 ASP B CA 1
ATOM 3123 C C . ASP B 1 96 ? 7.23 -3.686 -14.812 1 97.06 96 ASP B C 1
ATOM 3125 O O . ASP B 1 96 ? 7.707 -2.631 -15.242 1 97.06 96 ASP B O 1
ATOM 3129 N N . SER B 1 97 ? 6.262 -3.734 -13.906 1 96.81 97 SER B N 1
ATOM 3130 C CA . SER B 1 97 ? 5.551 -2.521 -13.523 1 96.81 97 SER B CA 1
ATOM 3131 C C . SER B 1 97 ? 6.285 -1.78 -12.406 1 96.81 97 SER B C 1
ATOM 3133 O O . SER B 1 97 ? 5.926 -0.652 -12.062 1 96.81 97 SER B O 1
ATOM 3135 N N . LEU B 1 98 ? 7.254 -2.414 -11.836 1 97.38 98 LEU B N 1
ATOM 3136 C CA . LEU B 1 98 ? 7.98 -1.772 -10.75 1 97.38 98 LEU B CA 1
ATOM 3137 C C . LEU B 1 98 ? 9.055 -0.833 -11.289 1 97.38 98 LEU B C 1
ATOM 3139 O O . LEU B 1 98 ? 9.633 -1.092 -12.344 1 97.38 98 LEU B O 1
ATOM 3143 N N . ARG B 1 99 ? 9.375 0.251 -10.617 1 96.5 99 ARG B N 1
ATOM 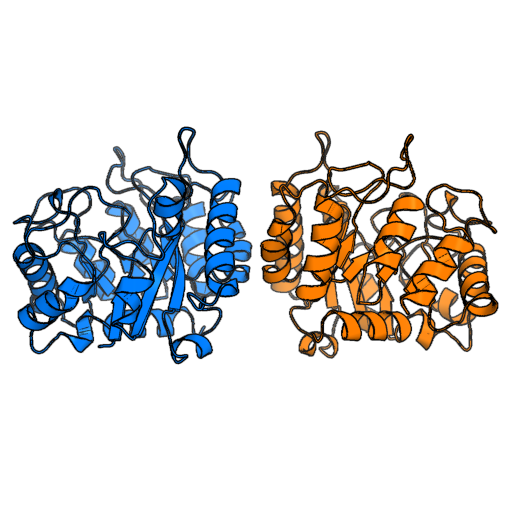3144 C CA . ARG B 1 99 ? 10.328 1.266 -11.062 1 96.5 99 ARG B CA 1
ATOM 3145 C C . ARG B 1 99 ? 11.695 1.05 -10.422 1 96.5 99 ARG B C 1
ATOM 3147 O O . ARG B 1 99 ? 12.719 1.47 -10.969 1 96.5 99 ARG B O 1
ATOM 3154 N N . SER B 1 100 ? 11.758 0.402 -9.25 1 97.06 100 SER B N 1
ATOM 3155 C CA . SER B 1 100 ? 12.969 0.061 -8.516 1 97.06 100 SER B CA 1
ATOM 3156 C C . SER B 1 100 ? 12.727 -1.099 -7.555 1 97.06 100 SER B C 1
ATOM 3158 O O . SER B 1 100 ? 11.578 -1.463 -7.293 1 97.06 100 SER B O 1
ATOM 3160 N N . TYR B 1 101 ? 13.805 -1.729 -7.078 1 97.88 101 TYR B N 1
ATOM 3161 C CA . TYR B 1 101 ? 13.648 -2.84 -6.145 1 97.88 101 TYR B CA 1
ATOM 3162 C C . TYR B 1 101 ? 13.023 -2.367 -4.84 1 97.88 101 TYR B C 1
ATOM 3164 O O . TYR B 1 101 ? 12.367 -3.145 -4.141 1 97.88 101 TYR B O 1
ATOM 3172 N N . GLU B 1 102 ? 13.07 -1.073 -4.555 1 97.44 102 GLU B N 1
ATOM 3173 C CA . GLU B 1 102 ? 12.523 -0.518 -3.324 1 97.44 102 GLU B CA 1
ATOM 3174 C C . GLU B 1 102 ? 10.992 -0.507 -3.359 1 97.44 102 GLU B C 1
ATOM 3176 O O . GLU B 1 102 ? 10.344 -0.347 -2.324 1 97.44 102 GLU B O 1
ATOM 3181 N N . ASP B 1 103 ? 10.43 -0.672 -4.578 1 98.12 103 ASP B N 1
ATOM 3182 C CA . ASP B 1 103 ? 8.977 -0.775 -4.684 1 98.12 103 ASP B CA 1
ATOM 3183 C C . ASP B 1 103 ? 8.461 -2.006 -3.943 1 98.12 103 ASP B C 1
ATOM 3185 O O . ASP B 1 103 ? 7.266 -2.105 -3.656 1 98.12 103 ASP B O 1
ATOM 3189 N N . LEU B 1 104 ? 9.359 -2.895 -3.525 1 98.5 104 LEU B N 1
ATOM 3190 C CA . LEU B 1 104 ? 8.969 -4.059 -2.738 1 98.5 104 LEU B CA 1
ATOM 3191 C C . LEU B 1 104 ? 8.422 -3.639 -1.379 1 98.5 104 LEU B C 1
ATOM 3193 O O . LEU B 1 104 ? 7.582 -4.332 -0.803 1 98.5 104 LEU B O 1
ATOM 3197 N N . TYR B 1 105 ? 8.898 -2.484 -0.883 1 97.94 105 TYR B N 1
ATOM 3198 C CA . TYR B 1 105 ? 8.367 -1.995 0.385 1 97.94 105 TYR B CA 1
ATOM 3199 C C . TYR B 1 105 ? 6.887 -1.656 0.262 1 97.94 105 TYR B C 1
ATOM 3201 O O . TYR B 1 105 ? 6.105 -1.923 1.177 1 97.94 105 TYR B O 1
ATOM 3209 N N . ILE B 1 106 ? 6.523 -1.062 -0.889 1 98.38 106 ILE B N 1
ATOM 3210 C CA . ILE B 1 106 ? 5.125 -0.747 -1.157 1 98.38 106 ILE B CA 1
ATOM 3211 C C . ILE B 1 106 ? 4.316 -2.037 -1.275 1 98.38 106 ILE B C 1
ATOM 3213 O O . ILE B 1 106 ? 3.25 -2.166 -0.674 1 98.38 106 ILE B O 1
ATOM 3217 N N . LEU B 1 107 ? 4.859 -2.992 -1.989 1 98.69 107 LEU B N 1
ATOM 3218 C CA . LEU B 1 107 ? 4.168 -4.262 -2.189 1 98.69 107 LEU B CA 1
ATOM 3219 C C . LEU B 1 107 ? 3.953 -4.98 -0.862 1 98.69 107 LEU B C 1
ATOM 3221 O O . LEU B 1 107 ? 2.875 -5.523 -0.614 1 98.69 107 LEU B O 1
ATOM 3225 N N . LYS B 1 108 ? 4.992 -4.969 -0.05 1 98.06 108 LYS B N 1
ATOM 3226 C CA . LYS B 1 108 ? 4.887 -5.625 1.251 1 98.06 108 LYS B CA 1
ATOM 3227 C C . LYS B 1 108 ? 3.766 -5.012 2.086 1 98.06 108 LYS B C 1
ATOM 3229 O O . LYS B 1 108 ? 2.951 -5.734 2.662 1 98.06 108 LYS B O 1
ATOM 3234 N N . GLU B 1 109 ? 3.705 -3.711 2.111 1 97.62 109 GLU B N 1
ATOM 3235 C CA . GLU B 1 109 ? 2.686 -3.021 2.898 1 97.62 109 GLU B CA 1
ATOM 3236 C C . GLU B 1 109 ? 1.29 -3.268 2.33 1 97.62 109 GLU B C 1
ATOM 3238 O O . GLU B 1 109 ? 0.305 -3.273 3.07 1 97.62 109 GLU B O 1
ATOM 3243 N N . LEU B 1 110 ? 1.226 -3.545 1.013 1 98.5 110 LEU B N 1
ATOM 3244 C CA . LEU B 1 110 ? -0.037 -3.877 0.361 1 98.5 110 LEU B CA 1
ATOM 3245 C C . LEU B 1 110 ? -0.337 -5.367 0.481 1 98.5 110 LEU B C 1
ATOM 3247 O O . LEU B 1 110 ? -1.294 -5.863 -0.118 1 98.5 110 LEU B O 1
ATOM 3251 N N . HIS B 1 111 ? 0.482 -6.148 1.132 1 98 111 HIS B N 1
ATOM 3252 C CA . HIS B 1 111 ? 0.326 -7.559 1.478 1 98 111 HIS B CA 1
ATOM 3253 C C . HIS B 1 111 ? 0.451 -8.445 0.244 1 98 111 HIS B C 1
ATOM 3255 O O . HIS B 1 111 ? -0.25 -9.453 0.124 1 98 111 HIS B O 1
ATOM 3261 N N . VAL B 1 112 ? 1.239 -7.949 -0.684 1 98.75 112 VAL B N 1
ATOM 3262 C CA . VAL B 1 112 ? 1.659 -8.828 -1.768 1 98.75 112 VAL B CA 1
ATOM 3263 C C . VAL B 1 112 ? 2.768 -9.758 -1.276 1 98.75 112 VAL B C 1
ATOM 3265 O O . VAL B 1 112 ? 3.879 -9.312 -0.989 1 98.75 112 VAL B O 1
ATOM 3268 N N . TYR B 1 113 ? 2.494 -11.062 -1.253 1 98.62 113 TYR B N 1
ATOM 3269 C CA . TYR B 1 113 ? 3.404 -11.969 -0.562 1 98.62 113 TYR B CA 1
ATOM 3270 C C . TYR B 1 113 ? 4.145 -12.859 -1.555 1 98.62 113 TYR B C 1
ATOM 3272 O O . TYR B 1 113 ? 4.961 -13.695 -1.159 1 98.62 113 TYR B O 1
ATOM 3280 N N . ASN B 1 114 ? 3.844 -12.695 -2.832 1 98.88 114 ASN B N 1
ATOM 3281 C CA . ASN B 1 114 ? 4.551 -13.438 -3.873 1 98.88 114 ASN B CA 1
ATOM 3282 C C . ASN B 1 114 ? 4.867 -12.547 -5.07 1 98.88 114 ASN B C 1
ATOM 3284 O O . ASN B 1 114 ? 4.027 -11.758 -5.508 1 98.88 114 ASN B O 1
ATOM 3288 N N . ILE B 1 115 ? 6.117 -12.656 -5.559 1 98.94 115 ILE B N 1
ATOM 3289 C CA . ILE B 1 115 ? 6.48 -11.875 -6.738 1 98.94 115 ILE B CA 1
ATOM 3290 C C . ILE B 1 115 ? 7.164 -12.781 -7.762 1 98.94 115 ILE B C 1
ATOM 3292 O O . ILE B 1 115 ? 8.125 -13.477 -7.438 1 98.94 115 ILE B O 1
ATOM 3296 N N . GLY B 1 116 ? 6.594 -12.836 -8.938 1 98.81 116 GLY B N 1
ATOM 3297 C CA . GLY B 1 116 ? 7.312 -13.391 -10.078 1 98.81 116 GLY B CA 1
ATOM 3298 C C . GLY B 1 116 ? 8.312 -12.422 -10.68 1 98.81 116 GLY B C 1
ATOM 3299 O O . GLY B 1 116 ? 7.957 -11.289 -11.016 1 98.81 116 GLY B O 1
ATOM 3300 N N . LEU B 1 117 ? 9.508 -12.867 -10.914 1 98.75 117 LEU B N 1
ATOM 3301 C CA . LEU B 1 117 ? 10.555 -11.961 -11.367 1 98.75 117 LEU B CA 1
ATOM 3302 C C . LEU B 1 117 ? 10.312 -11.539 -12.812 1 98.75 117 LEU B C 1
ATOM 3304 O O . LEU B 1 117 ? 10.594 -10.398 -13.188 1 98.75 117 LEU B O 1
ATOM 3308 N N . THR B 1 118 ? 9.836 -12.492 -13.57 1 98.19 118 THR B N 1
ATOM 3309 C CA . THR B 1 118 ? 9.594 -12.227 -14.984 1 98.19 118 THR B CA 1
ATOM 3310 C C . THR B 1 118 ? 8.25 -12.812 -15.414 1 98.19 118 THR B C 1
ATOM 3312 O O . THR B 1 118 ? 7.711 -13.703 -14.758 1 98.19 118 THR B O 1
ATOM 3315 N N . TRP B 1 119 ? 7.699 -12.195 -16.422 1 96.88 119 TRP B N 1
ATOM 3316 C CA . TRP B 1 119 ? 6.754 -12.891 -17.281 1 96.88 119 TRP B CA 1
ATOM 3317 C C . TRP B 1 119 ? 7.445 -13.414 -18.547 1 96.88 119 TRP B C 1
ATOM 3319 O O . TRP B 1 119 ? 8.523 -14.008 -18.453 1 96.88 119 TRP B O 1
ATOM 3329 N N . ASN B 1 120 ? 6.895 -13.148 -19.688 1 95.56 120 ASN B N 1
ATOM 3330 C CA . ASN B 1 120 ? 7.473 -13.688 -20.922 1 95.56 120 ASN B CA 1
ATOM 3331 C C . ASN B 1 120 ? 8.5 -12.742 -21.516 1 95.56 120 ASN B C 1
ATOM 3333 O O . ASN B 1 120 ? 9.086 -13.031 -22.562 1 95.56 120 ASN B O 1
ATOM 3337 N N . TYR B 1 121 ? 8.789 -11.594 -20.844 1 95.25 121 TYR B N 1
ATOM 3338 C CA . TYR B 1 121 ? 9.742 -10.586 -21.297 1 95.25 121 TYR B CA 1
ATOM 3339 C C . TYR B 1 121 ? 10.844 -10.383 -20.266 1 95.25 121 TYR B C 1
ATOM 3341 O O . TYR B 1 121 ? 10.625 -10.57 -19.062 1 95.25 121 TYR B O 1
ATOM 3349 N N . ASP B 1 122 ? 12.008 -9.992 -20.828 1 96.88 122 ASP B N 1
ATOM 3350 C CA . ASP B 1 122 ? 13.023 -9.484 -19.922 1 96.88 122 ASP B CA 1
ATOM 3351 C C . ASP B 1 122 ? 12.602 -8.156 -19.312 1 96.88 122 ASP B C 1
ATOM 3353 O O . ASP B 1 122 ? 11.805 -7.418 -19.906 1 96.88 122 ASP B O 1
ATOM 3357 N N . ASN B 1 123 ? 13.07 -7.898 -18.141 1 96.75 123 ASN B N 1
ATOM 3358 C CA . ASN B 1 123 ? 12.891 -6.578 -17.531 1 96.75 123 ASN B CA 1
ATOM 3359 C C . ASN B 1 123 ? 14.156 -6.113 -16.828 1 96.75 123 ASN B C 1
ATOM 3361 O O . ASN B 1 123 ? 15.219 -6.715 -16.984 1 96.75 123 ASN B O 1
ATOM 3365 N N . LYS B 1 124 ? 14.125 -5.082 -16.219 1 96.69 124 LYS B N 1
ATOM 3366 C CA . LYS B 1 124 ? 15.344 -4.477 -15.688 1 96.69 124 LYS B CA 1
ATOM 3367 C C . LYS B 1 124 ? 15.93 -5.312 -14.555 1 96.69 124 LYS B C 1
ATOM 3369 O O . LYS B 1 124 ? 17.062 -5.094 -14.133 1 96.69 124 LYS B O 1
ATOM 3374 N N . PHE B 1 125 ? 15.219 -6.41 -14.117 1 98.56 125 PHE B N 1
ATOM 3375 C CA . PHE B 1 125 ? 15.664 -7.168 -12.945 1 98.56 125 PHE B CA 1
ATOM 3376 C C . PHE B 1 125 ? 16.219 -8.523 -13.367 1 98.56 125 PHE B C 1
ATOM 3378 O O . PHE B 1 125 ? 17.141 -9.039 -12.727 1 98.56 125 PHE B O 1
ATOM 3385 N N . ALA B 1 126 ? 15.633 -9.102 -14.461 1 98.81 126 ALA B N 1
ATOM 3386 C CA . ALA B 1 126 ? 15.992 -10.484 -14.766 1 98.81 126 ALA B CA 1
ATOM 3387 C C . ALA B 1 126 ? 15.633 -10.836 -16.203 1 98.81 126 ALA B C 1
ATOM 3389 O O . ALA B 1 126 ? 14.812 -10.164 -16.828 1 98.81 126 ALA B O 1
ATOM 3390 N N . SER B 1 127 ? 16.266 -11.883 -16.688 1 98.75 127 SER B N 1
ATOM 3391 C CA . SER B 1 127 ? 15.906 -12.438 -18 1 98.75 127 SER B CA 1
ATOM 3392 C C . SER B 1 127 ? 14.828 -13.508 -17.859 1 98.75 127 SER B C 1
ATOM 3394 O O . SER B 1 127 ? 14.75 -14.188 -16.844 1 98.75 127 SER B O 1
ATOM 3396 N N . SER B 1 128 ? 14.008 -13.672 -18.891 1 98.5 128 SER B N 1
ATOM 3397 C CA . SER B 1 128 ? 12.883 -14.602 -18.891 1 98.5 128 SER B CA 1
ATOM 3398 C C . SER B 1 128 ? 13.211 -15.867 -19.672 1 98.5 128 SER B C 1
ATOM 3400 O O . SER B 1 128 ? 14.289 -15.977 -20.266 1 98.5 128 SER B O 1
ATOM 3402 N N . CYS B 1 129 ? 12.289 -16.797 -19.703 1 97.94 129 CYS B N 1
ATOM 3403 C CA . CYS B 1 129 ? 12.484 -18.078 -20.375 1 97.94 129 CYS B CA 1
ATOM 3404 C C . CYS B 1 129 ? 12.438 -17.906 -21.891 1 97.94 129 CYS B C 1
ATOM 3406 O O . CYS B 1 129 ? 12.82 -18.812 -22.625 1 97.94 129 CYS B O 1
ATOM 3408 N N . PHE B 1 130 ? 12.031 -16.688 -22.344 1 97.69 130 PHE B N 1
ATOM 3409 C CA . PHE B 1 130 ? 11.984 -16.438 -23.781 1 97.69 130 PHE B CA 1
ATOM 3410 C C . PHE B 1 130 ? 13.094 -15.484 -24.203 1 97.69 130 PHE B C 1
ATOM 3412 O O . PHE B 1 130 ? 13.109 -15.016 -25.344 1 97.69 130 PHE B O 1
ATOM 3419 N N . SER B 1 131 ? 13.969 -15.234 -23.312 1 96.62 131 SER B N 1
ATOM 3420 C CA . SER B 1 131 ? 15.055 -14.297 -23.594 1 96.62 131 SER B CA 1
ATOM 3421 C C . SER B 1 131 ? 15.953 -14.828 -24.703 1 96.62 131 SER B C 1
ATOM 3423 O O . SER B 1 131 ? 16.266 -16.016 -24.75 1 96.62 131 SER B O 1
ATOM 3425 N N . LYS B 1 132 ? 16.359 -13.969 -25.562 1 94.31 132 LYS B N 1
ATOM 3426 C CA . LYS B 1 132 ? 17.359 -14.328 -26.578 1 94.31 132 LYS B CA 1
ATOM 3427 C C . LYS B 1 132 ? 18.75 -14.445 -25.969 1 94.31 132 LYS B C 1
ATOM 3429 O O . LYS B 1 132 ? 19.531 -15.32 -26.359 1 94.31 132 LYS B O 1
ATOM 3434 N N . LYS B 1 133 ? 19 -13.523 -25.062 1 94.81 133 LYS B N 1
ATOM 3435 C CA . LYS B 1 133 ? 20.219 -13.555 -24.281 1 94.81 133 LYS B CA 1
ATOM 3436 C C . LYS B 1 133 ? 19.906 -13.766 -22.797 1 94.81 133 LYS B C 1
ATOM 3438 O O . LYS B 1 133 ? 19.625 -12.805 -22.078 1 94.81 133 LYS B O 1
ATOM 3443 N N . ASP B 1 134 ? 20 -14.914 -22.312 1 96 134 ASP B N 1
ATOM 3444 C CA . ASP B 1 134 ? 19.672 -15.281 -20.938 1 96 134 ASP B CA 1
ATOM 3445 C C . ASP B 1 134 ? 20.766 -14.82 -19.984 1 96 134 ASP B C 1
ATOM 3447 O O . ASP B 1 134 ? 21.641 -15.602 -19.609 1 96 134 ASP B O 1
ATOM 3451 N N . TYR B 1 135 ? 20.719 -13.57 -19.547 1 97.25 135 TYR B N 1
ATOM 3452 C CA . TYR B 1 135 ? 21.781 -12.953 -18.75 1 97.25 135 TYR B CA 1
ATOM 3453 C C . TYR B 1 135 ? 21.531 -13.141 -17.266 1 97.25 135 TYR B C 1
ATOM 3455 O O . TYR B 1 135 ? 22.359 -12.773 -16.438 1 97.25 135 TYR B O 1
ATOM 3463 N N . GLY B 1 136 ? 20.391 -13.742 -16.859 1 98.62 136 GLY B N 1
ATOM 3464 C CA . GLY B 1 136 ? 20.094 -13.977 -15.453 1 98.62 136 GLY B CA 1
ATOM 3465 C C . GLY B 1 136 ? 19.641 -12.727 -14.719 1 98.62 136 GLY B C 1
ATOM 3466 O O . GLY B 1 136 ? 18.875 -11.922 -15.266 1 98.62 136 GLY B O 1
ATOM 3467 N N . LEU B 1 137 ? 20.062 -12.602 -13.453 1 98.81 137 LEU B N 1
ATOM 3468 C CA . LEU B 1 137 ? 19.75 -11.43 -12.648 1 98.81 137 LEU B CA 1
ATOM 3469 C C . LEU B 1 137 ? 20.656 -10.258 -13.008 1 98.81 137 LEU B C 1
ATOM 3471 O O . LEU B 1 137 ? 21.859 -10.445 -13.227 1 98.81 137 LEU B O 1
ATOM 3475 N N . THR B 1 138 ? 20.078 -9.086 -13.109 1 98.56 138 THR B N 1
ATOM 3476 C CA . THR B 1 138 ? 20.875 -7.871 -13.109 1 98.56 138 THR B CA 1
ATOM 3477 C C . THR B 1 138 ? 21.328 -7.52 -11.695 1 98.56 138 THR B C 1
ATOM 3479 O O . THR B 1 138 ? 20.969 -8.203 -10.734 1 98.56 138 THR B O 1
ATOM 3482 N N . GLY B 1 139 ? 22.172 -6.465 -11.617 1 98.38 139 GLY B N 1
ATOM 3483 C CA . GLY B 1 139 ? 22.516 -5.98 -10.289 1 98.38 139 GLY B CA 1
ATOM 3484 C C . GLY B 1 139 ? 21.312 -5.629 -9.445 1 98.38 139 GLY B C 1
ATOM 3485 O O . GLY B 1 139 ? 21.25 -5.992 -8.266 1 98.38 139 GLY B O 1
ATOM 3486 N N . GLU B 1 140 ? 20.328 -4.996 -10.023 1 98.31 140 GLU B N 1
ATOM 3487 C CA . GLU B 1 140 ? 19.109 -4.633 -9.312 1 98.31 140 GLU B CA 1
ATOM 3488 C C . GLU B 1 140 ? 18.266 -5.867 -9 1 98.31 140 GLU B C 1
ATOM 3490 O O . GLU B 1 140 ? 17.562 -5.91 -7.984 1 98.31 140 GLU B O 1
ATOM 3495 N N . GLY B 1 141 ? 18.312 -6.855 -9.93 1 98.81 141 GLY B N 1
ATOM 3496 C CA . GLY B 1 141 ? 17.641 -8.109 -9.664 1 98.81 141 GLY B CA 1
ATOM 3497 C C . GLY B 1 141 ? 18.125 -8.812 -8.414 1 98.81 141 GLY B C 1
ATOM 3498 O O . GLY B 1 141 ? 17.344 -9.398 -7.672 1 98.81 141 GLY B O 1
ATOM 3499 N N . GLU B 1 142 ? 19.422 -8.734 -8.211 1 98.88 142 GLU B N 1
ATOM 3500 C CA . GLU B 1 142 ? 19.984 -9.312 -7 1 98.88 142 GLU B CA 1
ATOM 3501 C C . GLU B 1 142 ? 19.469 -8.609 -5.754 1 98.88 142 GLU B C 1
ATOM 3503 O O . GLU B 1 142 ? 19.188 -9.25 -4.738 1 98.88 142 GLU B O 1
ATOM 3508 N N . GLU B 1 143 ? 19.297 -7.305 -5.809 1 98.75 143 GLU B N 1
ATOM 3509 C CA . GLU B 1 143 ? 18.75 -6.539 -4.695 1 98.75 143 GLU B CA 1
ATOM 3510 C C . GLU B 1 143 ? 17.297 -6.926 -4.422 1 98.75 143 GLU B C 1
ATOM 3512 O O . GLU B 1 143 ? 16.859 -6.961 -3.266 1 98.75 143 GLU B O 1
ATOM 3517 N N . VAL B 1 144 ? 16.547 -7.258 -5.488 1 98.88 144 VAL B N 1
ATOM 3518 C CA . VAL B 1 144 ? 15.172 -7.715 -5.34 1 98.88 144 VAL B CA 1
ATOM 3519 C C . VAL B 1 144 ? 15.141 -9 -4.516 1 98.88 144 VAL B C 1
ATOM 3521 O O . VAL B 1 144 ? 14.352 -9.125 -3.572 1 98.88 144 VAL B O 1
ATOM 3524 N N . VAL B 1 145 ? 16.016 -9.914 -4.848 1 98.88 145 VAL B N 1
ATOM 3525 C CA . VAL B 1 145 ? 16.047 -11.203 -4.176 1 98.88 145 VAL B CA 1
ATOM 3526 C C . VAL B 1 145 ? 16.391 -11.016 -2.699 1 98.88 145 VAL B C 1
ATOM 3528 O O . VAL B 1 145 ? 15.703 -11.547 -1.823 1 98.88 145 VAL B O 1
ATOM 3531 N N . LYS B 1 146 ? 17.391 -10.219 -2.438 1 98.62 146 LYS B N 1
ATOM 3532 C CA . LYS B 1 146 ? 17.812 -9.977 -1.062 1 98.62 146 LYS B CA 1
ATOM 3533 C C . LYS B 1 146 ? 16.703 -9.312 -0.253 1 98.62 146 LYS B C 1
ATOM 3535 O O . LYS B 1 146 ? 16.406 -9.734 0.864 1 98.62 146 LYS B O 1
ATOM 3540 N N . LEU B 1 147 ? 16.109 -8.336 -0.823 1 98.38 147 LEU B N 1
ATOM 3541 C CA . LEU B 1 147 ? 15.07 -7.582 -0.121 1 98.38 147 LEU B CA 1
ATOM 3542 C C . LEU B 1 147 ? 13.82 -8.43 0.077 1 98.38 147 LEU B C 1
ATOM 3544 O O . LEU B 1 147 ? 13.18 -8.359 1.125 1 98.38 147 LEU B O 1
ATOM 3548 N N . ALA B 1 148 ? 13.477 -9.234 -0.91 1 98.69 148 ALA B N 1
ATOM 3549 C CA . ALA B 1 148 ? 12.328 -10.133 -0.771 1 98.69 148 ALA B CA 1
ATOM 3550 C C . ALA B 1 148 ? 12.531 -11.102 0.396 1 98.69 148 ALA B C 1
ATOM 3552 O O . ALA B 1 148 ? 11.609 -11.336 1.179 1 98.69 148 ALA B O 1
ATOM 3553 N N . ASN B 1 149 ? 13.75 -11.602 0.494 1 98.56 149 ASN B N 1
ATOM 3554 C CA . ASN B 1 149 ? 14.078 -12.469 1.622 1 98.56 149 ASN B CA 1
ATOM 3555 C C . ASN B 1 149 ? 13.906 -11.742 2.953 1 98.56 149 ASN B C 1
ATOM 3557 O O . ASN B 1 149 ? 13.305 -12.281 3.887 1 98.56 149 ASN B O 1
ATOM 3561 N N . GLU B 1 150 ? 14.352 -10.555 2.967 1 97.38 150 GLU B N 1
ATOM 3562 C CA . GLU B 1 150 ? 14.266 -9.75 4.184 1 97.38 150 GLU B CA 1
ATOM 3563 C C . GLU B 1 150 ? 12.82 -9.453 4.551 1 97.38 150 GLU B C 1
ATOM 3565 O O . GLU B 1 150 ? 12.453 -9.469 5.73 1 97.38 150 GLU B O 1
ATOM 3570 N N . LEU B 1 151 ? 11.961 -9.227 3.58 1 97.31 151 LEU B N 1
ATOM 3571 C CA . LEU B 1 151 ? 10.602 -8.75 3.803 1 97.31 151 LEU B CA 1
ATOM 3572 C C . LEU B 1 151 ? 9.625 -9.914 3.947 1 97.31 151 LEU B C 1
ATOM 3574 O O . LEU B 1 151 ? 8.453 -9.711 4.254 1 97.31 151 LEU B O 1
ATOM 3578 N N . GLY B 1 152 ? 10.094 -11.148 3.682 1 97.94 152 GLY B N 1
ATOM 3579 C CA . GLY B 1 152 ? 9.203 -12.297 3.729 1 97.94 152 GLY B CA 1
ATOM 3580 C C . GLY B 1 152 ? 8.266 -12.375 2.539 1 97.94 152 GLY B C 1
ATOM 3581 O O . GLY B 1 152 ? 7.062 -12.609 2.701 1 97.94 152 GLY B O 1
ATOM 3582 N N . ILE B 1 153 ? 8.766 -12.102 1.402 1 98.62 153 ILE B N 1
ATOM 3583 C CA . ILE B 1 153 ? 8.031 -12.211 0.146 1 98.62 153 ILE B CA 1
ATOM 3584 C C . ILE B 1 153 ? 8.547 -13.398 -0.654 1 98.62 153 ILE B C 1
ATOM 3586 O O . ILE B 1 153 ? 9.758 -13.562 -0.821 1 98.62 153 ILE B O 1
ATOM 3590 N N . LEU B 1 154 ? 7.66 -14.234 -1.088 1 98.88 154 LEU B N 1
ATOM 3591 C CA . LEU B 1 154 ? 8.031 -15.383 -1.906 1 98.88 154 LEU B CA 1
ATOM 3592 C C . LEU B 1 154 ? 8.602 -14.938 -3.25 1 98.88 154 LEU B C 1
ATOM 3594 O O . LEU B 1 154 ? 8.078 -14 -3.867 1 98.88 154 LEU B O 1
ATOM 3598 N N . ILE B 1 155 ? 9.648 -15.602 -3.633 1 98.94 155 ILE B N 1
ATOM 3599 C CA . ILE B 1 155 ? 10.211 -15.398 -4.965 1 98.94 155 ILE B CA 1
ATOM 3600 C C . ILE B 1 155 ? 9.734 -16.5 -5.898 1 98.94 155 ILE B C 1
ATOM 3602 O O . ILE B 1 155 ? 10.031 -17.688 -5.68 1 98.94 155 ILE B O 1
ATOM 3606 N N . ASP B 1 156 ? 9.023 -16.109 -6.855 1 98.94 156 ASP B N 1
ATOM 3607 C CA . ASP B 1 156 ? 8.422 -17.016 -7.836 1 98.94 156 ASP B CA 1
ATOM 3608 C C . ASP B 1 156 ? 9.219 -17.016 -9.141 1 98.94 156 ASP B C 1
ATOM 3610 O O . ASP B 1 156 ? 9.352 -15.977 -9.789 1 98.94 156 ASP B O 1
ATOM 3614 N N . LEU B 1 157 ? 9.688 -18.156 -9.594 1 98.94 157 LEU B N 1
ATOM 3615 C CA . LEU B 1 157 ? 10.586 -18.25 -10.742 1 98.94 157 LEU B CA 1
ATOM 3616 C C . LEU B 1 157 ? 9.836 -18.766 -11.969 1 98.94 157 LEU B C 1
ATOM 3618 O O . LEU B 1 157 ? 10.461 -19.141 -12.969 1 98.94 157 LEU B O 1
ATOM 3622 N N . ALA B 1 158 ? 8.469 -18.797 -11.875 1 98.88 158 ALA B N 1
ATOM 3623 C CA . ALA B 1 158 ? 7.719 -19.047 -13.102 1 98.88 158 ALA B CA 1
ATOM 3624 C C . ALA B 1 158 ? 8.102 -18.062 -14.195 1 98.88 158 ALA B C 1
ATOM 3626 O O . ALA B 1 158 ? 8.297 -16.875 -13.914 1 98.88 158 ALA B O 1
ATOM 3627 N N . HIS B 1 159 ? 8.289 -18.5 -15.445 1 98.44 159 HIS B N 1
ATOM 3628 C CA . HIS B 1 159 ? 8.609 -17.688 -16.609 1 98.44 159 HIS B CA 1
ATOM 3629 C C . HIS B 1 159 ? 10.078 -17.266 -16.609 1 98.44 159 HIS B C 1
ATOM 3631 O O . HIS B 1 159 ? 10.539 -16.609 -17.547 1 98.44 159 HIS B O 1
ATOM 3637 N N . ALA B 1 160 ? 10.883 -17.641 -15.633 1 98.75 160 ALA B N 1
ATOM 3638 C CA . ALA B 1 160 ? 12.266 -17.188 -15.547 1 98.75 160 ALA B CA 1
ATOM 3639 C C . ALA B 1 160 ? 13.164 -17.953 -16.5 1 98.75 160 ALA B C 1
ATOM 3641 O O . ALA B 1 160 ? 12.938 -19.141 -16.75 1 98.75 160 ALA B O 1
ATOM 3642 N N . GLY B 1 161 ? 14.195 -17.312 -17 1 98.44 161 GLY B N 1
ATOM 3643 C CA . GLY B 1 161 ? 15.234 -18.031 -17.734 1 98.44 161 GLY B CA 1
ATOM 3644 C C . GLY B 1 161 ? 16.094 -18.906 -16.844 1 98.44 161 GLY B C 1
ATOM 3645 O O . GLY B 1 161 ? 16.125 -18.734 -15.625 1 98.44 161 GLY B O 1
ATOM 3646 N N . LYS B 1 162 ? 16.75 -19.828 -17.484 1 98.38 162 LYS B N 1
ATOM 3647 C CA . LYS B 1 162 ? 17.562 -20.781 -16.734 1 98.38 162 LYS B CA 1
ATOM 3648 C C . LYS B 1 162 ? 18.609 -20.062 -15.906 1 98.38 162 LYS B C 1
ATOM 3650 O O . LYS B 1 162 ? 18.812 -20.391 -14.734 1 98.38 162 LYS B O 1
ATOM 3655 N N . ARG B 1 163 ? 19.297 -19.062 -16.469 1 98.69 163 ARG B N 1
ATOM 3656 C CA . ARG B 1 163 ? 20.328 -18.344 -15.719 1 98.69 163 ARG B CA 1
ATOM 3657 C C . ARG B 1 163 ? 19.719 -17.578 -14.547 1 98.69 163 ARG B C 1
ATOM 3659 O O . ARG B 1 163 ? 20.344 -17.453 -13.492 1 98.69 163 ARG B O 1
ATOM 3666 N N . THR B 1 164 ? 18.5 -17.016 -14.703 1 98.88 164 THR B N 1
ATOM 3667 C CA . THR B 1 164 ? 17.797 -16.391 -13.594 1 98.88 164 THR B CA 1
ATOM 3668 C C . THR B 1 164 ? 17.547 -17.391 -12.469 1 98.88 164 THR B C 1
ATOM 3670 O O . THR B 1 164 ? 17.766 -17.094 -11.297 1 98.88 164 THR B O 1
ATOM 3673 N N . VAL B 1 165 ? 17.109 -18.609 -12.828 1 98.94 165 VAL B N 1
ATOM 3674 C CA . VAL B 1 165 ? 16.875 -19.656 -11.836 1 98.94 165 VAL B CA 1
ATOM 3675 C C . VAL B 1 165 ? 18.172 -19.969 -11.094 1 98.94 165 VAL B C 1
ATOM 3677 O O . VAL B 1 165 ? 18.188 -20.031 -9.859 1 98.94 165 VAL B O 1
ATOM 3680 N N . VAL B 1 166 ? 19.219 -20.078 -11.82 1 98.81 166 VAL B N 1
ATOM 3681 C CA . VAL B 1 166 ? 20.516 -20.391 -11.242 1 98.81 166 VAL B CA 1
ATOM 3682 C C . VAL B 1 166 ? 20.953 -19.281 -10.281 1 98.81 166 VAL B C 1
ATOM 3684 O O . VAL B 1 166 ? 21.328 -19.562 -9.141 1 98.81 166 VAL B O 1
ATOM 3687 N N . ASP B 1 167 ? 20.891 -18.031 -10.773 1 98.88 167 ASP B N 1
ATOM 3688 C CA . ASP B 1 167 ? 21.328 -16.891 -9.977 1 98.88 167 ASP B CA 1
ATOM 3689 C C . ASP B 1 167 ? 20.516 -16.797 -8.68 1 98.88 167 ASP B C 1
ATOM 3691 O O . ASP B 1 167 ? 21.094 -16.641 -7.602 1 98.88 167 ASP B O 1
ATOM 3695 N N . VAL B 1 168 ? 19.188 -16.938 -8.758 1 98.94 168 VAL B N 1
ATOM 3696 C CA . VAL B 1 168 ? 18.328 -16.797 -7.586 1 98.94 168 VAL B CA 1
ATOM 3697 C C . VAL B 1 168 ? 18.609 -17.922 -6.594 1 98.94 168 VAL B C 1
ATOM 3699 O O . VAL B 1 168 ? 18.75 -17.688 -5.391 1 98.94 168 VAL B O 1
ATOM 3702 N N . ALA B 1 169 ? 18.688 -19.156 -7.086 1 98.69 169 ALA B N 1
ATOM 3703 C CA . ALA B 1 169 ? 18.938 -20.312 -6.215 1 98.69 169 ALA B CA 1
ATOM 3704 C C . ALA B 1 169 ? 20.25 -20.156 -5.469 1 98.69 169 ALA B C 1
ATOM 3706 O O . ALA B 1 169 ? 20.391 -20.641 -4.34 1 98.69 169 ALA B O 1
ATOM 3707 N N . SER B 1 170 ? 21.188 -19.484 -6.125 1 98.25 170 SER B N 1
ATOM 3708 C CA . SER B 1 170 ? 22.531 -19.344 -5.543 1 98.25 170 SER B CA 1
ATOM 3709 C C . SER B 1 170 ? 22.531 -18.312 -4.426 1 98.25 170 SER B C 1
ATOM 3711 O O . SER B 1 170 ? 23.344 -18.406 -3.498 1 98.25 170 SER B O 1
ATOM 3713 N N . ILE B 1 171 ? 21.578 -17.344 -4.422 1 98.56 171 ILE B N 1
ATOM 3714 C CA . ILE B 1 171 ? 21.75 -16.234 -3.49 1 98.56 171 ILE B CA 1
ATOM 3715 C C . ILE B 1 171 ? 20.562 -16.188 -2.527 1 98.56 171 ILE B C 1
ATOM 3717 O O . ILE B 1 171 ? 20.625 -15.523 -1.486 1 98.56 171 ILE B O 1
ATOM 3721 N N . SER B 1 172 ? 19.438 -16.812 -2.859 1 98.62 172 SER B N 1
ATOM 3722 C CA . SER B 1 172 ? 18.281 -16.75 -1.984 1 98.62 172 SER B CA 1
ATOM 3723 C C . SER B 1 172 ? 18.531 -17.453 -0.658 1 98.62 172 SER B C 1
ATOM 3725 O O . SER B 1 172 ? 19.109 -18.547 -0.631 1 98.62 172 SER B O 1
ATOM 3727 N N . LYS B 1 173 ? 18.094 -16.891 0.409 1 98.12 173 LYS B N 1
ATOM 3728 C CA . LYS B 1 173 ? 18.25 -17.453 1.746 1 98.12 173 LYS B CA 1
ATOM 3729 C C . LYS B 1 173 ? 16.984 -18.172 2.197 1 98.12 173 LYS B C 1
ATOM 3731 O O . LYS B 1 173 ? 16.953 -18.75 3.281 1 98.12 173 LYS B O 1
ATOM 3736 N N . LYS B 1 174 ? 15.945 -18.125 1.411 1 98.38 174 LYS B N 1
ATOM 3737 C CA . LYS B 1 174 ? 14.648 -18.766 1.656 1 98.38 174 LYS B CA 1
ATOM 3738 C C . LYS B 1 174 ? 14.242 -19.641 0.478 1 98.38 174 LYS B C 1
ATOM 3740 O O . LYS B 1 174 ? 14.742 -19.469 -0.636 1 98.38 174 LYS B O 1
ATOM 3745 N N . PRO B 1 175 ? 13.328 -20.594 0.735 1 98.75 175 PRO B N 1
ATOM 3746 C CA . PRO B 1 175 ? 12.812 -21.406 -0.38 1 98.75 175 PRO B CA 1
ATOM 3747 C C . PRO B 1 175 ? 12.164 -20.547 -1.47 1 98.75 175 PRO B C 1
ATOM 3749 O O . PRO B 1 175 ? 11.492 -19.562 -1.166 1 98.75 175 PRO B O 1
ATOM 3752 N N . VAL B 1 176 ? 12.422 -20.906 -2.73 1 98.88 176 VAL B N 1
ATOM 3753 C CA . VAL B 1 176 ? 11.781 -20.25 -3.863 1 98.88 176 VAL B CA 1
ATOM 3754 C C . VAL B 1 176 ? 10.648 -21.125 -4.398 1 98.88 176 VAL B C 1
ATOM 3756 O O . VAL B 1 176 ? 10.578 -22.312 -4.074 1 98.88 176 VAL B O 1
ATOM 3759 N N . ILE B 1 177 ? 9.789 -20.531 -5.137 1 98.94 177 ILE B N 1
ATOM 3760 C CA . ILE B 1 177 ? 8.758 -21.359 -5.762 1 98.94 177 ILE B CA 1
ATOM 3761 C C . ILE B 1 177 ? 8.805 -21.172 -7.277 1 98.94 177 ILE B C 1
ATOM 3763 O O . ILE B 1 177 ? 9.406 -20.219 -7.777 1 98.94 177 ILE B O 1
ATOM 3767 N N . VAL B 1 178 ? 8.336 -22.047 -7.977 1 98.94 178 VAL B N 1
ATOM 3768 C CA . VAL B 1 178 ? 7.855 -21.938 -9.352 1 98.94 178 VAL B CA 1
ATOM 3769 C C . VAL B 1 178 ? 6.352 -22.188 -9.391 1 98.94 178 VAL B C 1
ATOM 3771 O O . VAL B 1 178 ? 5.914 -23.344 -9.367 1 98.94 178 VAL B O 1
ATOM 3774 N N . SER B 1 179 ? 5.625 -21.141 -9.453 1 98.94 179 SER B N 1
ATOM 3775 C CA . SER B 1 179 ? 4.195 -21.219 -9.172 1 98.94 179 SER B CA 1
ATOM 3776 C C . SER B 1 179 ? 3.469 -22.047 -10.219 1 98.94 179 SER B C 1
ATOM 3778 O O . SER B 1 179 ? 2.496 -22.734 -9.906 1 98.94 179 SER B O 1
ATOM 3780 N N . HIS B 1 180 ? 3.885 -21.906 -11.469 1 98.94 180 HIS B N 1
ATOM 3781 C CA . HIS B 1 180 ? 3.182 -22.625 -12.523 1 98.94 180 HIS B CA 1
ATOM 3782 C C . HIS B 1 180 ? 4.117 -22.969 -13.68 1 98.94 180 HIS B C 1
ATOM 3784 O O . HIS B 1 180 ? 4.582 -22.062 -14.383 1 98.94 180 HIS B O 1
ATOM 3790 N N . THR B 1 181 ? 4.367 -24.188 -13.844 1 98.88 181 THR B N 1
ATOM 3791 C CA . THR B 1 181 ? 5.266 -24.734 -14.852 1 98.88 181 THR B CA 1
ATOM 3792 C C . THR B 1 181 ? 4.98 -26.219 -15.086 1 98.88 181 THR B C 1
ATOM 3794 O O . THR B 1 181 ? 4.039 -26.766 -14.516 1 98.88 181 THR B O 1
ATOM 3797 N N . ASN B 1 182 ? 5.695 -26.844 -16.047 1 98.88 182 ASN B N 1
ATOM 3798 C CA . ASN B 1 182 ? 5.773 -28.281 -16.266 1 98.88 182 ASN B CA 1
ATOM 3799 C C . ASN B 1 182 ? 7.215 -28.734 -16.469 1 98.88 182 ASN B C 1
ATOM 3801 O O . ASN B 1 182 ? 8.148 -28.109 -15.961 1 98.88 182 ASN B O 1
ATOM 3805 N N . VAL B 1 183 ? 7.391 -29.922 -17.016 1 98.81 183 VAL B N 1
ATOM 3806 C CA . VAL B 1 183 ? 8.703 -30.562 -17.031 1 98.81 183 VAL B CA 1
ATOM 3807 C C . VAL B 1 183 ? 9.227 -30.625 -18.469 1 98.81 183 VAL B C 1
ATOM 3809 O O . VAL B 1 183 ? 8.578 -31.172 -19.359 1 98.81 183 VAL B O 1
ATOM 3812 N N . LYS B 1 184 ? 10.43 -30.172 -18.672 1 98.81 184 LYS B N 1
ATOM 3813 C CA . LYS B 1 184 ? 11.016 -30.078 -20.016 1 98.81 184 LYS B CA 1
ATOM 3814 C C . LYS B 1 184 ? 11.289 -31.469 -20.578 1 98.81 184 LYS B C 1
ATOM 3816 O O . LYS B 1 184 ? 11.164 -31.703 -21.781 1 98.81 184 LYS B O 1
ATOM 3821 N N . LYS B 1 185 ? 11.656 -32.469 -19.766 1 98.44 185 LYS B N 1
ATOM 3822 C CA . LYS B 1 185 ? 11.922 -33.844 -20.188 1 98.44 185 LYS B CA 1
ATOM 3823 C C . LYS B 1 185 ? 10.68 -34.469 -20.812 1 98.44 185 LYS B C 1
ATOM 3825 O O . LYS B 1 185 ? 10.789 -35.312 -21.688 1 98.44 185 LYS B O 1
ATOM 3830 N N . LEU B 1 186 ? 9.539 -34.062 -20.375 1 98.75 186 LEU B N 1
ATOM 3831 C CA . LEU B 1 186 ? 8.273 -34.594 -20.875 1 98.75 186 LEU B CA 1
ATOM 3832 C C . LEU B 1 186 ? 7.785 -33.812 -22.078 1 98.75 186 LEU B C 1
ATOM 3834 O O . LEU B 1 186 ? 7.23 -34.375 -23.031 1 98.75 186 LEU B O 1
ATOM 3838 N N . LYS B 1 187 ? 7.957 -32.5 -22.094 1 98.69 187 LYS B N 1
ATOM 3839 C CA . LYS B 1 187 ? 7.617 -31.578 -23.188 1 98.69 187 LYS B CA 1
ATOM 3840 C C . LYS B 1 187 ? 8.648 -30.469 -23.297 1 98.69 187 LYS B C 1
ATOM 3842 O O . LYS B 1 187 ? 8.727 -29.594 -22.438 1 98.69 187 LYS B O 1
ATOM 3847 N N . ASP B 1 188 ? 9.359 -30.469 -24.469 1 98.38 188 ASP B N 1
ATOM 3848 C CA . ASP B 1 188 ? 10.375 -29.453 -24.688 1 98.38 188 ASP B CA 1
ATOM 3849 C C . ASP B 1 188 ? 9.734 -28.094 -25.016 1 98.38 188 ASP B C 1
ATOM 3851 O O . ASP B 1 188 ? 9.414 -27.812 -26.172 1 98.38 188 ASP B O 1
ATOM 3855 N N . HIS B 1 189 ? 9.539 -27.328 -24 1 98.25 189 HIS B N 1
ATOM 3856 C CA . HIS B 1 189 ? 9 -25.969 -24.078 1 98.25 189 HIS B CA 1
ATOM 3857 C C . HIS B 1 189 ? 9.781 -25.016 -23.188 1 98.25 189 HIS B C 1
ATOM 3859 O O . HIS B 1 189 ? 10.195 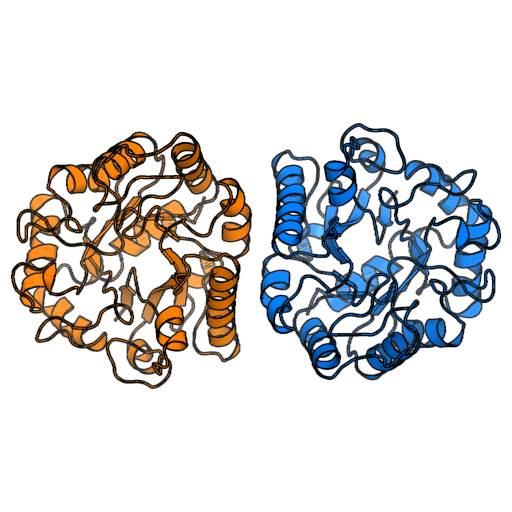-25.391 -22.094 1 98.25 189 HIS B O 1
ATOM 3865 N N . ASN B 1 190 ? 9.961 -23.766 -23.547 1 97.62 190 ASN B N 1
ATOM 3866 C CA . ASN B 1 190 ? 10.773 -22.781 -22.844 1 97.62 190 ASN B CA 1
ATOM 3867 C C . ASN B 1 190 ? 10.234 -22.531 -21.438 1 97.62 190 ASN B C 1
ATOM 3869 O O . ASN B 1 190 ? 11 -22.219 -20.516 1 97.62 190 ASN B O 1
ATOM 3873 N N . ARG B 1 191 ? 8.945 -22.719 -21.172 1 97.94 191 ARG B N 1
ATOM 3874 C CA . ARG B 1 191 ? 8.289 -22.469 -19.906 1 97.94 191 ARG B CA 1
ATOM 3875 C C . ARG B 1 191 ? 8.531 -23.609 -18.922 1 97.94 191 ARG B C 1
ATOM 3877 O O . ARG B 1 191 ? 8.258 -23.469 -17.719 1 97.94 191 ARG B O 1
ATOM 3884 N N . ASN B 1 192 ? 8.93 -24.719 -19.469 1 98.81 192 ASN B N 1
ATOM 3885 C CA . ASN B 1 192 ? 9.094 -25.922 -18.641 1 98.81 192 ASN B CA 1
ATOM 3886 C C . ASN B 1 192 ? 10.492 -25.969 -18.031 1 98.81 192 ASN B C 1
ATOM 3888 O O . ASN B 1 192 ? 11.469 -25.547 -18.641 1 98.81 192 ASN B O 1
ATOM 3892 N N . LEU B 1 193 ? 10.586 -26.547 -16.859 1 98.81 193 LEU B N 1
ATOM 3893 C CA . LEU B 1 193 ? 11.852 -26.672 -16.156 1 98.81 193 LEU B CA 1
ATOM 3894 C C . LEU B 1 193 ? 12.625 -27.891 -16.625 1 98.81 193 LEU B C 1
ATOM 3896 O O . LEU B 1 193 ? 12.055 -28.969 -16.797 1 98.81 193 LEU B O 1
ATOM 3900 N N . ASP B 1 194 ? 13.891 -27.75 -16.875 1 98.62 194 ASP B N 1
ATOM 3901 C CA . ASP B 1 194 ? 14.734 -28.922 -17.062 1 98.62 194 ASP B CA 1
ATOM 3902 C C . ASP B 1 194 ? 15.195 -29.5 -15.727 1 98.62 194 ASP B C 1
ATOM 3904 O O . ASP B 1 194 ? 14.859 -28.969 -14.672 1 98.62 194 ASP B O 1
ATOM 3908 N N . ASP B 1 195 ? 15.906 -30.594 -15.812 1 98.75 195 ASP B N 1
ATOM 3909 C CA . ASP B 1 195 ? 16.281 -31.328 -14.602 1 98.75 195 ASP B CA 1
ATOM 3910 C C . ASP B 1 195 ? 17.172 -30.469 -13.703 1 98.75 195 ASP B C 1
ATOM 3912 O O . ASP B 1 195 ? 17.031 -30.516 -12.477 1 98.75 195 ASP B O 1
ATOM 3916 N N . GLU B 1 196 ? 18.062 -29.734 -14.273 1 98.69 196 GLU B N 1
ATOM 3917 C CA . GLU B 1 196 ? 18.938 -28.891 -13.484 1 98.69 196 GLU B CA 1
ATOM 3918 C C . GLU B 1 196 ? 18.156 -27.812 -12.742 1 98.69 196 GLU B C 1
ATOM 3920 O O . GLU B 1 196 ? 18.406 -27.562 -11.562 1 98.69 196 GLU B O 1
ATOM 3925 N N . GLU B 1 197 ? 17.25 -27.172 -13.414 1 98.81 197 GLU B N 1
ATOM 3926 C CA . GLU B 1 197 ? 16.406 -26.156 -12.797 1 98.81 197 GLU B CA 1
ATOM 3927 C C . GLU B 1 197 ? 15.57 -26.734 -11.664 1 98.81 197 GLU B C 1
ATOM 3929 O O . GLU B 1 197 ? 15.438 -26.109 -10.609 1 98.81 197 GLU B O 1
ATOM 3934 N N . ILE B 1 198 ? 15.016 -27.906 -11.875 1 98.94 198 ILE B N 1
ATOM 3935 C CA . ILE B 1 198 ? 14.234 -28.562 -10.844 1 98.94 198 ILE B CA 1
ATOM 3936 C C . ILE B 1 198 ? 15.109 -28.812 -9.617 1 98.94 198 ILE B C 1
ATOM 3938 O O . ILE B 1 198 ? 14.703 -28.531 -8.484 1 98.94 198 ILE B O 1
ATOM 3942 N N . GLU B 1 199 ? 16.297 -29.312 -9.836 1 98.88 199 GLU B N 1
ATOM 3943 C CA . GLU B 1 199 ? 17.219 -29.594 -8.742 1 98.88 199 GLU B CA 1
ATOM 3944 C C . GLU B 1 199 ? 17.531 -28.328 -7.949 1 98.88 199 GLU B C 1
ATOM 3946 O O . GLU B 1 199 ? 17.641 -28.375 -6.723 1 98.88 199 GLU B O 1
ATOM 3951 N N . LEU B 1 200 ? 17.703 -27.234 -8.648 1 98.88 200 LEU B N 1
ATOM 3952 C CA . LEU B 1 200 ? 18.016 -25.969 -7.992 1 98.88 200 LEU B CA 1
ATOM 3953 C C . LEU B 1 200 ? 16.875 -25.531 -7.082 1 98.88 200 LEU B C 1
ATOM 3955 O O . LEU B 1 200 ? 17.109 -25.078 -5.961 1 98.88 200 LEU B O 1
ATOM 3959 N N . VAL B 1 201 ? 15.609 -25.672 -7.527 1 98.88 201 VAL B N 1
ATOM 3960 C CA . VAL B 1 201 ? 14.453 -25.328 -6.703 1 98.88 201 VAL B CA 1
ATOM 3961 C C . VAL B 1 201 ? 14.398 -26.234 -5.48 1 98.88 201 VAL B C 1
ATOM 3963 O O . VAL B 1 201 ? 14.172 -25.781 -4.359 1 98.88 201 VAL B O 1
ATOM 3966 N N . VAL B 1 202 ? 14.633 -27.547 -5.691 1 98.75 202 VAL B N 1
ATOM 3967 C CA . VAL B 1 202 ? 14.609 -28.547 -4.637 1 98.75 202 VAL B CA 1
ATOM 3968 C C . VAL B 1 202 ? 15.68 -28.219 -3.592 1 98.75 202 VAL B C 1
ATOM 3970 O O . VAL B 1 202 ? 15.43 -28.344 -2.389 1 98.75 202 VAL B O 1
ATOM 3973 N N . LYS B 1 203 ? 16.797 -27.766 -4.055 1 98.5 203 LYS B N 1
ATOM 3974 C CA . LYS B 1 203 ? 17.906 -27.453 -3.16 1 98.5 203 LYS B CA 1
ATOM 3975 C C . LYS B 1 203 ? 17.531 -26.312 -2.209 1 98.5 203 LYS B C 1
ATOM 3977 O O . LYS B 1 203 ? 18.016 -26.266 -1.077 1 98.5 203 LYS B O 1
ATOM 3982 N N . THR B 1 204 ? 16.688 -25.422 -2.604 1 98.69 204 THR B N 1
ATOM 3983 C CA . THR B 1 204 ? 16.234 -24.344 -1.737 1 98.69 204 THR B CA 1
ATOM 3984 C C . THR B 1 204 ? 15.102 -24.812 -0.831 1 98.69 204 THR B C 1
ATOM 3986 O O . THR B 1 204 ? 14.578 -24.031 -0.029 1 98.69 204 THR B O 1
ATOM 3989 N N . ARG B 1 205 ? 14.656 -26.062 -1.044 1 98.62 205 ARG B N 1
ATOM 3990 C CA . ARG B 1 205 ? 13.5 -26.625 -0.369 1 98.62 205 ARG B CA 1
ATOM 3991 C C . ARG B 1 205 ? 12.211 -25.938 -0.814 1 98.62 205 ARG B C 1
ATOM 3993 O O . ARG B 1 205 ? 11.289 -25.766 -0.018 1 98.62 205 ARG B O 1
ATOM 4000 N N . GLY B 1 206 ? 12.227 -25.469 -2.035 1 98.81 206 GLY B N 1
ATOM 4001 C CA . GLY B 1 206 ? 11.07 -24.812 -2.619 1 98.81 206 GLY B CA 1
ATOM 4002 C C . GLY B 1 206 ? 9.984 -25.781 -3.068 1 98.81 206 GLY B C 1
ATOM 4003 O O . GLY B 1 206 ? 9.93 -26.906 -2.598 1 98.81 206 GLY B O 1
ATOM 4004 N N . VAL B 1 207 ? 9.078 -25.266 -3.873 1 98.94 207 VAL B N 1
ATOM 4005 C CA . VAL B 1 207 ? 7.984 -26.078 -4.395 1 98.94 207 VAL B CA 1
ATOM 4006 C C . VAL B 1 207 ? 7.695 -25.688 -5.84 1 98.94 207 VAL B C 1
ATOM 4008 O O . VAL B 1 207 ? 7.949 -24.562 -6.25 1 98.94 207 VAL B O 1
ATOM 4011 N N . ILE B 1 208 ? 7.23 -26.641 -6.59 1 99 208 ILE B N 1
ATOM 4012 C CA . ILE B 1 208 ? 6.969 -26.469 -8.016 1 99 208 ILE B CA 1
ATOM 4013 C C . ILE B 1 208 ? 5.496 -26.75 -8.312 1 99 208 ILE B C 1
ATOM 4015 O O . ILE B 1 208 ? 5.02 -27.875 -8.086 1 99 208 ILE B O 1
ATOM 4019 N N . GLY B 1 209 ? 4.797 -25.719 -8.773 1 98.94 209 GLY B N 1
ATOM 4020 C CA . GLY B 1 209 ? 3.396 -25.859 -9.141 1 98.94 209 GLY B CA 1
ATOM 4021 C C . GLY B 1 209 ? 3.199 -26.328 -10.57 1 98.94 209 GLY B C 1
ATOM 4022 O O . GLY B 1 209 ? 3.607 -25.656 -11.516 1 98.94 209 GLY B O 1
ATOM 4023 N N . ILE B 1 210 ? 2.555 -27.406 -10.734 1 98.94 210 ILE B N 1
ATOM 4024 C CA . ILE B 1 210 ? 2.27 -27.938 -12.062 1 98.94 210 ILE B CA 1
ATOM 4025 C C . ILE B 1 210 ? 1.077 -27.203 -12.672 1 98.94 210 ILE B C 1
ATOM 4027 O O . ILE B 1 210 ? 0.036 -27.047 -12.023 1 98.94 210 ILE B O 1
ATOM 4031 N N . THR B 1 211 ? 1.253 -26.781 -13.945 1 98.94 211 THR B N 1
ATOM 4032 C CA . THR B 1 211 ? 0.268 -25.891 -14.547 1 98.94 211 THR B CA 1
ATOM 4033 C C . THR B 1 211 ? -0.625 -26.656 -15.523 1 98.94 211 THR B C 1
ATOM 4035 O O . THR B 1 211 ? -0.245 -27.719 -16.016 1 98.94 211 THR B O 1
ATOM 4038 N N . ALA B 1 212 ? -1.764 -26.078 -15.812 1 98.88 212 ALA B N 1
ATOM 4039 C CA . ALA B 1 212 ? -2.754 -26.656 -16.719 1 98.88 212 ALA B CA 1
ATOM 4040 C C . ALA B 1 212 ? -2.629 -26.078 -18.125 1 98.88 212 ALA B C 1
ATOM 4042 O O . ALA B 1 212 ? -3.572 -26.141 -18.906 1 98.88 212 ALA B O 1
ATOM 4043 N N . ILE B 1 213 ? -1.551 -25.484 -18.438 1 98.69 213 ILE B N 1
ATOM 4044 C CA . ILE B 1 213 ? -1.351 -24.969 -19.781 1 98.69 213 ILE B CA 1
ATOM 4045 C C . ILE B 1 213 ? -1.147 -26.125 -20.75 1 98.69 213 ILE B C 1
ATOM 4047 O O . ILE B 1 213 ? -0.116 -26.797 -20.719 1 98.69 213 ILE B O 1
ATOM 4051 N N . PRO B 1 214 ? -1.981 -26.312 -21.688 1 98.56 214 PRO B N 1
ATOM 4052 C CA . PRO B 1 214 ? -1.996 -27.547 -22.469 1 98.56 214 PRO B CA 1
ATOM 4053 C C . PRO B 1 214 ? -0.743 -27.719 -23.328 1 98.56 214 PRO B C 1
ATOM 4055 O O . PRO B 1 214 ? -0.196 -28.828 -23.422 1 98.56 214 PRO B O 1
ATOM 4058 N N . TYR B 1 215 ? -0.264 -26.672 -23.969 1 97.94 215 TYR B N 1
ATOM 4059 C CA . TYR B 1 215 ? 0.836 -26.781 -24.922 1 97.94 215 TYR B CA 1
ATOM 4060 C C . TYR B 1 215 ? 2.158 -27.016 -24.188 1 97.94 215 TYR B C 1
ATOM 4062 O O . TYR B 1 215 ? 3.182 -27.281 -24.828 1 97.94 215 TYR B O 1
ATOM 4070 N N . THR B 1 216 ? 2.18 -26.969 -22.859 1 98.69 216 THR B N 1
ATOM 4071 C CA . THR B 1 216 ? 3.391 -27.219 -22.094 1 98.69 216 THR B CA 1
ATOM 4072 C C . THR B 1 216 ? 3.373 -28.641 -21.531 1 98.69 216 THR B C 1
ATOM 4074 O O . THR B 1 216 ? 4.324 -29.062 -20.859 1 98.69 216 THR B O 1
ATOM 4077 N N . LEU B 1 217 ? 2.33 -29.406 -21.75 1 98.81 217 LEU B N 1
ATOM 4078 C CA . LEU B 1 217 ? 2.172 -30.781 -21.281 1 98.81 217 LEU B CA 1
ATOM 4079 C C . LEU B 1 217 ? 2.516 -31.781 -22.375 1 98.81 217 LEU B C 1
ATOM 4081 O O . LEU B 1 217 ? 2.266 -31.516 -23.562 1 98.81 217 LEU B O 1
ATOM 4085 N N . LYS B 1 218 ? 3.051 -32.938 -21.953 1 98.44 218 LYS B N 1
ATOM 4086 C CA . LYS B 1 218 ? 3.287 -34 -22.906 1 98.44 218 LYS B CA 1
ATOM 4087 C C . LYS B 1 218 ? 2.008 -34.375 -23.656 1 98.44 218 LYS B C 1
ATOM 4089 O O . LYS B 1 218 ? 2.01 -34.469 -24.891 1 98.44 218 LYS B O 1
ATOM 4094 N N . GLU B 1 219 ? 0.971 -34.594 -22.922 1 98.19 219 GLU B N 1
ATOM 4095 C CA . GLU B 1 219 ? -0.389 -34.75 -23.438 1 98.19 219 GLU B CA 1
ATOM 4096 C C . GLU B 1 219 ? -1.323 -33.719 -22.812 1 98.19 219 GLU B C 1
ATOM 4098 O O . GLU B 1 219 ? -1.331 -33.531 -21.594 1 98.19 219 GLU B O 1
ATOM 4103 N N . PRO B 1 220 ? -2.061 -33 -23.688 1 98.44 220 PRO B N 1
ATOM 4104 C CA . PRO B 1 220 ? -2.93 -31.938 -23.172 1 98.44 220 PRO B CA 1
ATOM 4105 C C . PRO B 1 220 ? -4.164 -32.469 -22.453 1 98.44 220 PRO B C 1
ATOM 4107 O O . PRO B 1 220 ? -5.293 -32.125 -22.812 1 98.44 220 PRO B O 1
ATOM 4110 N N . THR B 1 221 ? -3.967 -33.344 -21.5 1 98.56 221 THR B N 1
ATOM 4111 C CA . THR B 1 221 ? -4.988 -34 -20.688 1 98.56 221 THR B CA 1
ATOM 4112 C C . THR B 1 221 ? -4.613 -33.938 -19.203 1 98.56 221 THR B C 1
ATOM 4114 O O . THR B 1 221 ? -3.488 -33.594 -18.859 1 98.56 221 THR B O 1
ATOM 4117 N N . ILE B 1 222 ? -5.559 -34.312 -18.375 1 98.62 222 ILE B N 1
ATOM 4118 C CA . ILE B 1 222 ? -5.293 -34.375 -16.953 1 98.62 222 ILE B CA 1
ATOM 4119 C C . ILE B 1 222 ? -4.172 -35.375 -16.672 1 98.62 222 ILE B C 1
ATOM 4121 O O . ILE B 1 222 ? -3.359 -35.188 -15.773 1 98.62 222 ILE B O 1
ATOM 4125 N N . GLN B 1 223 ? -4.082 -36.375 -17.516 1 98.44 223 GLN B N 1
ATOM 4126 C CA . GLN B 1 223 ? -3.02 -37.375 -17.359 1 98.44 223 GLN B CA 1
ATOM 4127 C C . GLN B 1 223 ? -1.65 -36.75 -17.609 1 98.44 223 GLN B C 1
ATOM 4129 O O . GLN B 1 223 ? -0.66 -37.125 -16.984 1 98.44 223 GLN B O 1
ATOM 4134 N N . GLY B 1 224 ? -1.601 -35.844 -18.609 1 98.75 224 GLY B N 1
ATOM 4135 C CA . GLY B 1 224 ? -0.36 -35.125 -18.797 1 98.75 224 GLY B CA 1
ATOM 4136 C C . GLY B 1 224 ? 0.096 -34.375 -17.562 1 98.75 224 GLY B C 1
ATOM 4137 O O . GLY B 1 224 ? 1.293 -34.312 -17.281 1 98.75 224 GLY B O 1
ATOM 4138 N N . MET B 1 225 ? -0.843 -33.781 -16.844 1 98.88 225 MET B N 1
ATOM 4139 C CA . MET B 1 225 ? -0.516 -33.125 -15.586 1 98.88 225 MET B CA 1
ATOM 4140 C C . MET B 1 225 ? -0.001 -34.125 -14.57 1 98.88 225 MET B C 1
ATOM 4142 O O . MET B 1 225 ? 0.986 -33.875 -13.875 1 98.88 225 MET B O 1
ATOM 4146 N N . VAL B 1 226 ? -0.68 -35.25 -14.508 1 98.81 226 VAL B N 1
ATOM 4147 C CA . VAL B 1 226 ? -0.303 -36.312 -13.57 1 98.81 226 VAL B CA 1
ATOM 4148 C C . VAL B 1 226 ? 1.125 -36.781 -13.859 1 98.81 226 VAL B C 1
ATOM 4150 O O . VAL B 1 226 ? 1.908 -37 -12.93 1 98.81 226 VAL B O 1
ATOM 4153 N N . GLU B 1 227 ? 1.473 -36.875 -15.141 1 98.81 227 GLU B N 1
ATOM 4154 C CA . GLU B 1 227 ? 2.82 -37.312 -15.523 1 98.81 227 GLU B CA 1
ATOM 4155 C C . GLU B 1 227 ? 3.863 -36.312 -15.031 1 98.81 227 GLU B C 1
ATOM 4157 O O . GLU B 1 227 ? 4.922 -36.688 -14.531 1 98.81 227 GLU B O 1
ATOM 4162 N N . SER B 1 228 ? 3.568 -35.031 -15.164 1 98.88 228 SER B N 1
ATOM 4163 C CA . SER B 1 228 ? 4.473 -34 -14.672 1 98.88 228 SER B CA 1
ATOM 4164 C C . SER B 1 228 ? 4.613 -34.062 -13.156 1 98.88 228 SER B C 1
ATOM 4166 O O . SER B 1 228 ? 5.723 -34 -12.617 1 98.88 228 SER B O 1
ATOM 4168 N N . ILE B 1 229 ? 3.459 -34.219 -12.461 1 98.88 229 ILE B N 1
ATOM 4169 C CA . ILE B 1 229 ? 3.434 -34.312 -11 1 98.88 229 ILE B CA 1
ATOM 4170 C C . ILE B 1 229 ? 4.281 -35.5 -10.555 1 98.88 229 ILE B C 1
ATOM 4172 O O . ILE B 1 229 ? 5.152 -35.344 -9.688 1 98.88 229 ILE B O 1
ATOM 4176 N N . LYS B 1 230 ? 4.074 -36.594 -11.195 1 98.69 230 LYS B N 1
ATOM 4177 C CA . LYS B 1 230 ? 4.77 -37.844 -10.805 1 98.69 230 LYS B CA 1
ATOM 4178 C C . LYS B 1 230 ? 6.258 -37.75 -11.133 1 98.69 230 LYS B C 1
ATOM 4180 O O . LYS B 1 230 ? 7.09 -38.25 -10.383 1 98.69 230 LYS B O 1
ATOM 4185 N N . TYR B 1 231 ? 6.551 -37.125 -12.281 1 98.75 231 TYR B N 1
ATOM 4186 C CA . TYR B 1 231 ? 7.957 -37 -12.633 1 98.75 231 TYR B CA 1
ATOM 4187 C C . TYR B 1 231 ? 8.734 -36.312 -11.516 1 98.75 231 TYR B C 1
ATOM 4189 O O . TYR B 1 231 ? 9.766 -36.812 -11.07 1 98.75 231 TYR B O 1
ATOM 4197 N N . ILE B 1 232 ? 8.281 -35.156 -11.023 1 98.81 232 ILE B N 1
ATOM 4198 C CA . ILE B 1 232 ? 8.969 -34.406 -9.984 1 98.81 232 ILE B CA 1
ATOM 4199 C C . ILE B 1 232 ? 8.891 -35.156 -8.656 1 98.81 232 ILE B C 1
ATOM 4201 O O . ILE B 1 232 ? 9.898 -35.344 -7.973 1 98.81 232 ILE B O 1
ATOM 4205 N N . GLY B 1 233 ? 7.691 -35.688 -8.32 1 98.69 233 GLY B N 1
ATOM 4206 C CA . GLY B 1 233 ? 7.496 -36.375 -7.059 1 98.69 233 GLY B CA 1
ATOM 4207 C C . GLY B 1 233 ? 8.367 -37.594 -6.914 1 98.69 233 GLY B C 1
ATOM 4208 O O . GLY B 1 233 ? 8.945 -37.844 -5.855 1 98.69 233 GLY B O 1
ATOM 4209 N N . GLU B 1 234 ? 8.484 -38.344 -7.945 1 98.38 234 GLU B N 1
ATOM 4210 C CA . GLU B 1 234 ? 9.195 -39.625 -7.895 1 98.38 234 GLU B CA 1
ATOM 4211 C C . GLU B 1 234 ? 10.695 -39.406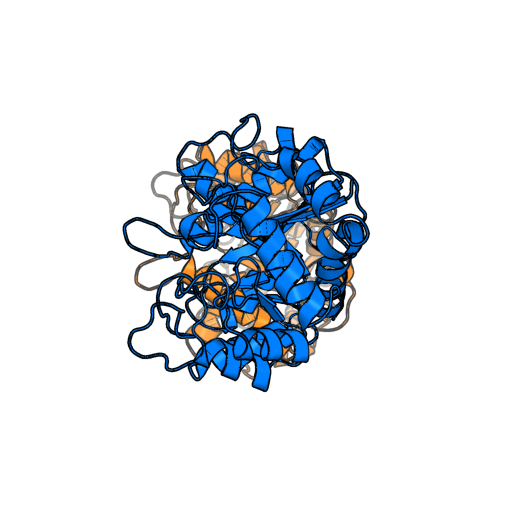 -8.078 1 98.38 234 GLU B C 1
ATOM 4213 O O . GLU B 1 234 ? 11.5 -40.156 -7.516 1 98.38 234 GLU B O 1
ATOM 4218 N N . SER B 1 235 ? 11.047 -38.438 -8.859 1 98.56 235 SER B N 1
ATOM 4219 C CA . SER B 1 235 ? 12.461 -38.281 -9.188 1 98.56 235 SER B CA 1
ATOM 4220 C C . SER B 1 235 ? 13.156 -37.375 -8.172 1 98.56 235 SER B C 1
ATOM 4222 O O . SER B 1 235 ? 14.352 -37.531 -7.914 1 98.56 235 SER B O 1
ATOM 4224 N N . TYR B 1 236 ? 12.469 -36.406 -7.613 1 98.62 236 TYR B N 1
ATOM 4225 C CA . TYR B 1 236 ? 13.117 -35.406 -6.797 1 98.62 236 TYR B CA 1
ATOM 4226 C C . TYR B 1 236 ? 12.523 -35.344 -5.398 1 98.62 236 TYR B C 1
ATOM 4228 O O . TYR B 1 236 ? 13.148 -34.844 -4.465 1 98.62 236 TYR B O 1
ATOM 4236 N N . GLY B 1 237 ? 11.305 -35.844 -5.176 1 98.62 237 GLY B N 1
ATOM 4237 C CA . GLY B 1 237 ? 10.617 -35.812 -3.896 1 98.62 237 GLY B CA 1
ATOM 4238 C C . GLY B 1 237 ? 9.219 -35.219 -3.975 1 98.62 237 GLY B C 1
ATOM 4239 O O . GLY B 1 237 ? 9.031 -34.156 -4.566 1 98.62 237 GLY B O 1
ATOM 4240 N N . TRP B 1 238 ? 8.25 -35.906 -3.344 1 98.75 238 TRP B N 1
ATOM 4241 C CA . TRP B 1 238 ? 6.852 -35.5 -3.391 1 98.75 238 TRP B CA 1
ATOM 4242 C C . TRP B 1 238 ? 6.648 -34.188 -2.625 1 98.75 238 TRP B C 1
ATOM 4244 O O . TRP B 1 238 ? 5.68 -33.469 -2.867 1 98.75 238 TRP B O 1
ATOM 4254 N N . GLU B 1 239 ? 7.57 -33.844 -1.672 1 98.62 239 GLU B N 1
ATOM 4255 C CA . GLU B 1 239 ? 7.441 -32.656 -0.842 1 98.62 239 GLU B CA 1
ATOM 4256 C C . GLU B 1 239 ? 7.715 -31.391 -1.649 1 98.62 239 GLU B C 1
ATOM 4258 O O . GLU B 1 239 ? 7.473 -30.281 -1.172 1 98.62 239 GLU B O 1
ATOM 4263 N N . TYR B 1 240 ? 8.109 -31.547 -2.965 1 98.88 240 TYR B N 1
ATOM 4264 C CA . TYR B 1 240 ? 8.484 -30.391 -3.756 1 98.88 240 TYR B CA 1
ATOM 4265 C C . TYR B 1 240 ? 7.465 -30.125 -4.855 1 98.88 240 TYR B C 1
ATOM 4267 O O . TYR B 1 240 ? 7.684 -29.281 -5.727 1 98.88 240 TYR B O 1
ATOM 4275 N N . VAL B 1 241 ? 6.309 -30.781 -4.848 1 98.88 241 VAL B N 1
ATOM 4276 C CA . VAL B 1 241 ? 5.312 -30.672 -5.91 1 98.88 241 VAL B CA 1
ATOM 4277 C C . VAL B 1 241 ? 4.066 -29.969 -5.375 1 98.88 241 VAL B C 1
ATOM 4279 O O . VAL B 1 241 ? 3.629 -30.25 -4.254 1 98.88 241 VAL B O 1
ATOM 4282 N N . ALA B 1 242 ? 3.559 -29.094 -6.074 1 98.94 242 ALA B N 1
ATOM 4283 C CA . ALA B 1 242 ? 2.291 -28.406 -5.832 1 98.94 242 ALA B CA 1
ATOM 4284 C C . ALA B 1 242 ? 1.522 -28.203 -7.133 1 98.94 242 ALA B C 1
ATOM 4286 O O . ALA B 1 242 ? 1.849 -28.797 -8.156 1 98.94 242 ALA B O 1
ATOM 4287 N N . ILE B 1 243 ? 0.462 -27.422 -7.074 1 98.88 243 ILE B N 1
ATOM 4288 C CA . ILE B 1 243 ? -0.308 -27.109 -8.273 1 98.88 243 ILE B CA 1
ATOM 4289 C C . ILE B 1 243 ? -0.394 -25.594 -8.469 1 98.88 243 ILE B C 1
ATOM 4291 O O . ILE B 1 243 ? -0.502 -24.859 -7.492 1 98.88 243 ILE B O 1
ATOM 4295 N N . GLY B 1 244 ? -0.297 -25.125 -9.578 1 98.94 244 GLY B N 1
ATOM 4296 C CA . GLY B 1 244 ? -0.557 -23.781 -10.086 1 98.94 244 GLY B CA 1
ATOM 4297 C C . GLY B 1 244 ? -1.249 -23.781 -11.438 1 98.94 244 GLY B C 1
ATOM 4298 O O . GLY B 1 244 ? -0.589 -23.734 -12.477 1 98.94 244 GLY B O 1
ATOM 4299 N N . THR B 1 245 ? -2.488 -23.75 -11.398 1 98.88 245 THR B N 1
ATOM 4300 C CA . THR B 1 245 ? -3.281 -24.125 -12.562 1 98.88 245 THR B CA 1
ATOM 4301 C C . THR B 1 245 ? -3.115 -23.109 -13.688 1 98.88 245 THR B C 1
ATOM 4303 O O . THR B 1 245 ? -3.096 -23.469 -14.867 1 98.88 245 THR B O 1
ATOM 4306 N N . ASP B 1 246 ? -2.959 -21.906 -13.344 1 98.81 246 ASP B N 1
ATOM 4307 C CA . ASP B 1 246 ? -2.971 -20.781 -14.281 1 98.81 246 ASP B CA 1
ATOM 4308 C C . ASP B 1 246 ? -4.379 -20.531 -14.812 1 98.81 246 ASP B C 1
ATOM 4310 O O . ASP B 1 246 ? -4.551 -19.922 -15.867 1 98.81 246 ASP B O 1
ATOM 4314 N N . PHE B 1 247 ? -5.41 -21.031 -14.109 1 98.81 247 PHE B N 1
ATOM 4315 C CA . PHE B 1 247 ? -6.789 -20.812 -14.523 1 98.81 247 PHE B CA 1
ATOM 4316 C C . PHE B 1 247 ? -7.098 -19.312 -14.586 1 98.81 247 PHE B C 1
ATOM 4318 O O . PHE B 1 247 ? -6.465 -18.516 -13.891 1 98.81 247 PHE B O 1
ATOM 4325 N N . LEU B 1 248 ? -8.094 -19.016 -15.438 1 98.56 248 LEU B N 1
ATOM 4326 C CA . LEU B 1 248 ? -8.539 -17.656 -15.703 1 98.56 248 LEU B CA 1
ATOM 4327 C C . LEU B 1 248 ? -7.469 -16.875 -16.469 1 98.56 248 LEU B C 1
ATOM 4329 O O . LEU B 1 248 ? -7.676 -15.711 -16.797 1 98.56 248 LEU B O 1
ATOM 4333 N N . GLY B 1 249 ? -6.332 -17.484 -16.75 1 97.38 249 GLY B N 1
ATOM 4334 C CA . GLY B 1 249 ? -5.273 -16.859 -17.531 1 97.38 249 GLY B CA 1
ATOM 4335 C C . GLY B 1 249 ? -4.941 -17.625 -18.797 1 97.38 249 GLY B C 1
ATOM 4336 O O . GLY B 1 249 ? -4.043 -17.25 -19.547 1 97.38 249 GLY B O 1
ATOM 4337 N N . ILE B 1 250 ? -5.617 -18.734 -19.078 1 97.31 250 ILE B N 1
ATOM 4338 C CA . ILE B 1 250 ? -5.32 -19.562 -20.234 1 97.31 250 ILE B CA 1
ATOM 4339 C C . ILE B 1 250 ? -6.562 -19.672 -21.125 1 97.31 250 ILE B C 1
ATOM 4341 O O . ILE B 1 250 ? -7.691 -19.625 -20.625 1 97.31 250 ILE B O 1
ATOM 4345 N N . LYS B 1 251 ? -6.387 -19.906 -22.391 1 95.5 251 LYS B N 1
ATOM 4346 C CA . LYS B 1 251 ? -7.477 -19.969 -23.359 1 95.5 251 LYS B CA 1
ATOM 4347 C C . LYS B 1 251 ? -8.094 -21.375 -23.406 1 95.5 251 LYS B C 1
ATOM 4349 O O . LYS B 1 251 ? -9.312 -21.516 -23.547 1 95.5 251 LYS B O 1
ATOM 4354 N N . GLU B 1 252 ? -7.238 -22.344 -23.281 1 97.19 252 GLU B N 1
ATOM 4355 C CA . GLU B 1 252 ? -7.645 -23.75 -23.344 1 97.19 252 GLU B CA 1
ATOM 4356 C C . GLU B 1 252 ? -7.188 -24.5 -22.094 1 97.19 252 GLU B C 1
ATOM 4358 O O . GLU B 1 252 ? -6.262 -24.078 -21.406 1 97.19 252 GLU B O 1
ATOM 4363 N N . THR B 1 253 ? -7.887 -25.547 -21.812 1 98.5 253 THR B N 1
ATOM 4364 C CA . THR B 1 253 ? -7.555 -26.391 -20.672 1 98.5 253 THR B CA 1
ATOM 4365 C C . THR B 1 253 ? -7.25 -27.812 -21.125 1 98.5 253 THR B C 1
ATOM 4367 O O . THR B 1 253 ? -7.609 -28.203 -22.234 1 98.5 253 THR B O 1
ATOM 4370 N N . PRO B 1 254 ? -6.535 -28.562 -20.297 1 98.62 254 PRO B N 1
ATOM 4371 C CA . PRO B 1 254 ? -6.391 -29.984 -20.625 1 98.62 254 PRO B CA 1
ATOM 4372 C C . PRO B 1 254 ? -7.723 -30.734 -20.625 1 98.62 254 PRO B C 1
ATOM 4374 O O . PRO B 1 254 ? -8.617 -30.406 -19.844 1 98.62 254 PRO B O 1
ATOM 4377 N N . LYS B 1 255 ? -7.805 -31.734 -21.562 1 98.44 255 LYS B N 1
ATOM 4378 C CA . LYS B 1 255 ? -8.969 -32.625 -21.516 1 98.44 255 LYS B CA 1
ATOM 4379 C C . LYS B 1 255 ? -9.133 -33.219 -20.125 1 98.44 255 LYS B C 1
ATOM 4381 O O . LYS B 1 255 ? -8.156 -33.656 -19.5 1 98.44 255 LYS B O 1
ATOM 4386 N N . ASP B 1 256 ? -10.336 -33.188 -19.531 1 98.12 256 ASP B N 1
ATOM 4387 C CA . ASP B 1 256 ? -10.727 -33.781 -18.25 1 98.12 256 ASP B CA 1
ATOM 4388 C C . ASP B 1 256 ? -10.242 -32.906 -17.078 1 98.12 256 ASP B C 1
ATOM 4390 O O . ASP B 1 256 ? -10.234 -33.344 -15.938 1 98.12 256 ASP B O 1
ATOM 4394 N N . PHE B 1 257 ? -9.75 -31.703 -17.359 1 98.62 257 PHE B N 1
ATOM 4395 C CA . PHE B 1 257 ? -9.391 -30.719 -16.359 1 98.62 257 PHE B CA 1
ATOM 4396 C C . PHE B 1 257 ? -9.852 -29.328 -16.766 1 98.62 257 PHE B C 1
ATOM 4398 O O . PHE B 1 257 ? -9.047 -28.391 -16.812 1 98.62 257 PHE B O 1
ATOM 4405 N N . GLU B 1 258 ? -11.125 -29.203 -16.938 1 98.25 258 GLU B N 1
ATOM 4406 C CA . GLU B 1 258 ? -11.711 -28.047 -17.594 1 98.25 258 GLU B CA 1
ATOM 4407 C C . GLU B 1 258 ? -11.898 -26.891 -16.625 1 98.25 258 GLU B C 1
ATOM 4409 O O . GLU B 1 258 ? -11.961 -25.734 -17.016 1 98.25 258 GLU B O 1
ATOM 4414 N N . ASN B 1 259 ? -12.07 -27.266 -15.359 1 98.44 259 ASN B N 1
ATOM 4415 C CA . ASN B 1 259 ? -12.227 -26.234 -14.336 1 98.44 259 ASN B CA 1
ATOM 4416 C C . ASN B 1 259 ? -11.742 -26.734 -12.977 1 98.44 259 ASN B C 1
ATOM 4418 O O . ASN B 1 259 ? -11.305 -27.875 -12.836 1 98.44 259 ASN B O 1
ATOM 4422 N N . ILE B 1 260 ? -11.781 -25.906 -11.977 1 98.75 260 ILE B N 1
ATOM 4423 C CA . ILE B 1 260 ? -11.141 -26.109 -10.68 1 98.75 260 ILE B CA 1
ATOM 4424 C C . ILE B 1 260 ? -11.797 -27.281 -9.961 1 98.75 260 ILE B C 1
ATOM 4426 O O . ILE B 1 260 ? -11.172 -27.922 -9.102 1 98.75 260 ILE B O 1
ATOM 4430 N N . LEU B 1 261 ? -13.047 -27.656 -10.289 1 98.56 261 LEU B N 1
ATOM 4431 C CA . LEU B 1 261 ? -13.719 -28.781 -9.664 1 98.56 261 LEU B CA 1
ATOM 4432 C C . LEU B 1 261 ? -13.039 -30.094 -10.023 1 98.56 261 LEU B C 1
ATOM 4434 O O . LEU B 1 261 ? -13.102 -31.078 -9.266 1 98.56 261 LEU B O 1
ATOM 4438 N N . ARG B 1 262 ? -12.375 -30.125 -11.148 1 98.31 262 ARG B N 1
ATOM 4439 C CA . ARG B 1 262 ? -11.719 -31.328 -11.648 1 98.31 262 ARG B CA 1
ATOM 4440 C C . ARG B 1 262 ? -10.469 -31.641 -10.828 1 98.31 262 ARG B C 1
ATOM 4442 O O . ARG B 1 262 ? -9.852 -32.688 -11.008 1 98.31 262 ARG B O 1
ATOM 4449 N N . ILE B 1 263 ? -10.133 -30.781 -9.906 1 98.56 263 ILE B N 1
ATOM 4450 C CA . ILE B 1 263 ? -9 -31.031 -9.016 1 98.56 263 ILE B CA 1
ATOM 4451 C C . ILE B 1 263 ? -9.258 -32.312 -8.203 1 98.56 263 ILE B C 1
ATOM 4453 O O . ILE B 1 263 ? -8.32 -32.969 -7.777 1 98.56 263 ILE B O 1
ATOM 4457 N N . LYS B 1 264 ? -10.539 -32.688 -8.023 1 98.06 264 LYS B N 1
ATOM 4458 C CA . LYS B 1 264 ? -10.906 -33.906 -7.348 1 98.06 264 LYS B CA 1
ATOM 4459 C C . LYS B 1 264 ? -10.438 -35.125 -8.133 1 98.06 264 LYS B C 1
ATOM 4461 O O . LYS B 1 264 ? -9.992 -36.125 -7.555 1 98.06 264 LYS B O 1
ATOM 4466 N N . GLU B 1 265 ? -10.578 -35 -9.453 1 97.94 265 GLU B N 1
ATOM 4467 C CA . GLU B 1 265 ? -10.094 -36.062 -10.32 1 97.94 265 GLU B CA 1
ATOM 4468 C C . GLU B 1 265 ? -8.57 -36.156 -10.297 1 97.94 265 GLU B C 1
ATOM 4470 O O . GLU B 1 265 ? -7.996 -37.25 -10.336 1 97.94 265 GLU B O 1
ATOM 4475 N N . LEU B 1 266 ? -7.938 -35 -10.273 1 98.44 266 LEU B N 1
ATOM 4476 C CA . LEU B 1 266 ? -6.48 -34.969 -10.156 1 98.44 266 LEU B CA 1
ATOM 4477 C C . LEU B 1 266 ? -6.023 -35.625 -8.859 1 98.44 266 LEU B C 1
ATOM 4479 O O . LEU B 1 266 ? -5.051 -36.375 -8.844 1 98.44 266 LEU B O 1
ATOM 4483 N N . ALA B 1 267 ? -6.703 -35.312 -7.762 1 98.19 267 ALA B N 1
ATOM 4484 C CA . ALA B 1 267 ? -6.398 -35.906 -6.449 1 98.19 267 ALA B CA 1
ATOM 4485 C C . ALA B 1 267 ? -6.465 -37.406 -6.48 1 98.19 267 ALA B C 1
ATOM 4487 O O . ALA B 1 267 ? -5.594 -38.094 -5.934 1 98.19 267 ALA B O 1
ATOM 4488 N N . LYS B 1 268 ? -7.445 -37.906 -7.16 1 97.81 268 LYS B N 1
ATOM 4489 C CA . LYS B 1 268 ? -7.609 -39.344 -7.281 1 97.81 268 LYS B CA 1
ATOM 4490 C C . LYS B 1 268 ? -6.445 -39.969 -8.047 1 97.81 268 LYS B C 1
ATOM 4492 O O . LYS B 1 268 ? -5.973 -41.062 -7.695 1 97.81 268 LYS B O 1
ATOM 4497 N N . ALA B 1 269 ? -6.035 -39.281 -9.031 1 97.5 269 ALA B N 1
ATOM 4498 C CA . ALA B 1 269 ? -5 -39.781 -9.922 1 97.5 269 ALA B CA 1
ATOM 4499 C C . ALA B 1 269 ? -3.65 -39.844 -9.211 1 97.5 269 ALA B C 1
ATOM 4501 O O . ALA B 1 269 ? -2.762 -40.594 -9.625 1 97.5 269 ALA B O 1
ATOM 4502 N N . ILE B 1 270 ? -3.391 -39.062 -8.203 1 97.56 270 ILE B N 1
ATOM 4503 C CA . ILE B 1 270 ? -2.125 -39.062 -7.477 1 97.56 270 ILE B CA 1
ATOM 4504 C C . ILE B 1 270 ? -2.348 -39.562 -6.055 1 97.56 270 ILE B C 1
ATOM 4506 O O . ILE B 1 270 ? -1.758 -39.062 -5.105 1 97.56 270 ILE B O 1
ATOM 4510 N N . GLU B 1 271 ? -3.26 -40.531 -5.914 1 93.94 271 GLU B N 1
ATOM 4511 C CA . GLU B 1 271 ? -3.666 -41.062 -4.625 1 93.94 271 GLU B CA 1
ATOM 4512 C C . GLU B 1 271 ? -2.453 -41.438 -3.768 1 93.94 271 GLU B C 1
ATOM 4514 O O . GLU B 1 271 ? -1.487 -42 -4.258 1 93.94 271 GLU B O 1
ATOM 4519 N N . GLY B 1 272 ? -2.564 -41.031 -2.541 1 97.25 272 GLY B N 1
ATOM 4520 C CA . GLY B 1 272 ? -1.478 -41.219 -1.595 1 97.25 272 GLY B CA 1
ATOM 4521 C C . GLY B 1 272 ? -0.617 -40 -1.406 1 97.25 272 GLY B C 1
ATOM 4522 O O . GLY B 1 272 ? 0.138 -39.906 -0.437 1 97.25 272 GLY B O 1
ATOM 4523 N N . HIS B 1 273 ? -0.725 -39.031 -2.363 1 98.31 273 HIS B N 1
ATOM 4524 C CA . HIS B 1 273 ? 0.085 -37.812 -2.289 1 98.31 273 HIS B CA 1
ATOM 4525 C C . HIS B 1 273 ? -0.776 -36.562 -2.439 1 98.31 273 HIS B C 1
ATOM 4527 O O . HIS B 1 273 ? -0.253 -35.469 -2.598 1 98.31 273 HIS B O 1
ATOM 4533 N N . GLU B 1 274 ? -2.098 -36.781 -2.424 1 97.75 274 GLU B N 1
ATOM 4534 C CA . GLU B 1 274 ? -3.023 -35.688 -2.723 1 97.75 274 GLU B CA 1
ATOM 4535 C C . GLU B 1 274 ? -2.873 -34.531 -1.723 1 97.75 274 GLU B C 1
ATOM 4537 O O . GLU B 1 274 ? -2.857 -33.375 -2.107 1 97.75 274 GLU B O 1
ATOM 4542 N N . GLU B 1 275 ? -2.748 -34.844 -0.449 1 97.88 275 GLU B N 1
ATOM 4543 C CA . GLU B 1 275 ? -2.641 -33.812 0.568 1 97.88 275 GLU B CA 1
ATOM 4544 C C . GLU B 1 275 ? -1.329 -33.031 0.432 1 97.88 275 GLU B C 1
ATOM 4546 O O . GLU B 1 275 ? -1.304 -31.812 0.574 1 97.88 275 GLU B O 1
ATOM 4551 N N . GLU B 1 276 ? -0.251 -33.75 0.199 1 98.31 276 GLU B N 1
ATOM 4552 C CA . GLU B 1 276 ? 1.049 -33.125 -0.006 1 98.31 276 GLU B CA 1
ATOM 4553 C C . GLU B 1 276 ? 1.012 -32.125 -1.182 1 98.31 276 GLU B C 1
ATOM 4555 O O . GLU B 1 276 ? 1.341 -30.953 -1.03 1 98.31 276 GLU B O 1
ATOM 4560 N N . VAL B 1 277 ? 0.474 -32.594 -2.252 1 98.88 277 VAL B N 1
ATOM 4561 C CA . VAL B 1 277 ? 0.55 -31.875 -3.52 1 98.88 277 VAL B CA 1
ATOM 4562 C C . VAL B 1 277 ? -0.459 -30.734 -3.521 1 98.88 277 VAL B C 1
ATOM 4564 O O . VAL B 1 277 ? -0.172 -29.641 -4.031 1 98.88 277 VAL B O 1
ATOM 4567 N N . LEU B 1 278 ? -1.604 -30.953 -2.902 1 98.81 278 LEU B N 1
ATOM 4568 C CA . LEU B 1 278 ? -2.686 -29.984 -3.059 1 98.81 278 LEU B CA 1
ATOM 4569 C C . LEU B 1 278 ? -2.725 -29.016 -1.878 1 98.81 278 LEU B C 1
ATOM 4571 O O . LEU B 1 278 ? -3.502 -28.062 -1.881 1 98.81 278 LEU B O 1
ATOM 4575 N N . TRP B 1 279 ? -1.83 -29.203 -0.833 1 98.38 279 TRP B N 1
ATOM 4576 C CA . TRP B 1 279 ? -1.95 -28.312 0.323 1 98.38 279 TRP B CA 1
ATOM 4577 C C . TRP B 1 279 ? -0.621 -28.203 1.061 1 98.38 279 TRP B C 1
ATOM 4579 O O . TRP B 1 279 ? 0.009 -27.141 1.058 1 98.38 279 TRP B O 1
ATOM 4589 N N . LYS B 1 280 ? -0.071 -29.266 1.574 1 98.62 280 LYS B N 1
ATOM 4590 C CA . LYS B 1 280 ? 0.954 -29.25 2.613 1 98.62 280 LYS B CA 1
ATOM 4591 C C . LYS B 1 280 ? 2.256 -28.641 2.092 1 98.62 280 LYS B C 1
ATOM 4593 O O . LYS B 1 280 ? 2.92 -27.875 2.797 1 98.62 280 LYS B O 1
ATOM 4598 N N . ASN B 1 281 ? 2.629 -29.031 0.916 1 98.88 281 ASN B N 1
ATOM 4599 C CA . ASN B 1 281 ? 3.922 -28.594 0.392 1 98.88 281 ASN B CA 1
ATOM 4600 C C . ASN B 1 281 ? 3.967 -27.078 0.176 1 98.88 281 ASN B C 1
ATOM 4602 O O . ASN B 1 281 ? 4.902 -26.422 0.616 1 98.88 281 ASN B O 1
ATOM 4606 N N . ALA B 1 282 ? 2.932 -26.578 -0.5 1 98.75 282 ALA B N 1
ATOM 4607 C CA . ALA B 1 282 ? 2.859 -25.141 -0.706 1 98.75 282 ALA B CA 1
ATOM 4608 C C . ALA B 1 282 ? 2.734 -24.391 0.625 1 98.75 282 ALA B C 1
ATOM 4610 O O . ALA B 1 282 ? 3.391 -23.375 0.838 1 98.75 282 ALA B O 1
ATOM 4611 N N . TYR B 1 283 ? 1.942 -24.938 1.514 1 98 283 TYR B N 1
ATOM 4612 C CA . TYR B 1 283 ? 1.736 -24.344 2.83 1 98 283 TYR B CA 1
ATOM 4613 C C . TYR B 1 283 ? 3.055 -24.219 3.588 1 98 283 TYR B C 1
ATOM 4615 O O . TYR B 1 283 ? 3.348 -23.172 4.176 1 98 283 TYR B O 1
ATOM 4623 N N . ARG B 1 284 ? 3.824 -25.219 3.562 1 98.06 284 ARG B N 1
ATOM 4624 C CA . ARG B 1 284 ? 5.121 -25.234 4.23 1 98.06 284 ARG B CA 1
ATOM 4625 C C . ARG B 1 284 ? 6.004 -24.094 3.75 1 98.06 284 ARG B C 1
ATOM 4627 O O . ARG B 1 284 ? 6.578 -23.359 4.562 1 98.06 284 ARG B O 1
ATOM 4634 N N . VAL B 1 285 ? 6.078 -23.922 2.465 1 98.56 285 VAL B N 1
ATOM 4635 C CA . VAL B 1 285 ? 6.945 -22.906 1.878 1 98.56 285 VAL B CA 1
ATOM 4636 C C . VAL B 1 285 ? 6.418 -21.516 2.217 1 98.56 285 VAL B C 1
ATOM 4638 O O . VAL B 1 285 ? 7.188 -20.625 2.578 1 98.56 285 VAL B O 1
ATOM 4641 N N . ILE B 1 286 ? 5.102 -21.344 2.152 1 98.19 286 ILE B N 1
ATOM 4642 C CA . ILE B 1 286 ? 4.473 -20.062 2.434 1 98.19 286 ILE B CA 1
ATOM 4643 C C . ILE B 1 286 ? 4.789 -19.641 3.867 1 98.19 286 ILE B C 1
ATOM 4645 O O . ILE B 1 286 ? 5.246 -18.516 4.102 1 98.19 286 ILE B O 1
ATOM 4649 N N . ILE B 1 287 ? 4.613 -20.547 4.773 1 96.94 287 ILE B N 1
ATOM 4650 C CA . ILE B 1 287 ? 4.793 -20.25 6.188 1 96.94 287 ILE B CA 1
ATOM 4651 C C . ILE B 1 287 ? 6.27 -19.969 6.469 1 96.94 287 ILE B C 1
ATOM 4653 O O . ILE B 1 287 ? 6.598 -19.047 7.215 1 96.94 287 ILE B O 1
ATOM 4657 N N . GLU B 1 288 ? 7.094 -20.734 5.859 1 96.94 288 GLU B N 1
ATOM 4658 C CA . GLU B 1 288 ? 8.531 -20.562 6.074 1 96.94 288 GLU B CA 1
ATOM 4659 C C . GLU B 1 288 ? 9 -19.203 5.602 1 96.94 288 GLU B C 1
ATOM 4661 O O . GLU B 1 288 ? 9.883 -18.594 6.219 1 96.94 288 GLU B O 1
ATOM 4666 N N . VAL B 1 289 ? 8.43 -18.703 4.547 1 97.5 289 VAL B N 1
ATOM 4667 C CA . VAL B 1 289 ? 8.914 -17.453 3.947 1 97.5 289 VAL B CA 1
ATOM 4668 C C . VAL B 1 289 ? 8.234 -16.266 4.613 1 97.5 289 VAL B C 1
ATOM 4670 O O . VAL B 1 289 ? 8.891 -15.281 4.961 1 97.5 289 VAL B O 1
ATOM 4673 N N . ILE B 1 290 ? 6.906 -16.312 4.875 1 95.44 290 ILE B N 1
ATOM 4674 C CA . ILE B 1 290 ? 6.137 -15.164 5.324 1 95.44 290 ILE B CA 1
ATOM 4675 C C . ILE B 1 290 ? 6.352 -14.953 6.82 1 95.44 290 ILE B C 1
ATOM 4677 O O . ILE B 1 290 ? 6.324 -13.812 7.301 1 95.44 290 ILE B O 1
ATOM 4681 N N . ARG B 1 291 ? 6.438 -16.031 7.805 1 81.81 291 ARG B N 1
ATOM 4682 C CA . ARG B 1 291 ? 6.594 -15.93 9.25 1 81.81 291 ARG B CA 1
ATOM 4683 C C . ARG B 1 291 ? 7.918 -15.266 9.617 1 81.81 291 ARG B C 1
ATOM 4685 O O . ARG B 1 291 ? 8.047 -14.672 10.688 1 81.81 291 ARG B O 1
ATOM 4692 N N . GLN B 1 292 ? 8.664 -14.508 8.883 1 62.97 292 GLN B N 1
ATOM 4693 C CA . GLN B 1 292 ? 9.977 -13.961 9.188 1 62.97 292 GLN B CA 1
ATOM 4694 C C . GLN B 1 292 ? 10.562 -14.594 10.445 1 62.97 292 GLN B C 1
ATOM 4696 O O . GLN B 1 292 ? 9.828 -14.969 11.359 1 62.97 292 GLN B O 1
#

Sequence (584 aa):
MRIIDLHEDFAYSDQVGIDVINGDIQSSIKLLKEFDAIIFASIFPHASKGFSLELLLDQIKFYYDLEKKGHVRIIRSIDDFNKPGIKFLLSLEGLDSLRSYEDLYILKELHVYNIGLTWNYDNKFASSCFSKKDYGLTGEGEEVVKLANELGILIDLAHAGKRTVVDVASISKKPVIVSHTNVKKLKDHNRNLDDEEIELVVKTRGVIGITAIPYTLKEPTIQGMVESIKYIGESYGWEYVAIGTDFLGIKETPKDFENILRIKELAKAIEGHEEEVLWKNAYRVIIEVIRQMRIIDLHEDFAYSDQVGIDVINGDIQSSIKLLKEFDAIIFASIFPHASKGFSLELLLDQIKFYYDLEKKGHVRIIRSIDDFNKPGIKFLLSLEGLDSLRSYEDLYILKELHVYNIGLTWNYDNKFASSCFSKKDYGLTGEGEEVVKLANELGILIDLAHAGKRTVVDVASISKKPVIVSHTNVKKLKDHNRNLDDEEIELVVKTRGVIGITAIPYTLKEPTIQGMVESIKYIGESYGWEYVAIGTDFLGIKETPKDFENILRIKELAKAIEGHEEEVLWKNAYRVIIEVIRQ

Solvent-accessible surface area (backbone atoms only — not comparable to full-atom values): 28502 Å² total; per-residue (Å²): 101,65,35,39,36,47,26,29,23,56,44,52,27,43,75,74,70,46,55,44,52,76,32,85,54,37,50,20,53,56,60,44,65,73,32,49,29,39,32,24,38,30,37,56,31,67,51,98,91,40,54,32,52,67,46,41,52,50,34,50,51,48,55,50,50,39,29,75,73,67,67,37,41,71,40,79,51,81,76,47,72,79,48,84,57,37,30,30,39,34,22,35,54,24,49,68,42,52,92,50,60,69,49,51,59,57,36,48,50,64,33,37,44,31,38,19,60,16,36,78,46,62,47,87,34,25,20,4,35,67,40,91,68,59,70,10,51,34,80,55,25,50,48,35,49,54,50,28,56,73,71,19,30,38,45,23,50,28,34,33,10,71,43,22,51,51,50,46,57,72,67,47,90,50,47,35,32,26,31,43,29,43,35,22,89,65,21,89,38,65,63,24,41,42,72,68,57,49,49,44,39,51,72,45,58,14,34,37,10,43,32,41,52,29,91,46,32,66,40,49,26,46,62,23,46,49,50,43,52,46,49,46,24,72,73,76,35,49,66,34,28,28,32,1,45,38,36,52,67,58,95,60,53,15,51,84,36,64,30,62,75,33,49,60,58,53,34,60,74,42,64,94,44,36,61,38,28,29,30,51,27,53,49,51,46,50,51,66,36,52,63,106,103,65,35,40,36,46,26,30,22,56,45,50,28,42,76,74,69,45,54,45,51,76,32,85,55,37,50,21,53,55,60,46,65,74,32,49,29,40,33,21,37,30,35,57,32,67,52,99,92,41,56,32,54,68,46,40,51,51,33,51,49,48,55,50,51,40,29,75,73,66,66,36,40,71,40,79,50,80,78,46,72,78,48,84,57,39,31,31,38,34,23,35,54,24,48,67,43,53,91,52,61,71,50,50,58,57,37,48,51,64,32,37,43,31,38,18,60,17,37,77,46,62,48,85,33,25,19,4,33,64,41,91,68,59,72,10,51,35,79,56,24,49,50,35,49,56,48,29,56,72,71,18,30,38,44,24,51,28,34,32,9,70,42,23,52,51,48,46,55,72,68,49,90,52,48,36,34,26,31,42,30,43,36,22,90,65,20,89,38,64,62,25,40,43,72,67,57,49,50,44,38,51,72,45,59,14,34,37,10,43,34,40,52,29,92,47,31,65,40,51,27,46,63,24,46,49,51,43,50,46,51,46,24,73,73,76,35,48,67,32,29,28,33,2,44,38,37,53,67,58,94,61,55,15,51,83,37,62,29,63,75,34,49,58,58,52,34,60,75,42,63,93,42,36,61,37,28,28,32,49,27,51,50,52,46,50,51,66,36,52,66,106

pLDDT: mean 97.51, std 3.4, range [62.94, 99.0]

InterPro domains:
  IPR008257 Peptidase M19 [PF01244] (2-286)
  IPR008257 Peptidase M19 [PS51365] (78-292)
  IPR008257 Peptidase M19 [PTHR10443] (47-289)
  IPR032466 Metal-dependent hydrolase [SSF51556] (1-288)

Nearest PDB structures (foldseek):
  5lwz-assembly1_A  TM=8.992E-01  e=6.068E-24  Aspergillus fumigatus Af293
  5lx4-assembly1_A-2  TM=9.029E-01  e=1.069E-23  Aspergillus fumigatus
  5lx7-assembly1_A-2  TM=9.026E-01  e=2.923E-23  Aspergillus fumigatus
  3itc-assembly1_A  TM=9.199E-01  e=1.166E-22  Streptomyces coelicolor
  2i5g-assembly1_B  TM=8.714E-01  e=1.079E-20  Pseudomonas aeruginosa

Foldseek 3Di:
DEFEALDEAQLVLVVVPDAQDPDDFQHHLVLCQVYQYEYAHEQEQADPVGGAPVSSVVSLVVVVVCVVVPSEAEDLDPVCSPDGHYYYAYEYAACQHPPALCCVVVCLVSRNQE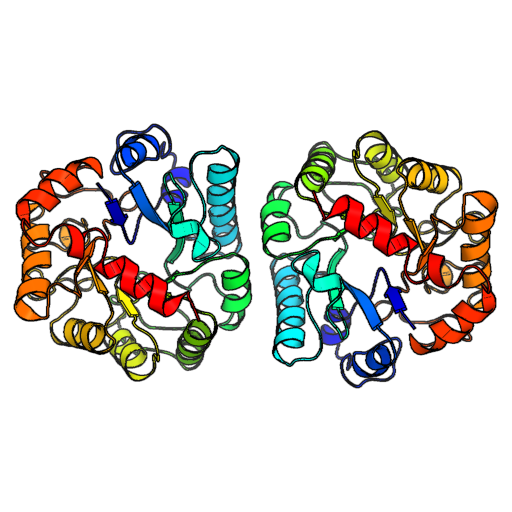YEHHAQQDHPAAGFLNDPDHPAGDPRVLVNQVVSQVSLHAYEHQRGHPNNLVVSLVRHPAQHEHNEEFACVLPPDSRHDYPVSLVSNVSRLEAYAYEFAQNRFSHNALVSSVVRQCVCCVVPNNLRAEHHHHHSNYDDGRHQSGHPNSLVVNLVSNDPSSCSHGPVSNVVRSCRRRVD/DEFEALDEAQLVLVVVPHAQDPDDFQHHLVLCQVYQYEYAHEQEQADPVGRAPVSSVVSLVVVVVCVVVPSEAEDLDPVCSPDGGYYYAYEYAACQHPPALCCVVVCLVSRNQEYENHAQQDHPAAGFLNDPDHPAGDPRVLVNQVVSQVSLHAYADQRGHPNNLVVSLVRHPAQHEHNEEFACVLPPDSRHDYPVSLVSNVSRLEAYAYEFAQNRFSHNALVSSVVRQCVCCVVPNNLRAEHHHHHSNYDAGRHQSGHPNSLVVNCVSNDPSSCSHGPVSNVVRSCRRRVD

Organism: Sulfurisphaera tokodaii (strain DSM 16993 / JCM 10545 / NBRC 100140 / 7) (NCBI:txid273063)

Secondary structure (DSSP, 8-state):
-EEEEEEE-HHHHHHTT--TTT--SS--HHHHTTSEEEEEEEE--EETTEE-HHHHHHHHHHHHHHHHTTS-EE--SGGGGGSSS-EEEEEEE-STT-SSTTHHHHHHHTTEEEEES-SSS--SSB-BTT-SS---B-HHHHHHHHHHHHHT-EEE-TTB-HHHHHHHHHH-SS--EEEEE-BTTTS--TTSB-HHHHHHHHHTT-EEEEP--GGGSSSSBHHHHHHHHHHHHHHT-GGGEEE---BTS-S---BT--SGGGHHHHHHHTTTSHHIIIIIHHHHHHHHHH--/-EEEEEEE-HHHHHHTT--TTT--SS--HHHHTTSEEEEEEEE--EETTEE-HHHHHHHHHHHHHHHHTTS-EE--SGGGGGSSS-EEEEEEE-STT-SSTTHHHHHHHTTEEEEES-SSS--SSB-BTT-SS---B-HHHHHHHHHHHHHT-EEE-TTB-HHHHHHHHHH-SS--EEEEE-BTTTS--TTSB-HHHHHHHHHTT-EEEEP--GGGSSSSBHHHHHHHHHHHHHHT-GGGEEE---BTS-S---BT--SGGGHHHHHHHTTTSHHIIIIIHHHHHHHHHH--